Protein 5MU4 (pdb70)

Foldseek 3Di:
DDDAAPDPPQVPADLDDQDPLLQVLLQVLCVLQPHHGDDGLPDDPDPLSVVLSVLLSVLLLVVLLLPAVNQKDQKDKFWADPPFQWTFPHSQWNDWADPAWDDDPRTTFGPVPTDRGHPGIDITMTGGRDGLVRDDPLSNQLSSLVSSLVSCVVPPVDVVSNVVSVVSNVVSVVVRVVRCVVVHRQHPCNSVVSCD/DQDAAPDDCQPDDDLDDQDPLLQVLLQVLCVLQPHHGDPGQPPDPDPLSVLLSVLLSVLLLVVLLVPAPNFKDAWDKFWADQPFQWTFPDSQWRAWPDPQWDHDPGTTAGPVVGDRGHNTMDTTITGGRDGLVRDDVLSSQLSSLVSSLVSCVPPPVDPVSNVVSVVSNVVSVVVVVVRRVVRD/DQDAAPDDPPVDADLDDQDPLLQVLLQVLQVLLPHHGDDGLPDDPPPSSVLLSVLLSVLLLVVLLVPAPNFKRAWDFFFAPPVQQATAPHSFWNDWDDPQWDQDPPPIDGNPPGDRHDDTTGITITGTRDGLVRDPVLSSQLSSLVSSLVSCVPPPVDPVSNVVSVVSNVVSVVVVVVRDVVVHD/DFDAFPDDPPVDADLDPQDPLLQVLLQVLCVLQPHHGDPGLPPDPDVSSVVLSVLLSVLLLVVLLLPASNFKGAWDKFWQVFQWTFCHSFWNDWDDPQWDDDPGTTAGNVPRHRGHPGMDTTITGGRDGLVRDDPLVNQLSSLVSSLVSCVVPPVDPVSNVVSVVSNVVSVVVVVVRCVVVHDDDD

Sequence (751 aa):
SGLVPRGSHMNMQDDAYFGSAAELDAVNEMLAAIGESPVTTLDEDGSADVANARRILNRINRQIQSKGWAFNINNESATLTPDVSTGLIPFRPAYLSILGGQYVNRGGWVYDKSTGTDTFSGPITVTLITLQDYDEMPECFRQWIVTKASRQFNSRFFGAEDVENSLAQEEMEARMACNEYEMDFGQYNMLYVQGLGRRSGLVPRGSHMNMQDAYFGSAAELDAVNEMLAAIGESPVTTLDEDGSADVANARRILNRINRQIQSKGWAFNINESATLTPDVSTGLIPFRPAYLSILGGQYVNRGGWVYDKSTGTDTFSGPITVTLITLQDYDEMPECFRQWIVTKASRQFNSRFFGAEDVENSLAQEEMEARMACNEYEMDFGSGLVPRGSHMNMQDAYFGSAAELDAVNEMLAAIGESPVTTLDEDGSADVANARRILNRINRQIQSKGWAFNINESATLTPDVSTGLIPFRPAYLSILGGQYVNRGGWVYDKSTGTDTFSGPITVTLITLQDYDEMPECFRQWIVTKASRQFNSRFFGAEDVENSLAQQEEMEARMACNEYEMDFGQSGLVPRGSHMNMQDAYFGSAAELDAVNEMLAAIGESPVTTLDEDGSADVANARRILNRINRQIQSKGWAFNINESATLTPSTGLIPFRPAYLSILGGQYVNRGGWVYDKSTGTDTFSGPITVTLITLQDYDEMPECFRQWIVTKASRQFNSRFFGAEDVENSLAQEEMEARMACNEYEMDFGQYNM

Nearest PDB structures (foldseek):
  5mu4-assembly1_B  TM=1.005E+00  e=3.171E-36  Klebsiella phage KP32
  5mu4-assembly1_A  TM=9.864E-01  e=2.832E-33  Klebsiella phage KP32
  5mu4-assembly1_D  TM=9.929E-01  e=4.524E-33  Klebsiella phage KP32
  7y1c-assembly1_X  TM=8.317E-01  e=5.437E-27  Klebsiella phage Kp9
  9jyz-assembly1_U  TM=8.634E-01  e=1.082E-22  Escherichia phage T7

Structure (mmCIF, N/CA/C/O backbone):
data_5MU4
#
_entry.id   5MU4
#
_cell.length_a   138.320
_cell.length_b   138.320
_cell.length_c   102.930
_cell.angle_alpha   90.000
_cell.angle_beta   90.000
_cell.angle_gamma   120.000
#
_symmetry.space_group_name_H-M   'P 63'
#
loop_
_entity.id
_entity.type
_entity.pdbx_description
1 polymer 'Tail tubular protein A'
2 water water
#
loop_
_atom_site.group_PDB
_atom_site.id
_atom_site.type_symbol
_atom_site.label_atom_id
_atom_site.label_alt_id
_atom_site.label_comp_id
_atom_site.label_asym_id
_atom_site.label_entity_id
_atom_site.label_seq_id
_atom_site.pdbx_PDB_ins_code
_atom_site.Cartn_x
_atom_site.Cartn_y
_atom_site.Cartn_z
_atom_site.occupancy
_atom_site.B_iso_or_equiv
_atom_site.auth_seq_id
_atom_site.auth_comp_id
_atom_site.auth_asym_id
_atom_site.auth_atom_id
_atom_site.pdbx_PDB_model_num
ATOM 1 N N . SER A 1 1 ? 49.940 28.279 83.550 1.00 59.48 -8 SER A N 1
ATOM 2 C CA . SER A 1 1 ? 49.279 28.263 82.204 1.00 58.39 -8 SER A CA 1
ATOM 3 C C . SER A 1 1 ? 47.815 27.687 82.249 1.00 47.95 -8 SER A C 1
ATOM 4 O O . SER A 1 1 ? 47.018 28.105 83.095 1.00 55.26 -8 SER A O 1
ATOM 7 N N . GLY A 1 2 ? 47.518 26.746 81.349 1.00 32.70 -7 GLY A N 1
ATOM 8 C CA . GLY A 1 2 ? 46.208 26.239 80.992 1.00 24.59 -7 GLY A CA 1
ATOM 9 C C . GLY A 1 2 ? 46.052 24.719 81.122 1.00 17.41 -7 GLY A C 1
ATOM 10 O O . GLY A 1 2 ? 46.777 24.066 81.841 1.00 17.22 -7 GLY A O 1
ATOM 11 N N . LEU A 1 3 ? 45.019 24.157 80.482 1.00 13.43 -6 LEU A N 1
ATOM 12 C CA . LEU A 1 3 ? 44.745 22.798 80.639 1.00 11.99 -6 LEU A CA 1
ATOM 13 C C . LEU A 1 3 ? 45.761 22.012 79.741 1.00 12.77 -6 LEU A C 1
ATOM 14 O O . LEU A 1 3 ? 46.242 22.584 78.779 1.00 12.15 -6 LEU A O 1
ATOM 19 N N . VAL A 1 4 ? 46.068 20.794 80.124 1.00 12.58 -5 VAL A N 1
ATOM 20 C CA . VAL A 1 4 ? 46.997 19.912 79.333 1.00 14.06 -5 VAL A CA 1
ATOM 21 C C . VAL A 1 4 ? 46.339 18.547 79.090 1.00 13.28 -5 VAL A C 1
ATOM 22 O O . VAL A 1 4 ? 45.385 18.146 79.774 1.00 12.52 -5 VAL A O 1
ATOM 26 N N . PRO A 1 5 ? 46.885 17.772 78.122 1.00 13.33 -4 PRO A N 1
ATOM 27 C CA . PRO A 1 5 ? 46.410 16.430 77.937 1.00 12.20 -4 PRO A CA 1
ATOM 28 C C . PRO A 1 5 ? 46.741 15.562 79.072 1.00 11.91 -4 PRO A C 1
ATOM 29 O O . PRO A 1 5 ? 47.736 15.808 79.773 1.00 12.78 -4 PRO A O 1
ATOM 33 N N . ARG A 1 6 ? 46.012 14.491 79.257 1.00 12.79 -3 ARG A N 1
ATOM 34 C CA . ARG A 1 6 ? 46.439 13.484 80.218 1.00 14.12 -3 ARG A CA 1
ATOM 35 C C . ARG A 1 6 ? 47.847 12.878 79.992 1.00 15.64 -3 ARG A C 1
ATOM 36 O O . ARG A 1 6 ? 48.518 12.575 80.954 1.00 15.81 -3 ARG A O 1
ATOM 44 N N . GLY A 1 7 ? 48.266 12.675 78.761 1.00 15.75 -2 GLY A N 1
ATOM 45 C CA . GLY A 1 7 ? 49.609 12.114 78.481 1.00 16.81 -2 GLY A CA 1
ATOM 46 C C . GLY A 1 7 ? 50.506 13.104 77.755 1.00 16.35 -2 GLY A C 1
ATOM 47 O O . GLY A 1 7 ? 50.138 13.679 76.746 1.00 16.30 -2 GLY A O 1
ATOM 48 N N . SER A 1 8 ? 51.701 13.273 78.273 1.00 17.78 -1 SER A N 1
ATOM 49 C CA . SER A 1 8 ? 52.672 14.200 77.685 1.00 21.31 -1 SER A CA 1
ATOM 50 C C . SER A 1 8 ? 53.630 13.483 76.697 1.00 20.01 -1 SER A C 1
ATOM 51 O O . SER A 1 8 ? 54.055 14.109 75.711 1.00 22.23 -1 SER A O 1
ATOM 54 N N . HIS A 1 9 ? 53.928 12.214 76.955 1.00 18.18 0 HIS A N 1
ATOM 55 C CA . HIS A 1 9 ? 54.678 11.326 76.025 1.00 20.65 0 HIS A CA 1
ATOM 56 C C . HIS A 1 9 ? 55.997 11.958 75.484 1.00 23.54 0 HIS A C 1
ATOM 57 O O . HIS A 1 9 ? 56.309 11.842 74.314 1.00 21.79 0 HIS A O 1
ATOM 64 N N . MET A 1 10 ? 56.706 12.662 76.364 1.00 27.85 1 MET A N 1
ATOM 65 C CA . MET A 1 10 ? 57.911 13.423 76.006 1.00 30.23 1 MET A CA 1
ATOM 66 C C . MET A 1 10 ? 59.044 12.533 75.510 1.00 29.43 1 MET A C 1
ATOM 67 O O . MET A 1 10 ? 59.876 12.981 74.735 1.00 31.38 1 MET A O 1
ATOM 72 N N . ASN A 1 11 ? 59.055 11.294 75.953 1.00 30.65 2 ASN A N 1
ATOM 73 C CA . ASN A 1 11 ? 60.065 10.325 75.577 1.00 36.33 2 ASN A CA 1
ATOM 74 C C . ASN A 1 11 ? 59.569 9.317 74.535 1.00 35.79 2 ASN A C 1
ATOM 75 O O . ASN A 1 11 ? 60.184 8.270 74.357 1.00 37.23 2 ASN A O 1
ATOM 80 N N . MET A 1 12 ? 58.459 9.598 73.867 1.00 32.63 3 MET A N 1
ATOM 81 C CA . MET A 1 12 ? 57.998 8.687 72.832 1.00 30.86 3 MET A CA 1
ATOM 82 C C . MET A 1 12 ? 59.022 8.828 71.725 1.00 30.27 3 MET A C 1
ATOM 83 O O . MET A 1 12 ? 59.315 9.954 71.306 1.00 28.08 3 MET A O 1
ATOM 88 N N . GLN A 1 13 ? 59.547 7.727 71.236 1.00 30.65 4 GLN A N 1
ATOM 89 C CA . GLN A 1 13 ? 60.421 7.804 70.042 1.00 36.22 4 GLN A CA 1
ATOM 90 C C . GLN A 1 13 ? 59.847 7.128 68.798 1.00 33.65 4 GLN A C 1
ATOM 91 O O . GLN A 1 13 ? 60.053 7.600 67.687 1.00 34.60 4 GLN A O 1
ATOM 97 N N . ASP A 1 14 ? 59.084 6.059 68.948 1.00 32.38 5 ASP A N 1
ATOM 98 C CA A ASP A 1 14 ? 58.524 5.319 67.829 0.50 33.32 5 ASP A CA 1
ATOM 99 C CA B ASP A 1 14 ? 58.573 5.428 67.720 0.50 34.16 5 ASP A CA 1
ATOM 100 C C . ASP A 1 14 ? 57.150 5.872 67.402 1.00 32.07 5 ASP A C 1
ATOM 101 O O . ASP A 1 14 ? 56.600 6.756 68.052 1.00 33.66 5 ASP A O 1
ATOM 110 N N . ALA A 1 15 ? 56.582 5.319 66.343 1.00 29.19 6 ALA A N 1
ATOM 111 C CA . ALA A 1 15 ? 55.250 5.708 65.911 1.00 26.76 6 ALA A CA 1
ATOM 112 C C . ALA A 1 15 ? 54.180 5.193 66.845 1.00 23.24 6 ALA A C 1
ATOM 113 O O . ALA A 1 15 ? 53.058 5.734 66.837 1.00 23.74 6 ALA A O 1
ATOM 115 N N . TYR A 1 16 ? 54.479 4.121 67.586 1.00 21.80 7 TYR A N 1
ATOM 116 C CA . TYR A 1 16 ? 53.486 3.444 68.429 1.00 22.83 7 TYR A CA 1
ATOM 117 C C . TYR A 1 16 ? 53.751 3.525 69.905 1.00 20.87 7 TYR A C 1
ATOM 118 O O . TYR A 1 16 ? 54.883 3.558 70.309 1.00 22.66 7 TYR A O 1
ATOM 127 N N . PHE A 1 17 ? 52.695 3.445 70.702 1.00 19.23 8 PHE A N 1
ATOM 128 C CA . PHE A 1 17 ? 52.800 3.501 72.174 1.00 19.11 8 PHE A CA 1
ATOM 129 C C . PHE A 1 17 ? 53.343 2.188 72.745 1.00 19.86 8 PHE A C 1
ATOM 130 O O . PHE A 1 17 ? 54.129 2.186 73.713 1.00 19.35 8 PHE A O 1
ATOM 138 N N . GLY A 1 18 ? 52.960 1.032 72.192 1.00 18.47 9 GLY A N 1
ATOM 139 C CA . GLY A 1 18 ? 53.508 -0.223 72.743 1.00 20.36 9 GLY A CA 1
ATOM 140 C C . GLY A 1 18 ? 52.880 -0.575 74.065 1.00 21.57 9 GLY A C 1
ATOM 141 O O . GLY A 1 18 ? 53.453 -1.327 74.846 1.00 22.82 9 GLY A O 1
ATOM 142 N N . SER A 1 19 ? 51.652 -0.086 74.294 1.00 19.82 10 SER A N 1
ATOM 143 C CA . SER A 1 19 ? 50.999 -0.174 75.563 1.00 19.19 10 SER A CA 1
ATOM 144 C C . SER A 1 19 ? 49.907 -1.258 75.645 1.00 19.84 10 SER A C 1
ATOM 145 O O . SER A 1 19 ? 49.419 -1.787 74.629 1.00 17.30 10 SER A O 1
ATOM 148 N N . ALA A 1 20 ? 49.485 -1.544 76.858 1.00 19.28 11 ALA A N 1
ATOM 149 C CA . ALA A 1 20 ? 48.291 -2.370 77.107 1.00 20.71 11 ALA A CA 1
ATOM 150 C C . ALA A 1 20 ? 47.057 -1.813 76.433 1.00 20.52 11 ALA A C 1
ATOM 151 O O . ALA A 1 20 ? 46.209 -2.617 75.945 1.00 18.57 11 ALA A O 1
ATOM 153 N N . ALA A 1 21 ? 46.905 -0.474 76.435 1.00 14.97 12 ALA A N 1
ATOM 154 C CA . ALA A 1 21 ? 45.764 0.116 75.813 1.00 14.54 12 ALA A CA 1
ATOM 155 C C . ALA A 1 21 ? 45.770 -0.119 74.260 1.00 15.73 12 ALA A C 1
ATOM 156 O O . ALA A 1 21 ? 44.725 -0.387 73.638 1.00 14.37 12 ALA A O 1
ATOM 158 N N . GLU A 1 22 ? 46.926 0.033 73.648 1.00 15.30 13 GLU A N 1
ATOM 159 C CA . GLU A 1 22 ? 47.044 -0.206 72.184 1.00 15.84 13 GLU A CA 1
ATOM 160 C C . GLU A 1 22 ? 46.728 -1.682 71.845 1.00 15.91 13 GLU A C 1
ATOM 161 O O . GLU A 1 22 ? 46.034 -1.955 70.867 1.00 15.84 13 GLU A O 1
ATOM 167 N N . LEU A 1 23 ? 47.213 -2.598 72.659 1.00 16.91 14 LEU A N 1
ATOM 168 C CA . LEU A 1 23 ? 46.951 -4.054 72.471 1.00 19.60 14 LEU A CA 1
ATOM 169 C C . LEU A 1 23 ? 45.476 -4.359 72.579 1.00 20.59 14 LEU A C 1
ATOM 170 O O . LEU A 1 23 ? 44.885 -5.124 71.766 1.00 17.48 14 LEU A O 1
ATOM 175 N N . ASP A 1 24 ? 44.819 -3.720 73.533 1.00 18.39 15 ASP A N 1
ATOM 176 C CA . ASP A 1 24 ? 43.417 -3.967 73.691 1.00 19.80 15 ASP A CA 1
ATOM 177 C C . ASP A 1 24 ? 42.617 -3.478 72.466 1.00 19.05 15 ASP A C 1
ATOM 178 O O . ASP A 1 24 ? 41.605 -4.105 72.075 1.00 18.71 15 ASP A O 1
ATOM 183 N N . ALA A 1 25 ? 43.018 -2.344 71.917 1.00 14.78 16 ALA A N 1
ATOM 184 C CA . ALA A 1 25 ? 42.319 -1.800 70.800 1.00 14.50 16 ALA A CA 1
ATOM 185 C C . ALA A 1 25 ? 42.499 -2.752 69.561 1.00 14.57 16 ALA A C 1
ATOM 186 O O . ALA A 1 25 ? 41.530 -3.080 68.840 1.00 12.83 16 ALA A O 1
ATOM 188 N N . VAL A 1 26 ? 43.746 -3.159 69.356 1.00 15.18 17 VAL A N 1
ATOM 189 C CA . VAL A 1 26 ? 44.100 -4.100 68.219 1.00 16.47 17 VAL A CA 1
ATOM 190 C C . VAL A 1 26 ? 43.342 -5.418 68.393 1.00 17.31 17 VAL A C 1
ATOM 191 O O . VAL A 1 26 ? 42.723 -5.883 67.432 1.00 17.49 17 VAL A O 1
ATOM 195 N N . ASN A 1 27 ? 43.307 -5.949 69.606 1.00 16.53 18 ASN A N 1
ATOM 196 C CA . ASN A 1 27 ? 42.523 -7.134 69.926 1.00 19.13 18 ASN A CA 1
ATOM 197 C C . ASN A 1 27 ? 41.016 -7.025 69.688 1.00 20.20 18 ASN A C 1
ATOM 198 O O . ASN A 1 27 ? 40.401 -8.034 69.305 1.00 21.11 18 ASN A O 1
ATOM 203 N N . GLU A 1 28 ? 40.452 -5.833 69.857 1.00 19.15 19 GLU A N 1
ATOM 204 C CA . GLU A 1 28 ? 39.098 -5.534 69.409 1.00 18.70 19 GLU A CA 1
ATOM 205 C C . GLU A 1 28 ? 38.887 -5.581 67.903 1.00 18.68 19 GLU A C 1
ATOM 206 O O . GLU A 1 28 ? 37.834 -6.067 67.434 1.00 19.27 19 GLU A O 1
ATOM 212 N N . MET A 1 29 ? 39.863 -5.085 67.164 1.00 16.00 20 MET A N 1
ATOM 213 C CA . MET A 1 29 ? 39.807 -5.101 65.723 1.00 16.19 20 MET A CA 1
ATOM 214 C C . MET A 1 29 ? 39.835 -6.565 65.231 1.00 16.92 20 MET A C 1
ATOM 215 O O . MET A 1 29 ? 39.080 -6.878 64.343 1.00 15.86 20 MET A O 1
ATOM 220 N N . LEU A 1 30 ? 40.757 -7.374 65.768 1.00 17.46 21 LEU A N 1
ATOM 221 C CA . LEU A 1 30 ? 40.861 -8.792 65.461 1.00 19.44 21 LEU A CA 1
ATOM 222 C C . LEU A 1 30 ? 39.591 -9.519 65.776 1.00 22.19 21 LEU A C 1
ATOM 223 O O . LEU A 1 30 ? 39.066 -10.304 64.946 1.00 22.09 21 LEU A O 1
ATOM 228 N N . ALA A 1 31 ? 39.044 -9.254 66.950 1.00 22.19 22 ALA A N 1
ATOM 229 C CA . ALA A 1 31 ? 37.795 -9.888 67.337 1.00 23.23 22 ALA A CA 1
ATOM 230 C C . ALA A 1 31 ? 36.702 -9.582 66.339 1.00 26.52 22 ALA A C 1
ATOM 231 O O . ALA A 1 31 ? 35.917 -10.474 65.983 1.00 27.56 22 ALA A O 1
ATOM 233 N N . ALA A 1 32 ? 36.647 -8.350 65.875 1.00 23.31 23 ALA A N 1
ATOM 234 C CA . ALA A 1 32 ? 35.520 -7.918 65.042 1.00 25.20 23 ALA A CA 1
ATOM 235 C C . ALA A 1 32 ? 35.441 -8.736 63.778 1.00 27.24 23 ALA A C 1
ATOM 236 O O . ALA A 1 32 ? 34.381 -8.884 63.206 1.00 27.81 23 ALA A O 1
ATOM 238 N N . ILE A 1 33 ? 36.618 -9.156 63.337 1.00 25.84 24 ILE A N 1
ATOM 239 C CA . ILE A 1 33 ? 36.877 -9.857 62.122 1.00 30.20 24 ILE A CA 1
ATOM 240 C C . ILE A 1 33 ? 36.967 -11.371 62.280 1.00 31.84 24 ILE A C 1
ATOM 241 O O . ILE A 1 33 ? 37.212 -12.063 61.295 1.00 32.92 24 ILE A O 1
ATOM 246 N N . GLY A 1 34 ? 36.821 -11.860 63.510 1.00 29.90 25 GLY A N 1
ATOM 247 C CA . GLY A 1 34 ? 36.809 -13.278 63.820 1.00 33.40 25 GLY A CA 1
ATOM 248 C C . GLY A 1 34 ? 38.136 -13.901 64.149 1.00 34.77 25 GLY A C 1
ATOM 249 O O . GLY A 1 34 ? 38.265 -15.114 64.082 1.00 38.22 25 GLY A O 1
ATOM 250 N N . GLU A 1 35 ? 39.147 -13.101 64.466 1.00 30.96 26 GLU A N 1
ATOM 251 C CA . GLU A 1 35 ? 40.452 -13.645 64.721 1.00 27.55 26 GLU A CA 1
ATOM 252 C C . GLU A 1 35 ? 40.694 -13.557 66.221 1.00 29.34 26 GLU A C 1
ATOM 253 O O . GLU A 1 35 ? 40.138 -12.673 66.934 1.00 26.29 26 GLU A O 1
ATOM 259 N N . SER A 1 36 ? 41.492 -14.493 66.724 1.00 27.80 27 SER A N 1
ATOM 260 C CA . SER A 1 36 ? 41.642 -14.580 68.169 1.00 34.11 27 SER A CA 1
ATOM 261 C C . SER A 1 36 ? 42.701 -13.543 68.649 1.00 30.04 27 SER A C 1
ATOM 262 O O . SER A 1 36 ? 43.603 -13.200 67.904 1.00 27.06 27 SER A O 1
ATOM 265 N N . PRO A 1 37 ? 42.554 -13.054 69.887 1.00 31.89 28 PRO A N 1
ATOM 266 C CA . PRO A 1 37 ? 43.480 -12.026 70.453 1.00 28.74 28 PRO A CA 1
ATOM 267 C C . PRO A 1 37 ? 44.900 -12.507 70.658 1.00 29.18 28 PRO A C 1
ATOM 268 O O . PRO A 1 37 ? 45.166 -13.703 70.732 1.00 29.82 28 PRO A O 1
ATOM 272 N N . VAL A 1 38 ? 45.833 -11.579 70.720 1.00 25.60 29 VAL A N 1
ATOM 273 C CA . VAL A 1 38 ? 47.228 -11.907 70.918 1.00 23.46 29 VAL A CA 1
ATOM 274 C C . VAL A 1 38 ? 47.626 -11.273 72.256 1.00 26.00 29 VAL A C 1
ATOM 275 O O . VAL A 1 38 ? 46.861 -10.470 72.852 1.00 22.98 29 VAL A O 1
ATOM 279 N N . THR A 1 39 ? 48.784 -11.675 72.750 1.00 25.94 30 THR A N 1
ATOM 280 C CA . THR A 1 39 ? 49.242 -11.253 74.061 1.00 27.81 30 THR A CA 1
ATOM 281 C C . THR A 1 39 ? 50.289 -10.157 73.983 1.00 26.82 30 THR A C 1
ATOM 282 O O . THR A 1 39 ? 50.635 -9.597 74.998 1.00 31.88 30 THR A O 1
ATOM 286 N N . THR A 1 40 ? 50.795 -9.873 72.807 1.00 28.74 31 THR A N 1
ATOM 287 C CA . THR A 1 40 ? 51.764 -8.804 72.594 1.00 31.38 31 THR A CA 1
ATOM 288 C C . THR A 1 40 ? 51.649 -8.418 71.147 1.00 30.33 31 THR A C 1
ATOM 289 O O . THR A 1 40 ? 51.163 -9.198 70.381 1.00 25.52 31 THR A O 1
ATOM 293 N N . LEU A 1 41 ? 52.101 -7.221 70.791 1.00 30.59 32 LEU A N 1
ATOM 294 C CA . LEU A 1 41 ? 52.132 -6.774 69.432 1.00 34.11 32 LEU A CA 1
ATOM 295 C C . LEU A 1 41 ? 53.550 -6.799 68.844 1.00 45.39 32 LEU A C 1
ATOM 296 O O . LEU A 1 41 ? 53.736 -6.546 67.645 1.00 41.06 32 LEU A O 1
ATOM 301 N N . ASP A 1 42 ? 54.541 -7.096 69.676 1.00 55.80 33 ASP A N 1
ATOM 302 C CA . ASP A 1 42 ? 55.801 -6.408 69.508 1.00 70.77 33 ASP A CA 1
ATOM 303 C C . ASP A 1 42 ? 57.024 -7.024 68.759 1.00 81.34 33 ASP A C 1
ATOM 304 O O . ASP A 1 42 ? 58.124 -6.479 68.888 1.00 93.25 33 ASP A O 1
ATOM 309 N N . GLU A 1 43 ? 56.923 -8.118 67.995 1.00 89.10 34 GLU A N 1
ATOM 310 C CA . GLU A 1 43 ? 56.887 -9.540 68.410 1.00 94.49 34 GLU A CA 1
ATOM 311 C C . GLU A 1 43 ? 56.118 -10.579 67.553 1.00 95.07 34 GLU A C 1
ATOM 312 O O . GLU A 1 43 ? 56.331 -11.780 67.764 1.00 89.46 34 GLU A O 1
ATOM 318 N N . ASP A 1 44 ? 55.306 -10.220 66.555 1.00 98.74 35 ASP A N 1
ATOM 319 C CA . ASP A 1 44 ? 55.615 -9.703 65.195 1.00 97.58 35 ASP A CA 1
ATOM 320 C C . ASP A 1 44 ? 55.806 -10.959 64.290 1.00 90.30 35 ASP A C 1
ATOM 321 O O . ASP A 1 44 ? 56.755 -11.079 63.513 1.00 94.88 35 ASP A O 1
ATOM 326 N N . GLY A 1 45 ? 54.876 -11.904 64.455 1.00 75.26 36 GLY A N 1
ATOM 327 C CA . GLY A 1 45 ? 54.590 -12.924 63.467 1.00 63.02 36 GLY A CA 1
ATOM 328 C C . GLY A 1 45 ? 53.585 -12.397 62.431 1.00 54.28 36 GLY A C 1
ATOM 329 O O . GLY A 1 45 ? 53.968 -12.136 61.293 1.00 60.02 36 GLY A O 1
ATOM 330 N N . SER A 1 46 ? 52.308 -12.228 62.796 1.00 40.23 37 SER A N 1
ATOM 331 C CA . SER A 1 46 ? 51.269 -12.175 61.756 1.00 31.35 37 SER A CA 1
ATOM 332 C C . SER A 1 46 ? 51.033 -10.848 61.048 1.00 29.66 37 SER A C 1
ATOM 333 O O . SER A 1 46 ? 51.062 -9.742 61.638 1.00 24.30 37 SER A O 1
ATOM 336 N N . ALA A 1 47 ? 50.845 -10.984 59.729 1.00 25.05 38 ALA A N 1
ATOM 337 C CA . ALA A 1 47 ? 50.357 -9.944 58.884 1.00 22.42 38 ALA A CA 1
ATOM 338 C C . ALA A 1 47 ? 49.108 -9.254 59.450 1.00 19.85 38 ALA A C 1
ATOM 339 O O . ALA A 1 47 ? 49.014 -8.073 59.342 1.00 18.04 38 ALA A O 1
ATOM 341 N N . ASP A 1 48 ? 48.117 -10.010 59.893 1.00 18.73 39 ASP A N 1
ATOM 342 C CA . ASP A 1 48 ? 46.876 -9.390 60.363 1.00 19.80 39 ASP A CA 1
ATOM 343 C C . ASP A 1 48 ? 47.129 -8.478 61.596 1.00 20.51 39 ASP A C 1
ATOM 344 O O . ASP A 1 48 ? 46.536 -7.401 61.696 1.00 17.19 39 ASP A O 1
ATOM 349 N N . VAL A 1 49 ? 47.992 -8.939 62.510 1.00 19.14 40 VAL A N 1
ATOM 350 C CA . VAL A 1 49 ? 48.309 -8.114 63.698 1.00 21.41 40 VAL A CA 1
ATOM 351 C C . VAL A 1 49 ? 48.992 -6.837 63.259 1.00 20.94 40 VAL A C 1
ATOM 352 O O . VAL A 1 49 ? 48.590 -5.708 63.627 1.00 18.49 40 VAL A O 1
ATOM 356 N N . ALA A 1 50 ? 49.974 -6.974 62.384 1.00 19.21 41 ALA A N 1
ATOM 357 C CA . ALA A 1 50 ? 50.728 -5.851 61.935 1.00 18.66 41 ALA A CA 1
ATOM 358 C C . ALA A 1 50 ? 49.909 -4.853 61.124 1.00 18.82 41 ALA A C 1
ATOM 359 O O . ALA A 1 50 ? 50.019 -3.585 61.255 1.00 15.65 41 ALA A O 1
ATOM 361 N N . ASN A 1 51 ? 49.046 -5.385 60.274 1.00 15.42 42 ASN A N 1
ATOM 362 C CA . ASN A 1 51 ? 48.179 -4.544 59.498 1.00 13.97 42 ASN A CA 1
ATOM 363 C C . ASN A 1 51 ? 47.134 -3.820 60.409 1.00 12.81 42 ASN A C 1
ATOM 364 O O . ASN A 1 51 ? 46.892 -2.662 60.227 1.00 12.99 42 ASN A O 1
ATOM 369 N N . ALA A 1 52 ? 46.564 -4.512 61.345 1.00 13.92 43 ALA A N 1
ATOM 370 C CA . ALA A 1 52 ? 45.574 -3.873 62.250 1.00 15.96 43 ALA A CA 1
ATOM 371 C C . ALA A 1 52 ? 46.217 -2.719 63.054 1.00 15.34 43 ALA A C 1
ATOM 372 O O . ALA A 1 52 ? 45.688 -1.618 63.152 1.00 13.28 43 ALA A O 1
ATOM 374 N N . ARG A 1 53 ? 47.409 -2.982 63.526 1.00 15.69 44 ARG A N 1
ATOM 375 C CA . ARG A 1 53 ? 48.213 -1.973 64.235 1.00 16.10 44 ARG A CA 1
ATOM 376 C C . ARG A 1 53 ? 48.468 -0.713 63.437 1.00 15.97 44 ARG A C 1
ATOM 377 O O . ARG A 1 53 ? 48.249 0.446 63.921 1.00 11.37 44 ARG A O 1
ATOM 385 N N . ARG A 1 54 ? 48.838 -0.896 62.159 1.00 14.66 45 ARG A N 1
ATOM 386 C CA . ARG A 1 54 ? 49.046 0.179 61.256 1.00 14.60 45 ARG A CA 1
ATOM 387 C C . ARG A 1 54 ? 47.847 1.000 60.849 1.00 13.33 45 ARG A C 1
ATOM 388 O O . ARG A 1 54 ? 47.922 2.226 60.792 1.00 12.52 45 ARG A O 1
ATOM 396 N N . ILE A 1 55 ? 46.744 0.319 60.563 1.00 12.24 46 ILE A N 1
ATOM 397 C CA . ILE A 1 55 ? 45.510 0.954 60.251 1.00 11.88 46 ILE A CA 1
ATOM 398 C C . ILE A 1 55 ? 45.043 1.802 61.471 1.00 11.40 46 ILE A C 1
ATOM 399 O O . ILE A 1 55 ? 44.622 2.943 61.288 1.00 13.18 46 ILE A O 1
ATOM 404 N N . LEU A 1 56 ? 45.101 1.179 62.609 1.00 12.96 47 LEU A N 1
ATOM 405 C CA . LEU A 1 56 ? 44.695 1.813 63.871 1.00 13.11 47 LEU A CA 1
ATOM 406 C C . LEU A 1 56 ? 45.512 3.112 64.094 1.00 12.73 47 LEU A C 1
ATOM 407 O O . LEU A 1 56 ? 44.929 4.200 64.293 1.00 11.55 47 LEU A O 1
ATOM 412 N N . ASN A 1 57 ? 46.829 3.010 64.006 1.00 12.54 48 ASN A N 1
ATOM 413 C CA . ASN A 1 57 ? 47.736 4.187 64.110 1.00 13.39 48 ASN A CA 1
ATOM 414 C C . ASN A 1 57 ? 47.441 5.344 63.139 1.00 14.74 48 ASN A C 1
ATOM 415 O O . ASN A 1 57 ? 47.330 6.532 63.535 1.00 11.65 48 ASN A O 1
ATOM 420 N N . ARG A 1 58 ? 47.170 5.015 61.862 1.00 12.78 49 ARG A N 1
ATOM 421 C CA . ARG A 1 58 ? 46.869 6.023 60.901 1.00 15.71 49 ARG A CA 1
ATOM 422 C C . ARG A 1 58 ? 45.503 6.753 61.196 1.00 13.67 49 ARG A C 1
ATOM 423 O O . ARG A 1 58 ? 45.408 7.934 61.045 1.00 11.15 49 ARG A O 1
ATOM 431 N N . ILE A 1 59 ? 44.469 5.984 61.530 1.00 13.21 50 ILE A N 1
ATOM 432 C CA . ILE A 1 59 ? 43.147 6.538 61.831 1.00 13.42 50 ILE A CA 1
ATOM 433 C C . ILE A 1 59 ? 43.264 7.430 63.137 1.00 12.47 50 ILE A C 1
ATOM 434 O O . ILE A 1 59 ? 42.724 8.555 63.224 1.00 13.69 50 ILE A O 1
ATOM 439 N N . ASN A 1 60 ? 44.021 6.895 64.058 1.00 11.81 51 ASN A N 1
ATOM 440 C CA . ASN A 1 60 ? 44.228 7.545 65.389 1.00 11.69 51 ASN A CA 1
ATOM 441 C C . ASN A 1 60 ? 44.842 8.901 65.113 1.00 10.97 51 ASN A C 1
ATOM 442 O O . ASN A 1 60 ? 44.359 9.992 65.567 1.00 9.72 51 ASN A O 1
ATOM 447 N N . ARG A 1 61 ? 45.928 8.898 64.364 1.00 10.91 52 ARG A N 1
ATOM 448 C CA . ARG A 1 61 ? 46.532 10.163 63.992 1.00 10.88 52 ARG A CA 1
ATOM 449 C C . ARG A 1 61 ? 45.692 11.105 63.171 1.00 12.31 52 ARG A C 1
ATOM 450 O O . ARG A 1 61 ? 45.766 12.365 63.332 1.00 12.60 52 ARG A O 1
ATOM 458 N N . GLN A 1 62 ? 44.935 10.560 62.212 1.00 13.52 53 GLN A N 1
ATOM 459 C CA . GLN A 1 62 ? 44.152 11.397 61.380 1.00 16.01 53 GLN A CA 1
ATOM 460 C C . GLN A 1 62 ? 43.084 12.120 62.220 1.00 12.88 53 GLN A C 1
ATOM 461 O O . GLN A 1 62 ? 42.870 13.263 62.037 1.00 14.14 53 GLN A O 1
ATOM 467 N N . ILE A 1 63 ? 42.366 11.379 63.014 1.00 12.48 54 ILE A N 1
ATOM 468 C CA . ILE A 1 63 ? 41.294 12.010 63.864 1.00 11.57 54 ILE A CA 1
ATOM 469 C C . ILE A 1 63 ? 41.905 13.011 64.920 1.00 10.64 54 ILE A C 1
ATOM 470 O O . ILE A 1 63 ? 41.460 14.175 65.042 1.00 11.84 54 ILE A O 1
ATOM 475 N N . GLN A 1 64 ? 42.972 12.597 65.590 1.00 10.37 55 GLN A N 1
ATOM 476 C CA . GLN A 1 64 ? 43.560 13.393 66.666 1.00 10.82 55 GLN A CA 1
ATOM 477 C C . GLN A 1 64 ? 44.198 14.660 66.108 1.00 11.98 55 GLN A C 1
ATOM 478 O O . GLN A 1 64 ? 44.293 15.679 66.836 1.00 11.26 55 GLN A O 1
ATOM 484 N N . SER A 1 65 ? 44.639 14.641 64.820 1.00 11.84 56 SER A N 1
ATOM 485 C CA . SER A 1 65 ? 45.390 15.773 64.292 1.00 12.47 56 SER A CA 1
ATOM 486 C C . SER A 1 65 ? 44.467 16.931 64.132 1.00 13.52 56 SER A C 1
ATOM 487 O O . SER A 1 65 ? 44.910 17.988 63.998 1.00 13.22 56 SER A O 1
ATOM 490 N N . LYS A 1 66 ? 43.183 16.706 63.984 1.00 14.32 57 LYS A N 1
ATOM 491 C CA . LYS A 1 66 ? 42.263 17.876 63.924 1.00 16.54 57 LYS A CA 1
ATOM 492 C C . LYS A 1 66 ? 42.431 18.806 65.147 1.00 15.42 57 LYS A C 1
ATOM 493 O O . LYS A 1 66 ? 42.331 20.022 65.038 1.00 16.84 57 LYS A O 1
ATOM 499 N N . GLY A 1 67 ? 42.750 18.212 66.280 1.00 14.89 58 GLY A N 1
ATOM 500 C CA . GLY A 1 67 ? 42.887 18.894 67.540 1.00 12.71 58 GLY A CA 1
ATOM 501 C C . GLY A 1 67 ? 41.494 18.993 68.250 1.00 12.42 58 GLY A C 1
ATOM 502 O O . GLY A 1 67 ? 40.505 19.364 67.628 1.00 14.02 58 GLY A O 1
ATOM 503 N N . TRP A 1 68 ? 41.458 18.530 69.472 1.00 12.16 59 TRP A N 1
ATOM 504 C CA . TRP A 1 68 ? 40.260 18.468 70.327 1.00 11.91 59 TRP A CA 1
ATOM 505 C C . TRP A 1 68 ? 40.695 18.891 71.723 1.00 13.42 59 TRP A C 1
ATOM 506 O O . TRP A 1 68 ? 41.869 18.815 72.121 1.00 12.28 59 TRP A O 1
ATOM 517 N N . ALA A 1 69 ? 39.710 19.201 72.552 1.00 14.19 60 ALA A N 1
ATOM 518 C CA . ALA A 1 69 ? 40.027 19.622 73.906 1.00 14.17 60 ALA A CA 1
ATOM 519 C C . ALA A 1 69 ? 40.884 18.646 74.668 1.00 13.91 60 ALA A C 1
ATOM 520 O O . ALA A 1 69 ? 41.855 19.103 75.322 1.00 15.46 60 ALA A O 1
ATOM 522 N N . PHE A 1 70 ? 40.618 17.311 74.574 1.00 9.88 61 PHE A N 1
ATOM 523 C CA . PHE A 1 70 ? 41.389 16.435 75.381 1.00 9.80 61 PHE A CA 1
ATOM 524 C C . PHE A 1 70 ? 42.869 16.285 74.986 1.00 9.77 61 PHE A C 1
ATOM 525 O O . PHE A 1 70 ? 43.599 15.674 75.751 1.00 10.57 61 PHE A O 1
ATOM 533 N N . ASN A 1 71 ? 43.244 16.678 73.764 1.00 10.94 62 ASN A N 1
ATOM 534 C CA . ASN A 1 71 ? 44.629 16.455 73.304 1.00 11.66 62 ASN A CA 1
ATOM 535 C C . ASN A 1 71 ? 45.379 17.782 73.033 1.00 12.76 62 ASN A C 1
ATOM 536 O O . ASN A 1 71 ? 46.488 17.803 72.417 1.00 11.70 62 ASN A O 1
ATOM 541 N N . ILE A 1 72 ? 44.821 18.870 73.567 1.00 12.41 63 ILE A N 1
ATOM 542 C CA . ILE A 1 72 ? 45.377 20.177 73.374 1.00 13.37 63 ILE A CA 1
ATOM 543 C C . ILE A 1 72 ? 46.047 20.663 74.665 1.00 13.67 63 ILE A C 1
ATOM 544 O O . ILE A 1 72 ? 45.497 20.527 75.788 1.00 12.84 63 ILE A O 1
ATOM 549 N N A ASN A 1 73 ? 47.288 21.124 74.519 0.50 12.80 64 ASN A N 1
ATOM 550 N N B ASN A 1 73 ? 47.313 21.070 74.491 0.50 14.08 64 ASN A N 1
ATOM 551 C CA A ASN A 1 73 ? 47.994 21.802 75.574 0.50 13.28 64 ASN A CA 1
ATOM 552 C CA B ASN A 1 73 ? 48.079 21.855 75.433 0.50 15.38 64 ASN A CA 1
ATOM 553 C C A ASN A 1 73 ? 47.864 23.282 75.275 0.50 13.59 64 ASN A C 1
ATOM 554 C C B ASN A 1 73 ? 47.740 23.313 75.131 0.50 14.55 64 ASN A C 1
ATOM 555 O O A ASN A 1 73 ? 48.550 23.845 74.425 0.50 14.25 64 ASN A O 1
ATOM 556 O O B ASN A 1 73 ? 48.142 23.911 74.109 0.50 13.57 64 ASN A O 1
ATOM 565 N N . GLU A 1 74 ? 46.937 23.916 75.998 1.00 13.79 65 GLU A N 1
ATOM 566 C CA . GLU A 1 74 ? 46.482 25.226 75.713 1.00 14.46 65 GLU A CA 1
ATOM 567 C C . GLU A 1 74 ? 47.628 26.249 75.642 1.00 13.91 65 GLU A C 1
ATOM 568 O O . GLU A 1 74 ? 47.592 27.106 74.826 1.00 15.01 65 GLU A O 1
ATOM 574 N N . SER A 1 75 ? 48.589 26.136 76.510 1.00 15.46 66 SER A N 1
ATOM 575 C CA . SER A 1 75 ? 49.645 27.157 76.578 1.00 19.47 66 SER A CA 1
ATOM 576 C C . SER A 1 75 ? 50.920 26.384 76.987 1.00 18.36 66 SER A C 1
ATOM 577 O O . SER A 1 75 ? 51.203 26.108 78.161 1.00 21.44 66 SER A O 1
ATOM 580 N N . ALA A 1 76 ? 51.649 25.933 75.985 1.00 16.80 67 ALA A N 1
ATOM 581 C CA . ALA A 1 76 ? 52.795 25.106 76.245 1.00 16.82 67 ALA A CA 1
ATOM 582 C C . ALA A 1 76 ? 53.988 26.012 76.102 1.00 16.21 67 ALA A C 1
ATOM 583 O O . ALA A 1 76 ? 54.187 26.579 75.049 1.00 17.01 67 ALA A O 1
ATOM 585 N N . THR A 1 77 ? 54.834 26.103 77.107 1.00 19.74 68 THR A N 1
ATOM 586 C CA . THR A 1 77 ? 55.989 27.013 76.994 1.00 20.94 68 THR A CA 1
ATOM 587 C C . THR A 1 77 ? 57.196 26.163 76.633 1.00 21.82 68 THR A C 1
ATOM 588 O O . THR A 1 77 ? 57.584 25.280 77.405 1.00 23.94 68 THR A O 1
ATOM 592 N N . LEU A 1 78 ? 57.778 26.414 75.453 1.00 20.90 69 LEU A N 1
ATOM 593 C CA . LEU A 1 78 ? 58.926 25.560 75.011 1.00 20.86 69 LEU A CA 1
ATOM 594 C C . LEU A 1 78 ? 60.247 26.391 75.061 1.00 20.35 69 LEU A C 1
ATOM 595 O O . LEU A 1 78 ? 60.287 27.543 74.661 1.00 19.45 69 LEU A O 1
ATOM 600 N N . THR A 1 79 ? 61.259 25.769 75.634 1.00 23.41 70 THR A N 1
ATOM 601 C CA . THR A 1 79 ? 62.495 26.464 76.046 1.00 25.17 70 THR A CA 1
ATOM 602 C C . THR A 1 79 ? 63.676 25.933 75.186 1.00 21.30 70 THR A C 1
ATOM 603 O O . THR A 1 79 ? 63.910 24.742 75.108 1.00 20.17 70 THR A O 1
ATOM 607 N N . PRO A 1 80 ? 64.342 26.804 74.464 1.00 21.83 71 PRO A N 1
ATOM 608 C CA . PRO A 1 80 ? 65.386 26.240 73.582 1.00 24.63 71 PRO A CA 1
ATOM 609 C C . PRO A 1 80 ? 66.624 25.719 74.305 1.00 25.14 71 PRO A C 1
ATOM 610 O O . PRO A 1 80 ? 66.913 26.124 75.407 1.00 28.66 71 PRO A O 1
ATOM 614 N N . ASP A 1 81 ? 67.342 24.821 73.676 1.00 31.72 72 ASP A N 1
ATOM 615 C CA . ASP A 1 81 ? 68.654 24.407 74.172 1.00 32.63 72 ASP A CA 1
ATOM 616 C C . ASP A 1 81 ? 69.573 25.610 74.322 1.00 30.33 72 ASP A C 1
ATOM 617 O O . ASP A 1 81 ? 69.618 26.476 73.466 1.00 28.36 72 ASP A O 1
ATOM 622 N N . VAL A 1 82 ? 70.264 25.707 75.467 1.00 33.14 73 VAL A N 1
ATOM 623 C CA . VAL A 1 82 ? 71.207 26.830 75.720 1.00 37.24 73 VAL A CA 1
ATOM 624 C C . VAL A 1 82 ? 72.316 26.934 74.689 1.00 33.31 73 VAL A C 1
ATOM 625 O O . VAL A 1 82 ? 72.639 28.024 74.282 1.00 34.71 73 VAL A O 1
ATOM 629 N N . SER A 1 83 ? 72.856 25.826 74.212 1.00 33.04 74 SER A N 1
ATOM 630 C CA . SER A 1 83 ? 73.933 25.962 73.226 1.00 39.58 74 SER A CA 1
ATOM 631 C C . SER A 1 83 ? 73.440 26.092 71.790 1.00 37.12 74 SER A C 1
ATOM 632 O O . SER A 1 83 ? 73.879 27.009 71.069 1.00 39.09 74 SER A O 1
ATOM 635 N N . THR A 1 84 ? 72.496 25.239 71.374 1.00 28.66 75 THR A N 1
ATOM 636 C CA . THR A 1 84 ? 72.059 25.230 69.957 1.00 25.77 75 THR A CA 1
ATOM 637 C C . THR A 1 84 ? 70.892 26.171 69.595 1.00 23.60 75 THR A C 1
ATOM 638 O O . THR A 1 84 ? 70.740 26.587 68.430 1.00 22.04 75 THR A O 1
ATOM 642 N N . GLY A 1 85 ? 70.118 26.592 70.577 1.00 20.06 76 GLY A N 1
ATOM 643 C CA . GLY A 1 85 ? 68.969 27.405 70.250 1.00 20.84 76 GLY A CA 1
ATOM 644 C C . GLY A 1 85 ? 67.767 26.589 69.723 1.00 17.56 76 GLY A C 1
ATOM 645 O O . GLY A 1 85 ? 66.722 27.177 69.413 1.00 18.44 76 GLY A O 1
ATOM 646 N N . LEU A 1 86 ? 67.894 25.259 69.706 1.00 17.28 77 LEU A N 1
ATOM 647 C CA . LEU A 1 86 ? 66.902 24.368 69.101 1.00 17.84 77 LEU A CA 1
ATOM 648 C C . LEU A 1 86 ? 65.793 23.932 70.054 1.00 17.24 77 LEU A C 1
ATOM 649 O O . LEU A 1 86 ? 66.016 23.804 71.263 1.00 19.19 77 LEU A O 1
ATOM 654 N N . ILE A 1 87 ? 64.614 23.670 69.485 1.00 17.66 78 ILE A N 1
ATOM 655 C CA . ILE A 1 87 ? 63.488 23.091 70.214 1.00 16.02 78 ILE A CA 1
ATOM 656 C C . ILE A 1 87 ? 63.016 21.881 69.408 1.00 14.77 78 ILE A C 1
ATOM 657 O O . ILE A 1 87 ? 62.545 22.020 68.317 1.00 13.23 78 ILE A O 1
ATOM 662 N N . PRO A 1 88 ? 63.100 20.678 69.970 1.00 16.95 79 PRO A N 1
ATOM 663 C CA . PRO A 1 88 ? 62.665 19.527 69.254 1.00 19.05 79 PRO A CA 1
ATOM 664 C C . PRO A 1 88 ? 61.135 19.535 69.031 1.00 17.00 79 PRO A C 1
ATOM 665 O O . PRO A 1 88 ? 60.387 20.009 69.907 1.00 19.65 79 PRO A O 1
ATOM 669 N N . PHE A 1 89 ? 60.749 19.151 67.844 1.00 16.13 80 PHE A N 1
ATOM 670 C CA . PHE A 1 89 ? 59.367 18.837 67.507 1.00 18.51 80 PHE A CA 1
ATOM 671 C C . PHE A 1 89 ? 59.246 17.315 67.750 1.00 18.58 80 PHE A C 1
ATOM 672 O O . PHE A 1 89 ? 59.630 16.525 66.941 1.00 19.52 80 PHE A O 1
ATOM 680 N N . ARG A 1 90 ? 58.750 16.965 68.907 1.00 20.22 81 ARG A N 1
ATOM 681 C CA . ARG A 1 90 ? 58.841 15.588 69.396 1.00 22.50 81 ARG A CA 1
ATOM 682 C C . ARG A 1 90 ? 57.882 14.712 68.688 1.00 19.38 81 ARG A C 1
ATOM 683 O O . ARG A 1 90 ? 56.887 15.170 68.165 1.00 16.37 81 ARG A O 1
ATOM 691 N N . PRO A 1 91 ? 58.183 13.410 68.658 1.00 21.83 82 PRO A N 1
ATOM 692 C CA . PRO A 1 91 ? 57.359 12.467 67.926 1.00 21.90 82 PRO A CA 1
ATOM 693 C C . PRO A 1 91 ? 55.836 12.418 68.378 1.00 18.84 82 PRO A C 1
ATOM 694 O O . PRO A 1 91 ? 54.955 12.205 67.564 1.00 16.66 82 PRO A O 1
ATOM 698 N N . ALA A 1 92 ? 55.556 12.683 69.635 1.00 21.07 83 ALA A N 1
ATOM 699 C CA . ALA A 1 92 ? 54.114 12.704 70.067 1.00 20.13 83 ALA A CA 1
ATOM 700 C C . ALA A 1 92 ? 53.394 13.979 69.648 1.00 18.86 83 ALA A C 1
ATOM 701 O O . ALA A 1 92 ? 52.143 14.026 69.642 1.00 17.40 83 ALA A O 1
ATOM 703 N N . TYR A 1 93 ? 54.133 15.036 69.243 1.00 16.32 84 TYR A N 1
ATOM 704 C CA . TYR A 1 93 ? 53.464 16.259 68.752 1.00 14.96 84 TYR A CA 1
ATOM 705 C C . TYR A 1 93 ? 52.799 16.013 67.422 1.00 15.82 84 TYR A C 1
ATOM 706 O O . TYR A 1 93 ? 53.460 15.525 66.479 1.00 15.67 84 TYR A O 1
ATOM 715 N N . LEU A 1 94 ? 51.546 16.389 67.258 1.00 11.72 85 LEU A N 1
ATOM 716 C CA . LEU A 1 94 ? 50.870 16.279 66.009 1.00 12.61 85 LEU A CA 1
ATOM 717 C C . LEU A 1 94 ? 50.877 17.572 65.227 1.00 14.38 85 LEU A C 1
ATOM 718 O O . LEU A 1 94 ? 51.072 17.573 63.993 1.00 13.93 85 LEU A O 1
ATOM 723 N N . SER A 1 95 ? 50.799 18.694 65.919 1.00 12.48 86 SER A N 1
ATOM 724 C CA . SER A 1 95 ? 50.686 19.968 65.230 1.00 13.65 86 SER A CA 1
ATOM 725 C C . SER A 1 95 ? 50.857 21.098 66.281 1.00 13.65 86 SER A C 1
ATOM 726 O O . SER A 1 95 ? 50.513 20.881 67.451 1.00 12.25 86 SER A O 1
ATOM 729 N N . ILE A 1 96 ? 51.432 22.224 65.877 1.00 12.72 87 ILE A N 1
ATOM 730 C CA . ILE A 1 96 ? 51.354 23.450 66.677 1.00 13.50 87 ILE A CA 1
ATOM 731 C C . ILE A 1 96 ? 50.321 24.293 65.974 1.00 13.52 87 ILE A C 1
ATOM 732 O O . ILE A 1 96 ? 50.499 24.632 64.854 1.00 16.81 87 ILE A O 1
ATOM 737 N N . LEU A 1 97 ? 49.233 24.675 66.634 1.00 14.51 88 LEU A N 1
ATOM 738 C CA . LEU A 1 97 ? 48.190 25.463 65.971 1.00 16.48 88 LEU A CA 1
ATOM 739 C C . LEU A 1 97 ? 48.660 26.839 65.497 1.00 16.73 88 LEU A C 1
ATOM 740 O O . LEU A 1 97 ? 49.434 27.467 66.154 1.00 14.58 88 LEU A O 1
ATOM 745 N N . GLY A 1 98 ? 48.123 27.321 64.399 1.00 16.60 89 GLY A N 1
ATOM 746 C CA . GLY A 1 98 ? 48.316 28.735 64.056 1.00 21.02 89 GLY A CA 1
ATOM 747 C C . GLY A 1 98 ? 48.944 29.058 62.692 1.00 19.11 89 GLY A C 1
ATOM 748 O O . GLY A 1 98 ? 48.704 30.106 62.144 1.00 24.85 89 GLY A O 1
ATOM 749 N N . GLY A 1 99 ? 49.657 28.137 62.112 1.00 16.60 90 GLY A N 1
ATOM 750 C CA . GLY A 1 99 ? 50.220 28.416 60.799 1.00 17.46 90 GLY A CA 1
ATOM 751 C C . GLY A 1 99 ? 51.625 29.049 60.858 1.00 16.30 90 GLY A C 1
ATOM 752 O O . GLY A 1 99 ? 52.173 29.360 59.811 1.00 17.70 90 GLY A O 1
ATOM 753 N N . GLN A 1 100 ? 52.166 29.240 62.044 1.00 15.84 91 GLN A N 1
ATOM 754 C CA . GLN A 1 100 ? 53.467 29.953 62.209 1.00 15.08 91 GLN A CA 1
ATOM 755 C C . GLN A 1 100 ? 54.617 28.936 62.495 1.00 13.83 91 GLN A C 1
ATOM 756 O O . GLN A 1 100 ? 55.696 29.019 61.900 1.00 13.73 91 GLN A O 1
ATOM 762 N N . TYR A 1 101 ? 54.379 28.012 63.384 1.00 13.36 92 TYR A N 1
ATOM 763 C CA . TYR A 1 101 ? 55.380 27.050 63.812 1.00 14.19 92 TYR A CA 1
ATOM 764 C C . TYR A 1 101 ? 55.130 25.662 63.226 1.00 16.07 92 TYR A C 1
ATOM 765 O O . TYR A 1 101 ? 53.977 25.143 63.297 1.00 13.72 92 TYR A O 1
ATOM 774 N N . VAL A 1 102 ? 56.163 25.086 62.614 1.00 12.66 93 VAL A N 1
ATOM 775 C CA . VAL A 1 102 ? 56.002 23.779 61.922 1.00 14.89 93 VAL A CA 1
ATOM 776 C C . VAL A 1 102 ? 57.198 22.878 62.224 1.00 14.30 93 VAL A C 1
ATOM 777 O O . VAL A 1 102 ? 58.251 23.310 62.746 1.00 12.68 93 VAL A O 1
ATOM 781 N N . ASN A 1 103 ? 57.016 21.603 61.970 1.00 13.33 94 ASN A N 1
ATOM 782 C CA . ASN A 1 103 ? 58.089 20.647 62.114 1.00 12.82 94 ASN A CA 1
ATOM 783 C C . ASN A 1 103 ? 58.992 20.672 60.848 1.00 14.22 94 ASN A C 1
ATOM 784 O O . ASN A 1 103 ? 58.523 20.480 59.732 1.00 14.88 94 ASN A O 1
ATOM 789 N N . ARG A 1 104 ? 60.270 20.944 61.013 1.00 15.22 95 ARG A N 1
ATOM 790 C CA . ARG A 1 104 ? 61.242 20.802 59.889 1.00 15.45 95 ARG A CA 1
ATOM 791 C C . ARG A 1 104 ? 62.374 19.975 60.379 1.00 15.21 95 ARG A C 1
ATOM 792 O O . ARG A 1 104 ? 63.153 20.377 61.229 1.00 11.13 95 ARG A O 1
ATOM 800 N N . GLY A 1 105 ? 62.359 18.696 59.961 1.00 16.52 96 GLY A N 1
ATOM 801 C CA . GLY A 1 105 ? 63.422 17.751 60.382 1.00 17.72 96 GLY A CA 1
ATOM 802 C C . GLY A 1 105 ? 63.456 17.307 61.824 1.00 17.70 96 GLY A C 1
ATOM 803 O O . GLY A 1 105 ? 64.502 16.949 62.357 1.00 17.20 96 GLY A O 1
ATOM 804 N N . GLY A 1 106 ? 62.325 17.371 62.507 1.00 17.29 97 GLY A N 1
ATOM 805 C CA . GLY A 1 106 ? 62.336 17.105 63.946 1.00 15.49 97 GLY A CA 1
ATOM 806 C C . GLY A 1 106 ? 62.566 18.279 64.891 1.00 13.93 97 GLY A C 1
ATOM 807 O O . GLY A 1 106 ? 62.733 18.087 66.110 1.00 14.22 97 GLY A O 1
ATOM 808 N N . TRP A 1 107 ? 62.502 19.488 64.360 1.00 12.15 98 TRP A N 1
ATOM 809 C CA . TRP A 1 107 ? 62.772 20.689 65.104 1.00 12.52 98 TRP A CA 1
ATOM 810 C C . TRP A 1 107 ? 61.627 21.691 64.827 1.00 10.82 98 TRP A C 1
ATOM 811 O O . TRP A 1 107 ? 61.169 21.830 63.735 1.00 11.95 98 TRP A O 1
ATOM 822 N N . VAL A 1 108 ? 61.257 22.420 65.844 1.00 11.36 99 VAL A N 1
ATOM 823 C CA . VAL A 1 108 ? 60.272 23.531 65.689 1.00 12.16 99 VAL A CA 1
ATOM 824 C C . VAL A 1 108 ? 60.843 24.622 64.878 1.00 12.05 99 VAL A C 1
ATOM 825 O O . VAL A 1 108 ? 61.952 25.135 65.198 1.00 12.91 99 VAL A O 1
ATOM 829 N N . TYR A 1 109 ? 60.186 24.934 63.784 1.00 11.36 100 TYR A N 1
ATOM 830 C CA . TYR A 1 109 ? 60.664 25.977 62.866 1.00 12.09 100 TYR A CA 1
ATOM 831 C C . TYR A 1 109 ? 59.633 27.116 62.818 1.00 14.09 100 TYR A C 1
ATOM 832 O O . TYR A 1 109 ? 58.389 26.856 62.603 1.00 11.51 100 TYR A O 1
ATOM 841 N N . ASP A 1 110 ? 60.145 28.331 62.970 1.00 11.68 101 ASP A N 1
ATOM 842 C CA . ASP A 1 110 ? 59.356 29.574 62.941 1.00 12.68 101 ASP A CA 1
ATOM 843 C C . ASP A 1 110 ? 59.311 30.198 61.565 1.00 14.32 101 ASP A C 1
ATOM 844 O O . ASP A 1 110 ? 60.301 30.810 61.058 1.00 14.30 101 ASP A O 1
ATOM 849 N N . LYS A 1 111 ? 58.147 30.118 60.911 1.00 12.56 102 LYS A N 1
ATOM 850 C CA . LYS A 1 111 ? 57.983 30.711 59.662 1.00 15.35 102 LYS A CA 1
ATOM 851 C C . LYS A 1 111 ? 57.960 32.296 59.705 1.00 15.36 102 LYS A C 1
ATOM 852 O O . LYS A 1 111 ? 58.039 32.872 58.681 1.00 16.56 102 LYS A O 1
ATOM 858 N N . SER A 1 112 ? 57.810 32.930 60.827 1.00 16.39 103 SER A N 1
ATOM 859 C CA . SER A 1 112 ? 57.702 34.404 60.808 1.00 19.79 103 SER A CA 1
ATOM 860 C C . SER A 1 112 ? 59.056 35.057 60.405 1.00 24.03 103 SER A C 1
ATOM 861 O O . SER A 1 112 ? 59.072 36.085 59.710 1.00 22.54 103 SER A O 1
ATOM 864 N N . THR A 1 113 ? 60.145 34.426 60.817 1.00 22.10 104 THR A N 1
ATOM 865 C CA . THR A 1 113 ? 61.487 34.830 60.338 1.00 25.57 104 THR A CA 1
ATOM 866 C C . THR A 1 113 ? 62.290 33.778 59.581 1.00 25.61 104 THR A C 1
ATOM 867 O O . THR A 1 113 ? 63.336 34.088 59.075 1.00 27.14 104 THR A O 1
ATOM 871 N N . GLY A 1 114 ? 61.805 32.541 59.489 1.00 18.93 105 GLY A N 1
ATOM 872 C CA . GLY A 1 114 ? 62.521 31.501 58.835 1.00 20.12 105 GLY A CA 1
ATOM 873 C C . GLY A 1 114 ? 63.680 30.927 59.616 1.00 18.86 105 GLY A C 1
ATOM 874 O O . GLY A 1 114 ? 64.829 30.953 59.142 1.00 20.35 105 GLY A O 1
ATOM 875 N N . THR A 1 115 ? 63.399 30.405 60.788 1.00 17.08 106 THR A N 1
ATOM 876 C CA . THR A 1 115 ? 64.433 29.928 61.632 1.00 15.62 106 THR A CA 1
ATOM 877 C C . THR A 1 115 ? 63.985 28.876 62.588 1.00 15.60 106 THR A C 1
ATOM 878 O O . THR A 1 115 ? 62.841 28.908 63.049 1.00 13.83 106 THR A O 1
ATOM 882 N N . ASP A 1 116 ? 64.907 27.973 62.918 1.00 12.67 107 ASP A N 1
ATOM 883 C CA . ASP A 1 116 ? 64.727 26.998 63.948 1.00 12.80 107 ASP A CA 1
ATOM 884 C C . ASP A 1 116 ? 65.578 27.272 65.159 1.00 12.68 107 ASP A C 1
ATOM 885 O O . ASP A 1 116 ? 65.666 26.451 66.075 1.00 12.77 107 ASP A O 1
ATOM 890 N N . THR A 1 117 ? 66.181 28.469 65.237 1.00 13.12 108 THR A N 1
ATOM 891 C CA . THR A 1 117 ? 66.835 28.784 66.490 1.00 13.58 108 THR A CA 1
ATOM 892 C C . THR A 1 117 ? 66.198 29.958 67.193 1.00 13.68 108 THR A C 1
ATOM 893 O O . THR A 1 117 ? 65.852 30.948 66.582 1.00 15.52 108 THR A O 1
ATOM 897 N N . PHE A 1 118 ? 66.133 29.830 68.470 1.00 15.61 109 PHE A N 1
ATOM 898 C CA . PHE A 1 118 ? 65.465 30.730 69.384 1.00 19.18 109 PHE A CA 1
ATOM 899 C C . PHE A 1 118 ? 66.418 31.163 70.482 1.00 19.49 109 PHE A C 1
ATOM 900 O O . PHE A 1 118 ? 67.129 30.349 71.087 1.00 20.51 109 PHE A O 1
ATOM 908 N N . SER A 1 119 ? 66.302 32.417 70.838 1.00 24.77 110 SER A N 1
ATOM 909 C CA . SER A 1 119 ? 67.092 32.966 71.983 1.00 28.02 110 SER A CA 1
ATOM 910 C C . SER A 1 119 ? 66.366 32.860 73.347 1.00 34.54 110 SER A C 1
ATOM 911 O O . SER A 1 119 ? 66.999 32.916 74.424 1.00 33.84 110 SER A O 1
ATOM 914 N N . GLY A 1 120 ? 65.040 32.692 73.327 1.00 28.70 111 GLY A N 1
ATOM 915 C CA . GLY A 1 120 ? 64.293 32.458 74.547 1.00 30.72 111 GLY A CA 1
ATOM 916 C C . GLY A 1 120 ? 63.064 31.556 74.299 1.00 28.87 111 GLY A C 1
ATOM 917 O O . GLY A 1 120 ? 62.758 31.222 73.169 1.00 24.07 111 GLY A O 1
ATOM 918 N N . PRO A 1 121 ? 62.356 31.212 75.358 1.00 31.20 112 PRO A N 1
ATOM 919 C CA . PRO A 1 121 ? 61.177 30.331 75.229 1.00 30.47 112 PRO A CA 1
ATOM 920 C C . PRO A 1 121 ? 60.102 30.889 74.336 1.00 24.90 112 PRO A C 1
ATOM 921 O O . PRO A 1 121 ? 60.049 32.095 74.065 1.00 21.05 112 PRO A O 1
ATOM 925 N N . ILE A 1 122 ? 59.276 29.981 73.792 1.00 21.58 113 ILE A N 1
ATOM 926 C CA . ILE A 1 122 ? 58.085 30.372 73.055 1.00 17.59 113 ILE A CA 1
ATOM 927 C C . ILE A 1 122 ? 56.873 29.716 73.755 1.00 16.06 113 ILE A C 1
ATOM 928 O O . ILE A 1 122 ? 56.986 28.707 74.410 1.00 18.02 113 ILE A O 1
ATOM 933 N N . THR A 1 123 ? 55.720 30.319 73.593 1.00 17.81 114 THR A N 1
ATOM 934 C CA . THR A 1 123 ? 54.523 29.770 74.173 1.00 20.15 114 THR A CA 1
ATOM 935 C C . THR A 1 123 ? 53.574 29.570 73.037 1.00 17.51 114 THR A C 1
ATOM 936 O O . THR A 1 123 ? 53.309 30.452 72.259 1.00 19.14 114 THR A O 1
ATOM 940 N N . VAL A 1 124 ? 53.115 28.328 72.924 1.00 17.27 115 VAL A N 1
ATOM 941 C CA . VAL A 1 124 ? 52.299 27.904 71.780 1.00 15.30 115 VAL A CA 1
ATOM 942 C C . VAL A 1 124 ? 51.151 27.027 72.263 1.00 13.06 115 VAL A C 1
ATOM 943 O O . VAL A 1 124 ? 51.153 26.510 73.373 1.00 14.30 115 VAL A O 1
ATOM 947 N N . THR A 1 125 ? 50.243 26.792 71.365 1.00 12.22 116 THR A N 1
ATOM 948 C CA . THR A 1 125 ? 49.149 25.839 71.575 1.00 12.98 116 THR A CA 1
ATOM 949 C C . THR A 1 125 ? 49.439 24.565 70.721 1.00 12.65 116 THR A C 1
ATOM 950 O O . THR A 1 125 ? 49.528 24.657 69.529 1.00 13.54 116 THR A O 1
ATOM 954 N N . LEU A 1 126 ? 49.599 23.441 71.385 1.00 13.47 117 LEU A N 1
ATOM 955 C CA . LEU A 1 126 ? 50.159 22.200 70.831 1.00 16.07 117 LEU A CA 1
ATOM 956 C C . LEU A 1 126 ? 49.120 21.062 70.913 1.00 15.52 117 LEU A C 1
ATOM 957 O O . LEU A 1 126 ? 48.446 20.947 71.891 1.00 15.52 117 LEU A O 1
ATOM 962 N N . ILE A 1 127 ? 49.031 20.224 69.882 1.00 14.97 118 ILE A N 1
ATOM 963 C CA . ILE A 1 127 ? 48.273 18.970 69.890 1.00 15.20 118 ILE A CA 1
ATOM 964 C C . ILE A 1 127 ? 49.236 17.814 70.091 1.00 15.21 118 ILE A C 1
ATOM 965 O O . ILE A 1 127 ? 50.241 17.666 69.298 1.00 13.90 118 ILE A O 1
ATOM 970 N N . THR A 1 128 ? 48.995 17.033 71.126 1.00 13.85 119 THR A N 1
ATOM 971 C CA . THR A 1 128 ? 49.811 15.892 71.518 1.00 14.90 119 THR A CA 1
ATOM 972 C C . THR A 1 128 ? 49.003 14.607 71.419 1.00 14.13 119 THR A C 1
ATOM 973 O O . THR A 1 128 ? 47.863 14.493 71.968 1.00 12.13 119 THR A O 1
ATOM 977 N N . LEU A 1 129 ? 49.596 13.603 70.746 1.00 11.14 120 LEU A N 1
ATOM 978 C CA . LEU A 1 129 ? 48.927 12.327 70.543 1.00 11.20 120 LEU A CA 1
ATOM 979 C C . LEU A 1 129 ? 48.656 11.631 71.842 1.00 9.39 120 LEU A C 1
ATOM 980 O O . LEU A 1 129 ? 49.545 11.373 72.659 1.00 9.29 120 LEU A O 1
ATOM 985 N N . GLN A 1 130 ? 47.407 11.235 72.049 1.00 9.12 121 GLN A N 1
ATOM 986 C CA . GLN A 1 130 ? 47.033 10.483 73.253 1.00 9.10 121 GLN A CA 1
ATOM 987 C C . GLN A 1 130 ? 46.764 9.011 72.995 1.00 10.46 121 GLN A C 1
ATOM 988 O O . GLN A 1 130 ? 46.304 8.610 71.929 1.00 9.70 121 GLN A O 1
ATOM 994 N N . ASP A 1 131 ? 47.042 8.205 73.997 1.00 11.39 122 ASP A N 1
ATOM 995 C CA . ASP A 1 131 ? 46.795 6.768 73.948 1.00 13.96 122 ASP A CA 1
ATOM 996 C C . ASP A 1 131 ? 45.286 6.519 74.269 1.00 13.16 122 ASP A C 1
ATOM 997 O O . ASP A 1 131 ? 44.534 7.446 74.682 1.00 13.34 122 ASP A O 1
ATOM 1002 N N . TYR A 1 132 ? 44.820 5.291 74.077 1.00 13.66 123 TYR A N 1
ATOM 1003 C CA . TYR A 1 132 ? 43.368 5.004 74.126 1.00 14.45 123 TYR A CA 1
ATOM 1004 C C . TYR A 1 132 ? 42.776 5.061 75.559 1.00 17.74 123 TYR A C 1
ATOM 1005 O O . TYR A 1 132 ? 41.571 5.242 75.723 1.00 20.80 123 TYR A O 1
ATOM 1014 N N . ASP A 1 133 ? 43.631 4.940 76.563 1.00 16.88 124 ASP A N 1
ATOM 1015 C CA . ASP A 1 133 ? 43.173 5.184 77.959 1.00 19.10 124 ASP A CA 1
ATOM 1016 C C . ASP A 1 133 ? 43.389 6.611 78.416 1.00 17.10 124 ASP A C 1
ATOM 1017 O O . ASP A 1 133 ? 43.377 6.908 79.654 1.00 17.95 124 ASP A O 1
ATOM 1022 N N . GLU A 1 134 ? 43.612 7.521 77.463 1.00 14.87 125 GLU A N 1
ATOM 1023 C CA . GLU A 1 134 ? 43.912 8.912 77.750 1.00 14.61 125 GLU A CA 1
ATOM 1024 C C . GLU A 1 134 ? 42.999 9.816 76.996 1.00 15.32 125 GLU A C 1
ATOM 1025 O O . GLU A 1 134 ? 43.329 11.002 76.770 1.00 19.31 125 GLU A O 1
ATOM 1031 N N . MET A 1 135 ? 41.916 9.276 76.464 1.00 12.11 126 MET A N 1
ATOM 1032 C CA . MET A 1 135 ? 40.980 10.065 75.716 1.00 11.70 126 MET A CA 1
ATOM 1033 C C . MET A 1 135 ? 39.571 9.749 76.200 1.00 9.70 126 MET A C 1
ATOM 1034 O O . MET A 1 135 ? 39.393 8.695 76.772 1.00 10.73 126 MET A O 1
ATOM 1039 N N . PRO A 1 136 ? 38.600 10.627 75.987 1.00 9.83 127 PRO A N 1
ATOM 1040 C CA . PRO A 1 136 ? 37.209 10.316 76.349 1.00 10.97 127 PRO A CA 1
ATOM 1041 C C . PRO A 1 136 ? 36.693 9.075 75.624 1.00 13.12 127 PRO A C 1
ATOM 1042 O O . PRO A 1 136 ? 37.128 8.790 74.476 1.00 11.91 127 PRO A O 1
ATOM 1046 N N . GLU A 1 137 ? 35.777 8.365 76.256 1.00 13.44 128 GLU A N 1
ATOM 1047 C CA . GLU A 1 137 ? 35.220 7.122 75.713 1.00 14.94 128 GLU A CA 1
ATOM 1048 C C . GLU A 1 137 ? 34.706 7.276 74.295 1.00 14.22 128 GLU A C 1
ATOM 1049 O O . GLU A 1 137 ? 34.905 6.338 73.472 1.00 13.33 128 GLU A O 1
ATOM 1055 N N . CYS A 1 138 ? 34.037 8.385 74.004 1.00 12.82 129 CYS A N 1
ATOM 1056 C CA . CYS A 1 138 ? 33.449 8.625 72.697 1.00 12.86 129 CYS A CA 1
ATOM 1057 C C . CYS A 1 138 ? 34.540 8.618 71.559 1.00 13.39 129 CYS A C 1
ATOM 1058 O O . CYS A 1 138 ? 34.318 8.105 70.447 1.00 11.88 129 CYS A O 1
ATOM 1061 N N . PHE A 1 139 ? 35.692 9.241 71.828 1.00 11.93 130 PHE A N 1
ATOM 1062 C CA . PHE A 1 139 ? 36.828 9.203 70.889 1.00 11.23 130 PHE A CA 1
ATOM 1063 C C . PHE A 1 139 ? 37.435 7.842 70.732 1.00 11.17 130 PHE A C 1
ATOM 1064 O O . PHE A 1 139 ? 37.810 7.526 69.619 1.00 10.96 130 PHE A O 1
ATOM 1072 N N . ARG A 1 140 ? 37.621 7.101 71.792 1.00 11.34 131 ARG A N 1
ATOM 1073 C CA . ARG A 1 140 ? 38.146 5.756 71.626 1.00 13.72 131 ARG A CA 1
ATOM 1074 C C . ARG A 1 140 ? 37.158 4.943 70.784 1.00 15.47 131 ARG A C 1
ATOM 1075 O O . ARG A 1 140 ? 37.590 4.210 69.884 1.00 12.29 131 ARG A O 1
ATOM 1083 N N . GLN A 1 141 ? 35.857 5.089 71.060 1.00 15.29 132 GLN A N 1
ATOM 1084 C CA . GLN A 1 141 ? 34.829 4.370 70.259 1.00 16.69 132 GLN A CA 1
ATOM 1085 C C . GLN A 1 141 ? 34.894 4.795 68.763 1.00 15.05 132 GLN A C 1
ATOM 1086 O O . GLN A 1 141 ? 34.871 3.906 67.894 1.00 11.94 132 GLN A O 1
ATOM 1092 N N . TRP A 1 142 ? 34.981 6.089 68.447 1.00 11.25 133 TRP A N 1
ATOM 1093 C CA . TRP A 1 142 ? 35.021 6.512 67.098 1.00 11.77 133 TRP A CA 1
ATOM 1094 C C . TRP A 1 142 ? 36.303 5.956 66.365 1.00 11.31 133 TRP A C 1
ATOM 1095 O O . TRP A 1 142 ? 36.210 5.418 65.226 1.00 10.62 133 TRP A O 1
ATOM 1106 N N . ILE A 1 143 ? 37.450 6.094 66.989 1.00 10.30 134 ILE A N 1
ATOM 1107 C CA . ILE A 1 143 ? 38.715 5.663 66.362 1.00 10.33 134 ILE A CA 1
ATOM 1108 C C . ILE A 1 143 ? 38.806 4.161 66.190 1.00 10.62 134 ILE A C 1
ATOM 1109 O O . ILE A 1 143 ? 39.188 3.672 65.082 1.00 11.03 134 ILE A O 1
ATOM 1114 N N . VAL A 1 144 ? 38.456 3.417 67.195 1.00 10.69 135 VAL A N 1
ATOM 1115 C CA . VAL A 1 144 ? 38.669 1.996 67.159 1.00 12.63 135 VAL A CA 1
ATOM 1116 C C . VAL A 1 144 ? 37.575 1.367 66.208 1.00 13.56 135 VAL A C 1
ATOM 1117 O O . VAL A 1 144 ? 37.873 0.417 65.471 1.00 12.37 135 VAL A O 1
ATOM 1121 N N . THR A 1 145 ? 36.350 1.900 66.222 1.00 13.66 136 THR A N 1
ATOM 1122 C CA . THR A 1 145 ? 35.301 1.468 65.277 1.00 14.46 136 THR A CA 1
ATOM 1123 C C . THR A 1 145 ? 35.668 1.774 63.771 1.00 13.98 136 THR A C 1
ATOM 1124 O O . THR A 1 145 ? 35.536 0.904 62.877 1.00 12.02 136 THR A O 1
ATOM 1128 N N . LYS A 1 146 ? 36.093 2.986 63.505 1.00 12.42 137 LYS A N 1
ATOM 1129 C CA . LYS A 1 146 ? 36.526 3.393 62.228 1.00 13.47 137 LYS A CA 1
ATOM 1130 C C . LYS A 1 146 ? 37.698 2.523 61.712 1.00 14.35 137 LYS A C 1
ATOM 1131 O O . LYS A 1 146 ? 37.662 2.076 60.517 1.00 12.19 137 LYS A O 1
ATOM 1137 N N . ALA A 1 147 ? 38.670 2.253 62.573 1.00 12.33 138 ALA A N 1
ATOM 1138 C CA . ALA A 1 147 ? 39.783 1.369 62.245 1.00 12.31 138 ALA A CA 1
ATOM 1139 C C . ALA A 1 147 ? 39.305 -0.058 61.972 1.00 12.80 138 ALA A C 1
ATOM 1140 O O . ALA A 1 147 ? 39.733 -0.633 60.972 1.00 11.86 138 ALA A O 1
ATOM 1142 N N . SER A 1 148 ? 38.446 -0.593 62.819 1.00 11.99 139 SER A N 1
ATOM 1143 C CA . SER A 1 148 ? 37.866 -1.907 62.617 1.00 13.92 139 SER A CA 1
ATOM 1144 C C . SER A 1 148 ? 37.135 -2.028 61.288 1.00 14.93 139 SER A C 1
ATOM 1145 O O . SER A 1 148 ? 37.276 -3.046 60.585 1.00 13.23 139 SER A O 1
ATOM 1148 N N . ARG A 1 149 ? 36.404 -0.996 60.936 1.00 15.32 140 ARG A N 1
ATOM 1149 C CA . ARG A 1 149 ? 35.676 -0.898 59.681 1.00 17.44 140 ARG A CA 1
ATOM 1150 C C . ARG A 1 149 ? 36.576 -0.906 58.439 1.00 17.58 140 ARG A C 1
ATOM 1151 O O . ARG A 1 149 ? 36.367 -1.679 57.454 1.00 15.85 140 ARG A O 1
ATOM 1159 N N . GLN A 1 150 ? 37.605 -0.094 58.484 1.00 15.24 141 GLN A N 1
ATOM 1160 C CA . GLN A 1 150 ? 38.591 -0.119 57.474 1.00 16.90 141 GLN A CA 1
ATOM 1161 C C . GLN A 1 150 ? 39.366 -1.454 57.320 1.00 14.94 141 GLN A C 1
ATOM 1162 O O . GLN A 1 150 ? 39.584 -1.892 56.178 1.00 16.45 141 GLN A O 1
ATOM 1168 N N . PHE A 1 151 ? 39.764 -2.088 58.405 1.00 12.47 142 PHE A N 1
ATOM 1169 C CA . PHE A 1 151 ? 40.439 -3.347 58.440 1.00 12.44 142 PHE A CA 1
ATOM 1170 C C . PHE A 1 151 ? 39.529 -4.442 57.837 1.00 14.48 142 PHE A C 1
ATOM 1171 O O . PHE A 1 151 ? 39.976 -5.182 56.960 1.00 13.63 142 PHE A O 1
ATOM 1179 N N . ASN A 1 152 ? 38.265 -4.440 58.211 1.00 13.34 143 ASN A N 1
ATOM 1180 C CA . ASN A 1 152 ? 37.266 -5.337 57.613 1.00 15.27 143 ASN A CA 1
ATOM 1181 C C . ASN A 1 152 ? 37.191 -5.122 56.122 1.00 17.77 143 ASN A C 1
ATOM 1182 O O . ASN A 1 152 ? 37.391 -6.104 55.409 1.00 16.67 143 ASN A O 1
ATOM 1187 N N . SER A 1 153 ? 36.911 -3.886 55.682 1.00 17.05 144 SER A N 1
ATOM 1188 C CA . SER A 1 153 ? 36.652 -3.575 54.309 1.00 18.77 144 SER A CA 1
ATOM 1189 C C . SER A 1 153 ? 37.868 -3.902 53.434 1.00 19.46 144 SER A C 1
ATOM 1190 O O . SER A 1 153 ? 37.691 -4.460 52.354 1.00 17.82 144 SER A O 1
ATOM 1193 N N . ARG A 1 154 ? 39.068 -3.491 53.852 1.00 16.23 145 ARG A N 1
ATOM 1194 C CA . ARG A 1 154 ? 40.264 -3.712 53.096 1.00 17.91 145 ARG A CA 1
ATOM 1195 C C . ARG A 1 154 ? 40.649 -5.204 52.909 1.00 15.13 145 ARG A C 1
ATOM 1196 O O . ARG A 1 154 ? 41.138 -5.525 51.842 1.00 15.28 145 ARG A O 1
ATOM 1204 N N . PHE A 1 155 ? 40.408 -6.066 53.872 1.00 13.94 146 PHE A N 1
ATOM 1205 C CA . PHE A 1 155 ? 40.945 -7.407 53.819 1.00 15.97 146 PHE A CA 1
ATOM 1206 C C . PHE A 1 155 ? 39.947 -8.566 53.894 1.00 16.38 146 PHE A C 1
ATOM 1207 O O . PHE A 1 155 ? 40.321 -9.706 53.561 1.00 18.61 146 PHE A O 1
ATOM 1215 N N . PHE A 1 156 ? 38.713 -8.300 54.296 1.00 15.67 147 PHE A N 1
ATOM 1216 C CA . PHE A 1 156 ? 37.782 -9.330 54.694 1.00 16.64 147 PHE A CA 1
ATOM 1217 C C . PHE A 1 156 ? 36.441 -9.194 53.976 1.00 18.41 147 PHE A C 1
ATOM 1218 O O . PHE A 1 156 ? 35.985 -10.131 53.282 1.00 15.83 147 PHE A O 1
ATOM 1226 N N . GLY A 1 157 ? 35.801 -8.051 54.123 1.00 17.45 148 GLY A N 1
ATOM 1227 C CA . GLY A 1 157 ? 34.532 -7.760 53.554 1.00 19.75 148 GLY A CA 1
ATOM 1228 C C . GLY A 1 157 ? 33.310 -8.446 54.113 1.00 23.44 148 GLY A C 1
ATOM 1229 O O . GLY A 1 157 ? 32.325 -8.637 53.356 1.00 23.27 148 GLY A O 1
ATOM 1230 N N . ALA A 1 158 ? 33.329 -8.838 55.390 1.00 23.63 149 ALA A N 1
ATOM 1231 C CA . ALA A 1 158 ? 32.103 -9.370 56.016 1.00 25.05 149 ALA A CA 1
ATOM 1232 C C . ALA A 1 158 ? 31.006 -8.293 56.088 1.00 28.98 149 ALA A C 1
ATOM 1233 O O . ALA A 1 158 ? 31.236 -7.178 56.607 1.00 24.55 149 ALA A O 1
ATOM 1235 N N . GLU A 1 159 ? 29.825 -8.552 55.495 1.00 27.09 150 GLU A N 1
ATOM 1236 C CA . GLU A 1 159 ? 28.821 -7.479 55.412 1.00 32.15 150 GLU A CA 1
ATOM 1237 C C . GLU A 1 159 ? 28.073 -7.237 56.726 1.00 28.61 150 GLU A C 1
ATOM 1238 O O . GLU A 1 159 ? 27.633 -6.135 56.988 1.00 29.33 150 GLU A O 1
ATOM 1244 N N . ASP A 1 160 ? 27.883 -8.263 57.528 1.00 29.75 151 ASP A N 1
ATOM 1245 C CA . ASP A 1 160 ? 27.227 -8.050 58.818 1.00 35.22 151 ASP A CA 1
ATOM 1246 C C . ASP A 1 160 ? 28.167 -7.193 59.708 1.00 28.75 151 ASP A C 1
ATOM 1247 O O . ASP A 1 160 ? 27.706 -6.311 60.402 1.00 26.97 151 ASP A O 1
ATOM 1252 N N . VAL A 1 161 ? 29.466 -7.460 59.628 1.00 24.77 152 VAL A N 1
ATOM 1253 C CA . VAL A 1 161 ? 30.468 -6.676 60.414 1.00 24.21 152 VAL A CA 1
ATOM 1254 C C . VAL A 1 161 ? 30.389 -5.249 59.937 1.00 23.04 152 VAL A C 1
ATOM 1255 O O . VAL A 1 161 ? 30.247 -4.329 60.769 1.00 25.31 152 VAL A O 1
ATOM 1259 N N . GLU A 1 162 ? 30.387 -5.037 58.622 1.00 21.66 153 GLU A N 1
ATOM 1260 C CA . GLU A 1 162 ? 30.290 -3.683 58.075 1.00 23.39 153 GLU A CA 1
ATOM 1261 C C . GLU A 1 162 ? 29.028 -2.928 58.511 1.00 26.79 153 GLU A C 1
ATOM 1262 O O . GLU A 1 162 ? 29.081 -1.728 58.831 1.00 25.05 153 GLU A O 1
ATOM 1268 N N . ASN A 1 163 ? 27.885 -3.604 58.536 1.00 27.67 154 ASN A N 1
ATOM 1269 C CA . ASN A 1 163 ? 26.627 -2.889 58.821 1.00 30.77 154 ASN A CA 1
ATOM 1270 C C . ASN A 1 163 ? 26.628 -2.468 60.265 1.00 25.99 154 ASN A C 1
ATOM 1271 O O . ASN A 1 163 ? 26.338 -1.347 60.598 1.00 27.47 154 ASN A O 1
ATOM 1276 N N . SER A 1 164 ? 27.000 -3.407 61.100 1.00 23.19 155 SER A N 1
ATOM 1277 C CA . SER A 1 164 ? 27.138 -3.189 62.499 1.00 24.52 155 SER A CA 1
ATOM 1278 C C . SER A 1 164 ? 28.117 -2.014 62.890 1.00 24.40 155 SER A C 1
ATOM 1279 O O . SER A 1 164 ? 27.732 -1.008 63.534 1.00 21.99 155 SER A O 1
ATOM 1282 N N . LEU A 1 165 ? 29.350 -2.148 62.450 1.00 20.93 156 LEU A N 1
ATOM 1283 C CA . LEU A 1 165 ? 30.356 -1.082 62.601 1.00 20.82 156 LEU A CA 1
ATOM 1284 C C . LEU A 1 165 ? 29.964 0.270 62.040 1.00 21.88 156 LEU A C 1
ATOM 1285 O O . LEU A 1 165 ? 30.239 1.292 62.676 1.00 20.11 156 LEU A O 1
ATOM 1290 N N . ALA A 1 166 ? 29.319 0.329 60.859 1.00 22.28 157 ALA A N 1
ATOM 1291 C CA . ALA A 1 166 ? 28.941 1.588 60.302 1.00 25.88 157 ALA A CA 1
ATOM 1292 C C . ALA A 1 166 ? 28.034 2.346 61.287 1.00 27.38 157 ALA A C 1
ATOM 1293 O O . ALA A 1 166 ? 28.123 3.564 61.449 1.00 26.12 157 ALA A O 1
ATOM 1295 N N . GLN A 1 167 ? 27.140 1.606 61.901 1.00 29.54 158 GLN A N 1
ATOM 1296 C CA . GLN A 1 167 ? 26.210 2.190 62.863 1.00 32.62 158 GLN A CA 1
ATOM 1297 C C . GLN A 1 167 ? 26.893 2.678 64.144 1.00 26.67 158 GLN A C 1
ATOM 1298 O O . GLN A 1 167 ? 26.614 3.761 64.614 1.00 24.61 158 GLN A O 1
ATOM 1304 N N . GLU A 1 168 ? 27.772 1.861 64.697 1.00 24.92 159 GLU A N 1
ATOM 1305 C CA . GLU A 1 168 ? 28.544 2.270 65.864 1.00 25.02 159 GLU A CA 1
ATOM 1306 C C . GLU A 1 168 ? 29.433 3.497 65.578 1.00 23.30 159 GLU A C 1
ATOM 1307 O O . GLU A 1 168 ? 29.649 4.330 66.485 1.00 21.02 159 GLU A O 1
ATOM 1313 N N . GLU A 1 169 ? 29.922 3.624 64.341 1.00 22.07 160 GLU A N 1
ATOM 1314 C CA . GLU A 1 169 ? 30.853 4.683 64.006 1.00 23.19 160 GLU A CA 1
ATOM 1315 C C . GLU A 1 169 ? 30.083 5.987 63.891 1.00 23.96 160 GLU A C 1
ATOM 1316 O O . GLU A 1 169 ? 30.548 7.048 64.293 1.00 18.54 160 GLU A O 1
ATOM 1322 N N . MET A 1 170 ? 28.950 5.922 63.201 1.00 23.33 161 MET A N 1
ATOM 1323 C CA . MET A 1 170 ? 28.055 7.050 63.136 1.00 25.23 161 MET A CA 1
ATOM 1324 C C . MET A 1 170 ? 27.704 7.602 64.527 1.00 21.92 161 MET A C 1
ATOM 1325 O O . MET A 1 170 ? 27.778 8.823 64.759 1.00 19.53 161 MET A O 1
ATOM 1330 N N . GLU A 1 171 ? 27.330 6.725 65.433 1.00 22.01 162 GLU A N 1
ATOM 1331 C CA . GLU A 1 171 ? 26.962 7.148 66.768 1.00 23.96 162 GLU A CA 1
ATOM 1332 C C . GLU A 1 171 ? 28.139 7.768 67.553 1.00 21.27 162 GLU A C 1
ATOM 1333 O O . GLU A 1 171 ? 27.930 8.743 68.249 1.00 19.18 162 GLU A O 1
ATOM 1339 N N . ALA A 1 172 ? 29.326 7.185 67.467 1.00 17.41 163 ALA A N 1
ATOM 1340 C CA . ALA A 1 172 ? 30.499 7.754 68.135 1.00 17.20 163 ALA A CA 1
ATOM 1341 C C . ALA A 1 172 ? 30.866 9.090 67.503 1.00 15.95 163 ALA A C 1
ATOM 1342 O O . ALA A 1 172 ? 31.249 10.034 68.181 1.00 15.15 163 ALA A O 1
ATOM 1344 N N . ARG A 1 173 ? 30.768 9.182 66.179 1.00 18.21 164 ARG A N 1
ATOM 1345 C CA . ARG A 1 173 ? 31.088 10.402 65.491 1.00 18.22 164 ARG A CA 1
ATOM 1346 C C . ARG A 1 173 ? 30.132 11.593 65.862 1.00 18.34 164 ARG A C 1
ATOM 1347 O O . ARG A 1 173 ? 30.572 12.714 66.076 1.00 15.80 164 ARG A O 1
ATOM 1355 N N . MET A 1 174 ? 28.845 11.312 65.965 1.00 16.79 165 MET A N 1
ATOM 1356 C CA . MET A 1 174 ? 27.889 12.289 66.497 1.00 20.25 165 MET A CA 1
ATOM 1357 C C . MET A 1 174 ? 28.233 12.705 67.949 1.00 16.15 165 MET A C 1
ATOM 1358 O O . MET A 1 174 ? 28.228 13.877 68.216 1.00 18.33 165 MET A O 1
ATOM 1363 N N . ALA A 1 175 ? 28.550 11.758 68.820 1.00 15.98 166 ALA A N 1
ATOM 1364 C CA . ALA A 1 175 ? 28.965 12.041 70.184 1.00 17.25 166 ALA A CA 1
ATOM 1365 C C . ALA A 1 175 ? 30.226 12.933 70.257 1.00 17.51 166 ALA A C 1
ATOM 1366 O O . ALA A 1 175 ? 30.327 13.790 71.138 1.00 14.80 166 ALA A O 1
ATOM 1368 N N . CYS A 1 176 ? 31.186 12.711 69.350 1.00 13.46 167 CYS A N 1
ATOM 1369 C CA . CYS A 1 176 ? 32.416 13.529 69.292 1.00 12.50 167 CYS A CA 1
ATOM 1370 C C . CYS A 1 176 ? 32.128 14.935 68.776 1.00 13.03 167 CYS A C 1
ATOM 1371 O O . CYS A 1 176 ? 32.767 15.950 69.221 1.00 13.69 167 CYS A O 1
ATOM 1374 N N . ASN A 1 177 ? 31.167 15.084 67.900 1.00 13.87 168 ASN A N 1
ATOM 1375 C CA . ASN A 1 177 ? 30.806 16.423 67.437 1.00 15.01 168 ASN A CA 1
ATOM 1376 C C . ASN A 1 177 ? 30.007 17.184 68.555 1.00 16.05 168 ASN A C 1
ATOM 1377 O O . ASN A 1 177 ? 30.149 18.418 68.702 1.00 14.35 168 ASN A O 1
ATOM 1382 N N . GLU A 1 178 ? 29.215 16.433 69.297 1.00 16.70 169 GLU A N 1
ATOM 1383 C CA . GLU A 1 178 ? 28.543 17.028 70.508 1.00 19.04 169 GLU A CA 1
ATOM 1384 C C . GLU A 1 178 ? 29.548 17.490 71.567 1.00 16.48 169 GLU A C 1
ATOM 1385 O O . GLU A 1 178 ? 29.448 18.591 72.060 1.00 16.04 169 GLU A O 1
ATOM 1391 N N . TYR A 1 179 ? 30.619 16.731 71.740 1.00 14.23 170 TYR A N 1
ATOM 1392 C CA . TYR A 1 179 ? 31.760 17.107 72.601 1.00 13.47 170 TYR A CA 1
ATOM 1393 C C . TYR A 1 179 ? 32.336 18.416 72.171 1.00 14.34 170 TYR A C 1
ATOM 1394 O O . TYR A 1 179 ? 32.599 19.325 72.974 1.00 13.35 170 TYR A O 1
ATOM 1403 N N . GLU A 1 180 ? 32.594 18.558 70.885 1.00 14.83 171 GLU A N 1
ATOM 1404 C CA . GLU A 1 180 ? 33.263 19.733 70.396 1.00 14.87 171 GLU A CA 1
ATOM 1405 C C . GLU A 1 180 ? 32.385 20.973 70.533 1.00 16.39 171 GLU A C 1
ATOM 1406 O O . GLU A 1 180 ? 32.886 22.069 70.682 1.00 15.54 171 GLU A O 1
ATOM 1412 N N . MET A 1 181 ? 31.094 20.784 70.373 1.00 17.03 172 MET A N 1
ATOM 1413 C CA . MET A 1 181 ? 30.154 21.875 70.615 1.00 21.66 172 MET A CA 1
ATOM 1414 C C . MET A 1 181 ? 30.152 22.314 72.048 1.00 22.86 172 MET A C 1
ATOM 1415 O O . MET A 1 181 ? 30.050 23.502 72.275 1.00 23.22 172 MET A O 1
ATOM 1420 N N . ASP A 1 182 ? 30.277 21.369 72.980 1.00 22.33 173 ASP A N 1
ATOM 1421 C CA . ASP A 1 182 ? 30.489 21.726 74.386 1.00 23.55 173 ASP A CA 1
ATOM 1422 C C . ASP A 1 182 ? 31.843 22.335 74.680 1.00 25.00 173 ASP A C 1
ATOM 1423 O O . ASP A 1 182 ? 31.915 23.366 75.384 1.00 21.97 173 ASP A O 1
ATOM 1428 N N . PHE A 1 183 ? 32.930 21.753 74.168 1.00 20.78 174 PHE A N 1
ATOM 1429 C CA . PHE A 1 183 ? 34.249 22.255 74.513 1.00 18.90 174 PHE A CA 1
ATOM 1430 C C . PHE A 1 183 ? 34.824 23.308 73.599 1.00 24.74 174 PHE A C 1
ATOM 1431 O O . PHE A 1 183 ? 35.666 24.105 74.041 1.00 30.09 174 PHE A O 1
ATOM 1439 N N . GLY A 1 184 ? 34.315 23.415 72.377 1.00 22.13 175 GLY A N 1
ATOM 1440 C CA . GLY A 1 184 ? 34.756 24.431 71.446 1.00 22.33 175 GLY A CA 1
ATOM 1441 C C . GLY A 1 184 ? 35.916 23.913 70.592 1.00 22.84 175 GLY A C 1
ATOM 1442 O O . GLY A 1 184 ? 36.704 23.056 71.039 1.00 24.81 175 GLY A O 1
ATOM 1443 N N . GLN A 1 185 ? 36.008 24.499 69.413 1.00 22.87 176 GLN A N 1
ATOM 1444 C CA . GLN A 1 185 ? 37.068 24.281 68.446 1.00 28.00 176 GLN A CA 1
ATOM 1445 C C . GLN A 1 185 ? 38.080 25.411 68.658 1.00 27.64 176 GLN A C 1
ATOM 1446 O O . GLN A 1 185 ? 37.755 26.614 68.555 1.00 22.99 176 GLN A O 1
ATOM 1452 N N . TYR A 1 186 ? 39.297 25.031 69.014 1.00 27.78 177 TYR A N 1
ATOM 1453 C CA . TYR A 1 186 ? 40.350 26.018 69.230 1.00 30.31 177 TYR A CA 1
ATOM 1454 C C . TYR A 1 186 ? 40.729 26.644 67.910 1.00 34.20 177 TYR A C 1
ATOM 1455 O O . TYR A 1 186 ? 40.886 25.948 66.902 1.00 39.78 177 TYR A O 1
ATOM 1464 N N . ASN A 1 187 ? 40.826 27.960 67.900 1.00 37.11 178 ASN A N 1
ATOM 1465 C CA . ASN A 1 187 ? 41.233 28.728 66.753 1.00 40.02 178 ASN A CA 1
ATOM 1466 C C . ASN A 1 187 ? 42.311 29.723 67.215 1.00 41.01 178 ASN A C 1
ATOM 1467 O O . ASN A 1 187 ? 42.076 30.425 68.181 1.00 43.30 178 ASN A O 1
ATOM 1472 N N . MET A 1 188 ? 43.429 29.851 66.504 1.00 42.24 179 MET A N 1
ATOM 1473 C CA . MET A 1 188 ? 44.399 30.941 66.788 1.00 47.51 179 MET A CA 1
ATOM 1474 C C . MET A 1 188 ? 44.103 32.309 66.184 1.00 51.91 179 MET A C 1
ATOM 1475 O O . MET A 1 188 ? 44.684 33.273 66.631 1.00 49.17 179 MET A O 1
ATOM 1480 N N . LEU A 1 189 ? 43.219 32.398 65.187 1.00 64.28 180 LEU A N 1
ATOM 1481 C CA . LEU A 1 189 ? 42.604 33.684 64.736 1.00 68.27 180 LEU A CA 1
ATOM 1482 C C . LEU A 1 189 ? 43.641 34.799 64.607 1.00 71.67 180 LEU A C 1
ATOM 1483 O O . LEU A 1 189 ? 43.306 35.966 64.409 1.00 73.60 180 LEU A O 1
ATOM 1488 N N . TYR A 1 194 ? 47.158 35.223 77.312 1.00 37.15 185 TYR A N 1
ATOM 1489 C CA . TYR A 1 194 ? 47.296 34.232 76.230 1.00 40.52 185 TYR A CA 1
ATOM 1490 C C . TYR A 1 194 ? 46.135 33.201 76.295 1.00 34.65 185 TYR A C 1
ATOM 1491 O O . TYR A 1 194 ? 45.358 33.080 75.344 1.00 34.44 185 TYR A O 1
ATOM 1500 N N . VAL A 1 195 ? 46.005 32.517 77.435 1.00 37.99 186 VAL A N 1
ATOM 1501 C CA . VAL A 1 195 ? 44.972 31.461 77.638 1.00 40.43 186 VAL A CA 1
ATOM 1502 C C . VAL A 1 195 ? 43.567 32.105 77.554 1.00 42.18 186 VAL A C 1
ATOM 1503 O O . VAL A 1 195 ? 42.622 31.571 76.913 1.00 39.04 186 VAL A O 1
ATOM 1507 N N . GLN A 1 196 ? 43.465 33.266 78.204 1.00 41.43 187 GLN A N 1
ATOM 1508 C CA . GLN A 1 196 ? 42.300 34.132 78.139 1.00 47.28 187 GLN A CA 1
ATOM 1509 C C . GLN A 1 196 ? 41.831 34.369 76.665 1.00 46.45 187 GLN A C 1
ATOM 1510 O O . GLN A 1 196 ? 40.664 34.058 76.319 1.00 37.91 187 GLN A O 1
ATOM 1516 N N . GLY A 1 197 ? 42.743 34.834 75.797 1.00 45.37 188 GLY A N 1
ATOM 1517 C CA . GLY A 1 197 ? 42.456 35.018 74.366 1.00 44.88 188 GLY A CA 1
ATOM 1518 C C . GLY A 1 197 ? 42.080 33.695 73.679 1.00 47.94 188 GLY A C 1
ATOM 1519 O O . GLY A 1 197 ? 41.117 33.626 72.869 1.00 42.69 188 GLY A O 1
ATOM 1520 N N . LEU A 1 198 ? 42.813 32.633 74.017 1.00 41.32 189 LEU A N 1
ATOM 1521 C CA . LEU A 1 198 ? 42.545 31.302 73.447 1.00 41.46 189 LEU A CA 1
ATOM 1522 C C . LEU A 1 198 ? 41.123 30.809 73.779 1.00 41.22 189 LEU A C 1
ATOM 1523 O O . LEU A 1 198 ? 40.326 30.579 72.837 1.00 34.93 189 LEU A O 1
ATOM 1528 N N . GLY A 1 200 ? 38.357 32.676 74.452 1.00 45.33 191 GLY A N 1
ATOM 1529 C CA . GLY A 1 200 ? 37.592 33.629 73.638 1.00 46.83 191 GLY A CA 1
ATOM 1530 C C . GLY A 1 200 ? 37.413 33.160 72.185 1.00 48.22 191 GLY A C 1
ATOM 1531 O O . GLY A 1 200 ? 36.340 33.363 71.591 1.00 53.37 191 GLY A O 1
ATOM 1532 N N A ARG A 1 201 ? 38.495 32.576 71.645 0.50 43.05 192 ARG A N 1
ATOM 1533 N N B ARG A 1 201 ? 38.450 32.531 71.621 0.50 43.70 192 ARG A N 1
ATOM 1534 C CA A ARG A 1 201 ? 38.633 32.085 70.257 0.50 39.22 192 ARG A CA 1
ATOM 1535 C CA B ARG A 1 201 ? 38.320 31.583 70.486 0.50 39.61 192 ARG A CA 1
ATOM 1536 C C A ARG A 1 201 ? 38.764 33.231 69.272 0.50 40.39 192 ARG A C 1
ATOM 1537 C C B ARG A 1 201 ? 37.451 31.972 69.306 0.50 37.80 192 ARG A C 1
ATOM 1538 O O A ARG A 1 201 ? 37.884 34.085 69.184 0.50 49.88 192 ARG A O 1
ATOM 1539 O O B ARG A 1 201 ? 37.261 31.153 68.393 0.50 29.52 192 ARG A O 1
ATOM 1554 N N . SER B 1 1 ? 47.517 22.654 43.070 1.00 68.53 -8 SER B N 1
ATOM 1555 C CA . SER B 1 1 ? 47.701 24.069 42.642 1.00 59.89 -8 SER B CA 1
ATOM 1556 C C . SER B 1 1 ? 47.617 25.021 43.879 1.00 54.18 -8 SER B C 1
ATOM 1557 O O . SER B 1 1 ? 47.239 24.567 44.989 1.00 59.42 -8 SER B O 1
ATOM 1560 N N . GLY B 1 2 ? 47.861 26.335 43.722 1.00 39.78 -7 GLY B N 1
ATOM 1561 C CA . GLY B 1 2 ? 47.465 27.143 42.569 1.00 29.69 -7 GLY B CA 1
ATOM 1562 C C . GLY B 1 2 ? 45.942 27.438 42.614 1.00 22.85 -7 GLY B C 1
ATOM 1563 O O . GLY B 1 2 ? 45.449 28.251 41.818 1.00 23.74 -7 GLY B O 1
ATOM 1564 N N . LEU B 1 3 ? 45.203 26.833 43.547 1.00 18.87 -6 LEU B N 1
ATOM 1565 C CA . LEU B 1 3 ? 43.781 27.024 43.555 1.00 16.51 -6 LEU B CA 1
ATOM 1566 C C . LEU B 1 3 ? 43.478 28.342 44.358 1.00 18.69 -6 LEU B C 1
ATOM 1567 O O . LEU B 1 3 ? 44.238 28.647 45.270 1.00 18.98 -6 LEU B O 1
ATOM 1572 N N . VAL B 1 4 ? 42.410 29.062 44.037 1.00 16.21 -5 VAL B N 1
ATOM 1573 C CA . VAL B 1 4 ? 42.111 30.349 44.720 1.00 16.32 -5 VAL B CA 1
ATOM 1574 C C . VAL B 1 4 ? 40.639 30.295 45.206 1.00 16.81 -5 VAL B C 1
ATOM 1575 O O . VAL B 1 4 ? 39.823 29.498 44.654 1.00 14.40 -5 VAL B O 1
ATOM 1579 N N . PRO B 1 5 ? 40.295 31.096 46.264 1.00 13.55 -4 PRO B N 1
ATOM 1580 C CA . PRO B 1 5 ? 38.880 31.164 46.642 1.00 12.10 -4 PRO B CA 1
ATOM 1581 C C . PRO B 1 5 ? 37.992 31.573 45.545 1.00 11.87 -4 PRO B C 1
ATOM 1582 O O . PRO B 1 5 ? 38.423 32.343 44.640 1.00 13.43 -4 PRO B O 1
ATOM 1586 N N . ARG B 1 6 ? 36.701 31.205 45.595 1.00 12.31 -3 ARG B N 1
ATOM 1587 C CA . ARG B 1 6 ? 35.768 31.731 44.621 1.00 13.42 -3 ARG B CA 1
ATOM 1588 C C . ARG B 1 6 ? 35.609 33.212 44.625 1.00 17.38 -3 ARG B C 1
ATOM 1589 O O . ARG B 1 6 ? 35.356 33.789 43.583 1.00 15.62 -3 ARG B O 1
ATOM 1597 N N . GLY B 1 7 ? 35.729 33.843 45.808 1.00 16.88 -2 GLY B N 1
ATOM 1598 C CA . GLY B 1 7 ? 35.529 35.295 45.868 1.00 18.38 -2 GLY B CA 1
ATOM 1599 C C . GLY B 1 7 ? 36.802 36.030 46.267 1.00 17.75 -2 GLY B C 1
ATOM 1600 O O . GLY B 1 7 ? 37.478 35.663 47.234 1.00 17.13 -2 GLY B O 1
ATOM 1601 N N . SER B 1 8 ? 37.101 37.092 45.578 1.00 20.56 -1 SER B N 1
ATOM 1602 C CA . SER B 1 8 ? 38.278 37.912 45.982 1.00 23.94 -1 SER B CA 1
ATOM 1603 C C . SER B 1 8 ? 37.896 39.208 46.731 1.00 22.72 -1 SER B C 1
ATOM 1604 O O . SER B 1 8 ? 38.633 39.622 47.650 1.00 21.98 -1 SER B O 1
ATOM 1607 N N . HIS B 1 9 ? 36.778 39.827 46.331 1.00 21.67 0 HIS B N 1
ATOM 1608 C CA . HIS B 1 9 ? 36.148 40.953 47.062 1.00 22.85 0 HIS B CA 1
ATOM 1609 C C . HIS B 1 9 ? 37.082 42.174 47.286 1.00 23.72 0 HIS B C 1
ATOM 1610 O O . HIS B 1 9 ? 37.080 42.795 48.322 1.00 22.50 0 HIS B O 1
ATOM 1617 N N . MET B 1 10 ? 37.835 42.512 46.268 1.00 22.72 1 MET B N 1
ATOM 1618 C CA . MET B 1 10 ? 38.909 43.495 46.404 1.00 26.62 1 MET B CA 1
ATOM 1619 C C . MET B 1 10 ? 38.350 44.905 46.617 1.00 28.43 1 MET B C 1
ATOM 1620 O O . MET B 1 10 ? 39.034 45.773 47.168 1.00 25.87 1 MET B O 1
ATOM 1625 N N . ASN B 1 11 ? 37.123 45.112 46.160 1.00 29.62 2 ASN B N 1
ATOM 1626 C CA . ASN B 1 11 ? 36.446 46.405 46.269 1.00 36.21 2 ASN B CA 1
ATOM 1627 C C . ASN B 1 11 ? 35.397 46.544 47.372 1.00 32.75 2 ASN B C 1
ATOM 1628 O O . ASN B 1 11 ? 34.623 47.512 47.358 1.00 36.83 2 ASN B O 1
ATOM 1633 N N . MET B 1 12 ? 35.337 45.592 48.295 1.00 30.12 3 MET B N 1
ATOM 1634 C CA . MET B 1 12 ? 34.462 45.716 49.464 1.00 32.50 3 MET B CA 1
ATOM 1635 C C . MET B 1 12 ? 34.950 46.943 50.190 1.00 30.16 3 MET B C 1
ATOM 1636 O O . MET B 1 12 ? 36.138 47.030 50.448 1.00 32.64 3 MET B O 1
ATOM 1641 N N . GLN B 1 13 ? 34.056 47.844 50.561 1.00 34.08 4 GLN B N 1
ATOM 1642 C CA . GLN B 1 13 ? 34.422 49.070 51.302 1.00 43.18 4 GLN B CA 1
ATOM 1643 C C . GLN B 1 13 ? 34.195 48.952 52.813 1.00 38.36 4 GLN B C 1
ATOM 1644 O O . GLN B 1 13 ? 34.913 49.567 53.594 1.00 40.17 4 GLN B O 1
ATOM 1650 N N . ASP B 1 14 ? 33.219 48.166 53.249 1.00 34.64 5 ASP B N 1
ATOM 1651 C CA . ASP B 1 14 ? 33.006 48.053 54.685 1.00 33.70 5 ASP B CA 1
ATOM 1652 C C . ASP B 1 14 ? 32.960 46.606 55.059 1.00 26.31 5 ASP B C 1
ATOM 1653 O O . ASP B 1 14 ? 33.391 45.746 54.265 1.00 21.24 5 ASP B O 1
ATOM 1658 N N . ALA B 1 15 ? 32.464 46.340 56.271 1.00 21.36 6 ALA B N 1
ATOM 1659 C CA . ALA B 1 15 ? 32.483 45.013 56.843 1.00 23.49 6 ALA B CA 1
ATOM 1660 C C . ALA B 1 15 ? 31.550 44.066 56.109 1.00 20.07 6 ALA B C 1
ATOM 1661 O O . ALA B 1 15 ? 31.798 42.869 56.141 1.00 20.74 6 ALA B O 1
ATOM 1663 N N . TYR B 1 16 ? 30.514 44.597 55.459 1.00 19.44 7 TYR B N 1
ATOM 1664 C CA . TYR B 1 16 ? 29.443 43.738 54.904 1.00 20.34 7 TYR B CA 1
ATOM 1665 C C . TYR B 1 16 ? 29.460 43.623 53.417 1.00 19.98 7 TYR B C 1
ATOM 1666 O O . TYR B 1 16 ? 29.820 44.578 52.712 1.00 19.34 7 TYR B O 1
ATOM 1675 N N . PHE B 1 17 ? 29.009 42.466 52.925 1.00 18.19 8 PHE B N 1
ATOM 1676 C CA . PHE B 1 17 ? 28.873 42.261 51.483 1.00 18.29 8 PHE B CA 1
ATOM 1677 C C . PHE B 1 17 ? 27.775 43.113 50.812 1.00 18.56 8 PHE B C 1
ATOM 1678 O O . PHE B 1 17 ? 27.941 43.573 49.690 1.00 16.93 8 PHE B O 1
ATOM 1686 N N . GLY B 1 18 ? 26.624 43.313 51.462 1.00 19.44 9 GLY B N 1
ATOM 1687 C CA . GLY B 1 18 ? 25.527 44.029 50.802 1.00 18.99 9 GLY B CA 1
ATOM 1688 C C . GLY B 1 18 ? 24.834 43.236 49.732 1.00 17.73 9 GLY B C 1
ATOM 1689 O O . GLY B 1 18 ? 24.254 43.781 48.868 1.00 19.99 9 GLY B O 1
ATOM 1690 N N . SER B 1 19 ? 24.905 41.927 49.782 1.00 17.74 10 SER B N 1
ATOM 1691 C CA . SER B 1 19 ? 24.573 41.117 48.659 1.00 16.84 10 SER B CA 1
ATOM 1692 C C . SER B 1 19 ? 23.210 40.471 48.884 1.00 16.67 10 SER B C 1
ATOM 1693 O O . SER B 1 19 ? 22.736 40.392 50.014 1.00 15.38 10 SER B O 1
ATOM 1696 N N . ALA B 1 20 ? 22.636 39.902 47.832 1.00 16.42 11 ALA B N 1
ATOM 1697 C CA . ALA B 1 20 ? 21.492 39.012 47.983 1.00 17.28 11 ALA B CA 1
ATOM 1698 C C . ALA B 1 20 ? 21.760 37.813 48.866 1.00 16.18 11 ALA B C 1
ATOM 1699 O O . ALA B 1 20 ? 20.851 37.387 49.622 1.00 15.16 11 ALA B O 1
ATOM 1701 N N . ALA B 1 21 ? 22.973 37.220 48.810 1.00 14.17 12 ALA B N 1
ATOM 1702 C CA . ALA B 1 21 ? 23.276 36.094 49.663 1.00 13.06 12 ALA B CA 1
ATOM 1703 C C . ALA B 1 21 ? 23.259 36.451 51.197 1.00 11.36 12 ALA B C 1
ATOM 1704 O O . ALA B 1 21 ? 22.793 35.652 52.059 1.00 11.26 12 ALA B O 1
ATOM 1706 N N . GLU B 1 22 ? 23.773 37.614 51.508 1.00 12.00 13 GLU B N 1
ATOM 1707 C CA . GLU B 1 22 ? 23.770 38.142 52.885 1.00 12.06 13 GLU B CA 1
ATOM 1708 C C . GLU B 1 22 ? 22.285 38.340 53.341 1.00 12.10 13 GLU B C 1
ATOM 1709 O O . GLU B 1 22 ? 21.938 38.011 54.446 1.00 11.70 13 GLU B O 1
ATOM 1715 N N . LEU B 1 23 ? 21.495 38.908 52.472 1.00 14.07 14 LEU B N 1
ATOM 1716 C CA . LEU B 1 23 ? 20.062 39.148 52.741 1.00 16.61 14 LEU B CA 1
ATOM 1717 C C . LEU B 1 23 ? 19.330 37.912 53.014 1.00 17.14 14 LEU B C 1
ATOM 1718 O O . LEU B 1 23 ? 18.596 37.834 53.995 1.00 16.14 14 LEU B O 1
ATOM 1723 N N . ASP B 1 24 ? 19.554 36.869 52.207 1.00 17.93 15 ASP B N 1
ATOM 1724 C CA . ASP B 1 24 ? 18.863 35.648 52.421 1.00 17.87 15 ASP B CA 1
ATOM 1725 C C . ASP B 1 24 ? 19.220 35.027 53.760 1.00 18.01 15 ASP B C 1
ATOM 1726 O O . ASP B 1 24 ? 18.395 34.398 54.395 1.00 17.46 15 ASP B O 1
ATOM 1731 N N . ALA B 1 25 ? 20.480 35.106 54.150 1.00 15.08 16 ALA B N 1
ATOM 1732 C CA . ALA B 1 25 ? 20.925 34.553 55.447 1.00 14.87 16 ALA B CA 1
ATOM 1733 C C . ALA B 1 25 ? 20.299 35.303 56.632 1.00 13.41 16 ALA B C 1
ATOM 1734 O O . ALA B 1 25 ? 19.889 34.709 57.598 1.00 13.27 16 ALA B O 1
ATOM 1736 N N . VAL B 1 26 ? 20.291 36.615 56.568 1.00 14.28 17 VAL B N 1
ATOM 1737 C CA . VAL B 1 26 ? 19.664 37.406 57.640 1.00 14.89 17 VAL B CA 1
ATOM 1738 C C . VAL B 1 26 ? 18.177 37.063 57.702 1.00 15.60 17 VAL B C 1
ATOM 1739 O O . VAL B 1 26 ? 17.661 36.903 58.800 1.00 15.00 17 VAL B O 1
ATOM 1743 N N . ASN B 1 27 ? 17.519 36.937 56.561 1.00 14.78 18 ASN B N 1
ATOM 1744 C CA . ASN B 1 27 ? 16.070 36.503 56.534 1.00 16.30 18 ASN B CA 1
ATOM 1745 C C . ASN B 1 27 ? 15.820 35.157 57.170 1.00 17.47 18 ASN B C 1
ATOM 1746 O O . ASN B 1 27 ? 14.780 34.956 57.866 1.00 16.25 18 ASN B O 1
ATOM 1751 N N . GLU B 1 28 ? 16.789 34.228 57.037 1.00 16.65 19 GLU B N 1
ATOM 1752 C CA . GLU B 1 28 ? 16.715 32.964 57.739 1.00 16.86 19 GLU B CA 1
ATOM 1753 C C . GLU B 1 28 ? 16.861 33.126 59.235 1.00 15.24 19 GLU B C 1
ATOM 1754 O O . GLU B 1 28 ? 16.222 32.426 59.988 1.00 17.00 19 GLU B O 1
ATOM 1760 N N . MET B 1 29 ? 17.715 34.011 59.693 1.00 13.71 20 MET B N 1
ATOM 1761 C CA . MET B 1 29 ? 17.795 34.252 61.122 1.00 13.16 20 MET B CA 1
ATOM 1762 C C . MET B 1 29 ? 16.463 34.860 61.642 1.00 14.11 20 MET B C 1
ATOM 1763 O O . MET B 1 29 ? 15.999 34.475 62.725 1.00 14.48 20 MET B O 1
ATOM 1768 N N . LEU B 1 30 ? 15.916 35.803 60.890 1.00 14.40 21 LEU B N 1
ATOM 1769 C CA . LEU B 1 30 ? 14.649 36.421 61.275 1.00 16.81 21 LEU B CA 1
ATOM 1770 C C . LEU B 1 30 ? 13.495 35.378 61.353 1.00 18.63 21 LEU B C 1
ATOM 1771 O O . LEU B 1 30 ? 12.768 35.316 62.332 1.00 18.95 21 LEU B O 1
ATOM 1776 N N . ALA B 1 31 ? 13.369 34.533 60.354 1.00 19.30 22 ALA B N 1
ATOM 1777 C CA . ALA B 1 31 ? 12.422 33.409 60.367 1.00 21.33 22 ALA B CA 1
ATOM 1778 C C . ALA B 1 31 ? 12.604 32.460 61.536 1.00 24.36 22 ALA B C 1
ATOM 1779 O O . ALA B 1 31 ? 11.612 31.992 62.079 1.00 20.70 22 ALA B O 1
ATOM 1781 N N . ALA B 1 32 ? 13.854 32.164 61.951 1.00 21.32 23 ALA B N 1
ATOM 1782 C CA . ALA B 1 32 ? 14.068 31.221 63.031 1.00 19.98 23 ALA B CA 1
ATOM 1783 C C . ALA B 1 32 ? 13.395 31.716 64.315 1.00 23.09 23 ALA B C 1
ATOM 1784 O O . ALA B 1 32 ? 12.918 30.919 65.131 1.00 22.45 23 ALA B O 1
ATOM 1786 N N . ILE B 1 33 ? 13.397 33.032 64.455 1.00 23.14 24 ILE B N 1
ATOM 1787 C CA . ILE B 1 33 ? 12.880 33.760 65.595 1.00 27.05 24 ILE B CA 1
ATOM 1788 C C . ILE B 1 33 ? 11.424 34.259 65.482 1.00 26.79 24 ILE B C 1
ATOM 1789 O O . ILE B 1 33 ? 10.885 34.885 66.414 1.00 27.49 24 ILE B O 1
ATOM 1794 N N . GLY B 1 34 ? 10.773 33.949 64.378 1.00 28.91 25 GLY B N 1
ATOM 1795 C CA . GLY B 1 34 ? 9.373 34.328 64.162 1.00 29.67 25 GLY B CA 1
ATOM 1796 C C . GLY B 1 34 ? 9.154 35.692 63.597 1.00 32.66 25 GLY B C 1
ATOM 1797 O O . GLY B 1 34 ? 8.047 36.175 63.656 1.00 29.11 25 GLY B O 1
ATOM 1798 N N . GLU B 1 35 ? 10.175 36.351 63.037 1.00 26.87 26 GLU B N 1
ATOM 1799 C CA . GLU B 1 35 ? 9.925 37.659 62.423 1.00 26.60 26 GLU B CA 1
ATOM 1800 C C . GLU B 1 35 ? 9.911 37.609 60.906 1.00 27.96 26 GLU B C 1
ATOM 1801 O O . GLU B 1 35 ? 10.496 36.680 60.294 1.00 28.04 26 GLU B O 1
ATOM 1807 N N . SER B 1 36 ? 9.223 38.589 60.291 1.00 27.75 27 SER B N 1
ATOM 1808 C CA . SER B 1 36 ? 9.021 38.621 58.851 1.00 28.00 27 SER B CA 1
ATOM 1809 C C . SER B 1 36 ? 10.313 39.007 58.166 1.00 25.04 27 SER B C 1
ATOM 1810 O O . SER B 1 36 ? 11.099 39.759 58.770 1.00 23.12 27 SER B O 1
ATOM 1813 N N . PRO B 1 37 ? 10.477 38.592 56.899 1.00 26.42 28 PRO B N 1
ATOM 1814 C CA . PRO B 1 37 ? 11.673 38.969 56.095 1.00 25.76 28 PRO B CA 1
ATOM 1815 C C . PRO B 1 37 ? 11.645 40.382 55.612 1.00 25.44 28 PRO B C 1
ATOM 1816 O O . PRO B 1 37 ? 10.601 41.037 55.628 1.00 26.03 28 PRO B O 1
ATOM 1820 N N . VAL B 1 38 ? 12.794 40.897 55.218 1.00 21.42 29 VAL B N 1
ATOM 1821 C CA . VAL B 1 38 ? 12.882 42.226 54.714 1.00 22.50 29 VAL B CA 1
ATOM 1822 C C . VAL B 1 38 ? 13.314 42.157 53.241 1.00 23.89 29 VAL B C 1
ATOM 1823 O O . VAL B 1 38 ? 13.855 41.146 52.819 1.00 21.96 29 VAL B O 1
ATOM 1827 N N . THR B 1 39 ? 13.159 43.245 52.495 1.00 25.11 30 THR B N 1
ATOM 1828 C CA . THR B 1 39 ? 13.535 43.282 51.081 1.00 26.10 30 THR B CA 1
ATOM 1829 C C . THR B 1 39 ? 14.945 43.820 50.864 1.00 27.21 30 THR B C 1
ATOM 1830 O O . THR B 1 39 ? 15.524 43.651 49.773 1.00 27.94 30 THR B O 1
ATOM 1834 N N . THR B 1 40 ? 15.500 44.464 51.873 1.00 26.33 31 THR B N 1
ATOM 1835 C CA . THR B 1 40 ? 16.844 45.012 51.803 1.00 27.34 31 THR B CA 1
ATOM 1836 C C . THR B 1 40 ? 17.432 45.103 53.197 1.00 29.65 31 THR B C 1
ATOM 1837 O O . THR B 1 40 ? 16.687 45.117 54.206 1.00 23.90 31 THR B O 1
ATOM 1841 N N . LEU B 1 41 ? 18.762 45.145 53.271 1.00 26.72 32 LEU B N 1
ATOM 1842 C CA . LEU B 1 41 ? 19.448 45.290 54.565 1.00 30.33 32 LEU B CA 1
ATOM 1843 C C . LEU B 1 41 ? 19.806 46.708 55.016 1.00 37.19 32 LEU B C 1
ATOM 1844 O O . LEU B 1 41 ? 20.077 46.911 56.202 1.00 40.55 32 LEU B O 1
ATOM 1849 N N . ASP B 1 42 ? 19.878 47.703 54.157 1.00 49.63 33 ASP B N 1
ATOM 1850 C CA . ASP B 1 42 ? 19.920 49.021 54.781 1.00 62.90 33 ASP B CA 1
ATOM 1851 C C . ASP B 1 42 ? 18.706 49.754 54.429 1.00 66.27 33 ASP B C 1
ATOM 1852 O O . ASP B 1 42 ? 18.459 49.988 53.255 1.00 67.06 33 ASP B O 1
ATOM 1857 N N . GLU B 1 43 ? 17.912 50.043 55.454 1.00 71.56 34 GLU B N 1
ATOM 1858 C CA . GLU B 1 43 ? 16.956 51.137 55.367 1.00 79.48 34 GLU B CA 1
ATOM 1859 C C . GLU B 1 43 ? 17.330 52.350 56.241 1.00 78.22 34 GLU B C 1
ATOM 1860 O O . GLU B 1 43 ? 17.308 53.479 55.746 1.00 83.20 34 GLU B O 1
ATOM 1866 N N . ASP B 1 44 ? 17.640 52.166 57.520 1.00 82.33 35 ASP B N 1
ATOM 1867 C CA . ASP B 1 44 ? 17.238 50.997 58.295 1.00 81.16 35 ASP B CA 1
ATOM 1868 C C . ASP B 1 44 ? 15.880 50.892 59.001 1.00 74.25 35 ASP B C 1
ATOM 1869 O O . ASP B 1 44 ? 14.955 50.237 58.527 1.00 76.88 35 ASP B O 1
ATOM 1874 N N . GLY B 1 45 ? 15.765 51.620 60.107 1.00 66.46 36 GLY B N 1
ATOM 1875 C CA . GLY B 1 45 ? 14.765 51.312 61.108 1.00 60.85 36 GLY B CA 1
ATOM 1876 C C . GLY B 1 45 ? 15.209 50.152 62.005 1.00 52.26 36 GLY B C 1
ATOM 1877 O O . GLY B 1 45 ? 15.571 50.376 63.156 1.00 62.51 36 GLY B O 1
ATOM 1878 N N . SER B 1 46 ? 15.225 48.921 61.480 1.00 36.17 37 SER B N 1
ATOM 1879 C CA . SER B 1 46 ? 14.935 47.783 62.334 1.00 28.69 37 SER B CA 1
ATOM 1880 C C . SER B 1 46 ? 16.120 47.410 63.201 1.00 24.90 37 SER B C 1
ATOM 1881 O O . SER B 1 46 ? 17.215 47.088 62.661 1.00 21.18 37 SER B O 1
ATOM 1884 N N . ALA B 1 47 ? 15.917 47.427 64.534 1.00 19.59 38 ALA B N 1
ATOM 1885 C CA . ALA B 1 47 ? 16.920 46.932 65.436 1.00 18.45 38 ALA B CA 1
ATOM 1886 C C . ALA B 1 47 ? 17.219 45.438 65.202 1.00 17.99 38 ALA B C 1
ATOM 1887 O O . ALA B 1 47 ? 18.386 45.049 65.228 1.00 14.47 38 ALA B O 1
ATOM 1889 N N . ASP B 1 48 ? 16.194 44.637 64.933 1.00 15.46 39 ASP B N 1
ATOM 1890 C CA . ASP B 1 48 ? 16.404 43.241 64.752 1.00 17.91 39 ASP B CA 1
ATOM 1891 C C . ASP B 1 48 ? 17.311 42.949 63.522 1.00 18.28 39 ASP B C 1
ATOM 1892 O O . ASP B 1 48 ? 18.160 42.047 63.580 1.00 17.36 39 ASP B O 1
ATOM 1897 N N . VAL B 1 49 ? 16.991 43.620 62.431 1.00 16.97 40 VAL B N 1
ATOM 1898 C CA . VAL B 1 49 ? 17.783 43.526 61.228 1.00 19.63 40 VAL B CA 1
ATOM 1899 C C . VAL B 1 49 ? 19.219 43.970 61.482 1.00 18.88 40 VAL B C 1
ATOM 1900 O O . VAL B 1 49 ? 20.154 43.212 61.129 1.00 18.89 40 VAL B O 1
ATOM 1904 N N . ALA B 1 50 ? 19.431 45.124 62.112 1.00 15.83 41 ALA B N 1
ATOM 1905 C CA . ALA B 1 50 ? 20.800 45.561 62.381 1.00 16.73 41 ALA B CA 1
ATOM 1906 C C . ALA B 1 50 ? 21.550 44.551 63.274 1.00 17.05 41 ALA B C 1
ATOM 1907 O O . ALA B 1 50 ? 22.745 44.182 62.977 1.00 15.78 41 ALA B O 1
ATOM 1909 N N . ASN B 1 51 ? 20.891 43.994 64.313 1.00 13.65 42 ASN B N 1
ATOM 1910 C CA . ASN B 1 51 ? 21.541 43.131 65.235 1.00 12.08 42 ASN B CA 1
ATOM 1911 C C . ASN B 1 51 ? 21.839 41.765 64.522 1.00 12.04 42 ASN B C 1
ATOM 1912 O O . ASN B 1 51 ? 22.936 41.236 64.706 1.00 10.01 42 ASN B O 1
ATOM 1917 N N . ALA B 1 52 ? 20.867 41.222 63.790 1.00 11.46 43 ALA B N 1
ATOM 1918 C CA . ALA B 1 52 ? 21.072 39.956 63.095 1.00 12.96 43 ALA B CA 1
ATOM 1919 C C . ALA B 1 52 ? 22.296 40.074 62.093 1.00 13.28 43 ALA B C 1
ATOM 1920 O O . ALA B 1 52 ? 23.169 39.202 62.067 1.00 13.30 43 ALA B O 1
ATOM 1922 N N . ARG B 1 53 ? 22.357 41.174 61.395 1.00 13.15 44 ARG B N 1
ATOM 1923 C CA . ARG B 1 53 ? 23.404 41.411 60.439 1.00 14.97 44 ARG B CA 1
ATOM 1924 C C . ARG B 1 53 ? 24.798 41.462 61.101 1.00 14.75 44 ARG B C 1
ATOM 1925 O O . ARG B 1 53 ? 25.778 40.959 60.552 1.00 11.99 44 ARG B O 1
ATOM 1933 N N . ARG B 1 54 ? 24.893 42.121 62.267 1.00 12.97 45 ARG B N 1
ATOM 1934 C CA . ARG B 1 54 ? 26.119 42.205 63.001 1.00 13.82 45 ARG B CA 1
ATOM 1935 C C . ARG B 1 54 ? 26.551 40.894 63.582 1.00 11.68 45 ARG B C 1
ATOM 1936 O O . ARG B 1 54 ? 27.770 40.555 63.576 1.00 10.72 45 ARG B O 1
ATOM 1944 N N . ILE B 1 55 ? 25.602 40.145 64.120 1.00 9.11 46 ILE B N 1
ATOM 1945 C CA . ILE B 1 55 ? 25.924 38.839 64.716 1.00 9.07 46 ILE B CA 1
ATOM 1946 C C . ILE B 1 55 ? 26.448 37.901 63.621 1.00 9.50 46 ILE B C 1
ATOM 1947 O O . ILE B 1 55 ? 27.401 37.145 63.849 1.00 9.09 46 ILE B O 1
ATOM 1952 N N . LEU B 1 56 ? 25.768 37.952 62.483 1.00 10.12 47 LEU B N 1
ATOM 1953 C CA . LEU B 1 56 ? 26.062 37.036 61.363 1.00 10.46 47 LEU B CA 1
ATOM 1954 C C . LEU B 1 56 ? 27.488 37.358 60.831 1.00 10.42 47 LEU B C 1
ATOM 1955 O O . LEU B 1 56 ? 28.265 36.434 60.674 1.00 11.13 47 LEU B O 1
ATOM 1960 N N . ASN B 1 57 ? 27.781 38.617 60.649 1.00 9.95 48 ASN B N 1
ATOM 1961 C CA . ASN B 1 57 ? 29.111 39.083 60.195 1.00 11.39 48 ASN B CA 1
ATOM 1962 C C . ASN B 1 57 ? 30.173 38.606 61.138 1.00 12.76 48 ASN B C 1
ATOM 1963 O O . ASN B 1 57 ? 31.198 38.009 60.718 1.00 11.14 48 ASN B O 1
ATOM 1968 N N . ARG B 1 58 ? 29.964 38.804 62.472 1.00 13.21 49 ARG B N 1
ATOM 1969 C CA . ARG B 1 58 ? 30.956 38.420 63.453 1.00 13.80 49 ARG B CA 1
ATOM 1970 C C . ARG B 1 58 ? 31.238 36.898 63.482 1.00 12.48 49 ARG B C 1
ATOM 1971 O O . ARG B 1 58 ? 32.416 36.481 63.555 1.00 11.68 49 ARG B O 1
ATOM 1979 N N . ILE B 1 59 ? 30.179 36.097 63.436 1.00 10.07 50 ILE B N 1
ATOM 1980 C CA . ILE B 1 59 ? 30.308 34.631 63.426 1.00 11.74 50 ILE B CA 1
ATOM 1981 C C . ILE B 1 59 ? 30.988 34.210 62.086 1.00 10.46 50 ILE B C 1
ATOM 1982 O O . ILE B 1 59 ? 31.851 33.270 62.101 1.00 11.10 50 ILE B O 1
ATOM 1987 N N . ASN B 1 60 ? 30.519 34.784 60.996 1.00 9.88 51 ASN B N 1
ATOM 1988 C CA . ASN B 1 60 ? 31.063 34.479 59.638 1.00 10.49 51 ASN B CA 1
ATOM 1989 C C . ASN B 1 60 ? 32.610 34.703 59.638 1.00 11.53 51 ASN B C 1
ATOM 1990 O O . ASN B 1 60 ? 33.432 33.761 59.254 1.00 9.77 51 ASN B O 1
ATOM 1995 N N . ARG B 1 61 ? 33.005 35.913 60.099 1.00 10.42 52 ARG B N 1
ATOM 1996 C CA . ARG B 1 61 ? 34.457 36.220 60.274 1.00 10.70 52 ARG B CA 1
ATOM 1997 C C . ARG B 1 61 ? 35.201 35.289 61.206 1.00 13.25 52 ARG B C 1
ATOM 1998 O O . ARG B 1 61 ? 36.356 34.824 60.858 1.00 12.21 52 ARG B O 1
ATOM 2006 N N . GLN B 1 62 ? 34.606 34.915 62.348 1.00 12.69 53 GLN B N 1
ATOM 2007 C CA . GLN B 1 62 ? 35.263 34.122 63.295 1.00 14.37 53 GLN B CA 1
ATOM 2008 C C . GLN B 1 62 ? 35.508 32.689 62.755 1.00 12.84 53 GLN B C 1
ATOM 2009 O O . GLN B 1 62 ? 36.591 32.172 62.906 1.00 10.56 53 GLN B O 1
ATOM 2015 N N . ILE B 1 63 ? 34.482 32.063 62.197 1.00 10.94 54 ILE B N 1
ATOM 2016 C CA . ILE B 1 63 ? 34.650 30.735 61.646 1.00 10.91 54 ILE B CA 1
ATOM 2017 C C . ILE B 1 63 ? 35.602 30.762 60.405 1.00 10.62 54 ILE B C 1
ATOM 2018 O O . ILE B 1 63 ? 36.494 29.909 60.308 1.00 11.88 54 ILE B O 1
ATOM 2023 N N . GLN B 1 64 ? 35.429 31.727 59.525 1.00 10.64 55 GLN B N 1
ATOM 2024 C CA . GLN B 1 64 ? 36.241 31.729 58.322 1.00 11.16 55 GLN B CA 1
ATOM 2025 C C . GLN B 1 64 ? 37.745 31.983 58.650 1.00 13.88 55 GLN B C 1
ATOM 2026 O O . GLN B 1 64 ? 38.624 31.567 57.826 1.00 11.62 55 GLN B O 1
ATOM 2032 N N . SER B 1 65 ? 38.033 32.742 59.746 1.00 12.20 56 SER B N 1
ATOM 2033 C CA . SER B 1 65 ? 39.397 33.198 59.979 1.00 14.39 56 SER B CA 1
ATOM 2034 C C . SER B 1 65 ? 40.289 32.023 60.385 1.00 14.99 56 SER B C 1
ATOM 2035 O O . SER B 1 65 ? 41.475 32.130 60.320 1.00 17.23 56 SER B O 1
ATOM 2038 N N . LYS B 1 66 ? 39.742 30.890 60.764 1.00 16.21 57 LYS B N 1
ATOM 2039 C CA . LYS B 1 66 ? 40.531 29.700 60.960 1.00 18.25 57 LYS B CA 1
ATOM 2040 C C . LYS B 1 66 ? 41.380 29.335 59.696 1.00 18.63 57 LYS B C 1
ATOM 2041 O O . LYS B 1 66 ? 42.552 28.951 59.780 1.00 19.66 57 LYS B O 1
ATOM 2047 N N . GLY B 1 67 ? 40.779 29.520 58.544 1.00 16.30 58 GLY B N 1
ATOM 2048 C CA . GLY B 1 67 ? 41.444 29.198 57.267 1.00 15.50 58 GLY B CA 1
ATOM 2049 C C . GLY B 1 67 ? 40.992 27.754 56.891 1.00 12.68 58 GLY B C 1
ATOM 2050 O O . GLY B 1 67 ? 41.122 26.814 57.689 1.00 14.63 58 GLY B O 1
ATOM 2051 N N . TRP B 1 68 ? 40.444 27.676 55.716 1.00 11.82 59 TRP B N 1
ATOM 2052 C CA . TRP B 1 68 ? 39.899 26.443 55.176 1.00 11.55 59 TRP B CA 1
ATOM 2053 C C . TRP B 1 68 ? 40.350 26.341 53.721 1.00 11.47 59 TRP B C 1
ATOM 2054 O O . TRP B 1 68 ? 40.652 27.329 53.040 1.00 11.69 59 TRP B O 1
ATOM 2065 N N . ALA B 1 69 ? 40.185 25.143 53.153 1.00 13.67 60 ALA B N 1
ATOM 2066 C CA . ALA B 1 69 ? 40.590 24.920 51.756 1.00 14.16 60 ALA B CA 1
ATOM 2067 C C . ALA B 1 69 ? 39.824 25.813 50.849 1.00 13.85 60 ALA B C 1
ATOM 2068 O O . ALA B 1 69 ? 40.385 26.330 49.857 1.00 15.74 60 ALA B O 1
ATOM 2070 N N . PHE B 1 70 ? 38.563 26.142 51.180 1.00 10.49 61 PHE B N 1
ATOM 2071 C CA . PHE B 1 70 ? 37.870 26.986 50.278 1.00 9.98 61 PHE B CA 1
ATOM 2072 C C . PHE B 1 70 ? 38.186 28.475 50.355 1.00 9.43 61 PHE B C 1
ATOM 2073 O O . PHE B 1 70 ? 37.664 29.260 49.544 1.00 9.94 61 PHE B O 1
ATOM 2081 N N . ASN B 1 71 ? 38.902 28.942 51.373 1.00 9.70 62 ASN B N 1
ATOM 2082 C CA . ASN B 1 71 ? 39.131 30.422 51.439 1.00 10.41 62 ASN B CA 1
ATOM 2083 C C . ASN B 1 71 ? 40.613 30.844 51.652 1.00 12.11 62 ASN B C 1
ATOM 2084 O O . ASN B 1 71 ? 40.878 31.987 51.962 1.00 11.66 62 ASN B O 1
ATOM 2089 N N . ILE B 1 72 ? 41.528 29.887 51.454 1.00 12.92 63 ILE B N 1
ATOM 2090 C CA . ILE B 1 72 ? 42.967 30.117 51.452 1.00 14.54 63 ILE B CA 1
ATOM 2091 C C . ILE B 1 72 ? 43.520 30.283 50.027 1.00 15.52 63 ILE B C 1
ATOM 2092 O O . ILE B 1 72 ? 43.176 29.485 49.105 1.00 13.42 63 ILE B O 1
ATOM 2097 N N . ASN B 1 73 ? 44.248 31.363 49.791 1.00 13.47 64 ASN B N 1
ATOM 2098 C CA . ASN B 1 73 ? 45.043 31.509 48.571 1.00 14.51 64 ASN B CA 1
ATOM 2099 C C . ASN B 1 73 ? 46.505 31.335 48.986 1.00 15.96 64 ASN B C 1
ATOM 2100 O O . ASN B 1 73 ? 47.091 32.192 49.684 1.00 12.90 64 ASN B O 1
ATOM 2105 N N . GLU B 1 74 ? 47.111 30.197 48.625 1.00 17.33 65 GLU B N 1
ATOM 2106 C CA . GLU B 1 74 ? 48.525 29.962 49.024 1.00 19.76 65 GLU B CA 1
ATOM 2107 C C . GLU B 1 74 ? 49.602 30.871 48.389 1.00 20.62 65 GLU B C 1
ATOM 2108 O O . GLU B 1 74 ? 50.722 30.936 48.879 1.00 28.61 65 GLU B O 1
ATOM 2114 N N . SER B 1 75 ? 49.284 31.607 47.352 1.00 20.22 66 SER B N 1
ATOM 2115 C CA . SER B 1 75 ? 50.262 32.497 46.718 1.00 21.79 66 SER B CA 1
ATOM 2116 C C . SER B 1 75 ? 49.531 33.701 46.202 1.00 18.15 66 SER B C 1
ATOM 2117 O O . SER B 1 75 ? 49.336 33.912 45.039 1.00 17.35 66 SER B O 1
ATOM 2120 N N . ALA B 1 76 ? 48.999 34.511 47.132 1.00 16.64 67 ALA B N 1
ATOM 2121 C CA . ALA B 1 76 ? 48.430 35.769 46.800 1.00 15.90 67 ALA B CA 1
ATOM 2122 C C . ALA B 1 76 ? 49.554 36.817 46.683 1.00 17.35 67 ALA B C 1
ATOM 2123 O O . ALA B 1 76 ? 50.304 37.049 47.673 1.00 17.88 67 ALA B O 1
ATOM 2125 N N . THR B 1 77 ? 49.605 37.542 45.578 1.00 19.13 68 THR B N 1
ATOM 2126 C CA . THR B 1 77 ? 50.633 38.580 45.501 1.00 22.93 68 THR B CA 1
ATOM 2127 C C . THR B 1 77 ? 50.015 39.946 45.626 1.00 22.27 68 THR B C 1
ATOM 2128 O O . THR B 1 77 ? 49.015 40.309 45.017 1.00 24.48 68 THR B O 1
ATOM 2132 N N . LEU B 1 78 ? 50.602 40.682 46.542 1.00 21.08 69 LEU B N 1
ATOM 2133 C CA . LEU B 1 78 ? 50.124 41.977 46.920 1.00 21.31 69 LEU B CA 1
ATOM 2134 C C . LEU B 1 78 ? 51.172 42.976 46.465 1.00 21.11 69 LEU B C 1
ATOM 2135 O O . LEU B 1 78 ? 52.334 42.748 46.723 1.00 17.99 69 LEU B O 1
ATOM 2140 N N . THR B 1 79 ? 50.723 44.041 45.823 1.00 21.70 70 THR B N 1
ATOM 2141 C CA . THR B 1 79 ? 51.626 44.991 45.173 1.00 25.07 70 THR B CA 1
ATOM 2142 C C . THR B 1 79 ? 51.452 46.339 45.834 1.00 21.92 70 THR B C 1
ATOM 2143 O O . THR B 1 79 ? 50.311 46.812 46.007 1.00 21.22 70 THR B O 1
ATOM 2147 N N . PRO B 1 80 ? 52.573 46.896 46.326 1.00 22.13 71 PRO B N 1
ATOM 2148 C CA . PRO B 1 80 ? 52.520 48.174 47.027 1.00 24.55 71 PRO B CA 1
ATOM 2149 C C . PRO B 1 80 ? 52.123 49.291 46.133 1.00 26.65 71 PRO B C 1
ATOM 2150 O O . PRO B 1 80 ? 52.369 49.204 44.937 1.00 28.60 71 PRO B O 1
ATOM 2154 N N . ASP B 1 81 ? 51.510 50.318 46.686 1.00 29.37 72 ASP B N 1
ATOM 2155 C CA . ASP B 1 81 ? 51.386 51.584 45.951 1.00 35.30 72 ASP B CA 1
ATOM 2156 C C . ASP B 1 81 ? 52.792 52.116 45.575 1.00 36.52 72 ASP B C 1
ATOM 2157 O O . ASP B 1 81 ? 53.734 52.034 46.360 1.00 31.19 72 ASP B O 1
ATOM 2162 N N . VAL B 1 82 ? 52.977 52.567 44.331 1.00 44.25 73 VAL B N 1
ATOM 2163 C CA . VAL B 1 82 ? 54.350 53.011 43.894 1.00 46.28 73 VAL B CA 1
ATOM 2164 C C . VAL B 1 82 ? 54.945 54.186 44.684 1.00 43.00 73 VAL B C 1
ATOM 2165 O O . VAL B 1 82 ? 56.129 54.195 44.980 1.00 43.16 73 VAL B O 1
ATOM 2169 N N . SER B 1 83 ? 54.131 55.174 45.008 1.00 42.41 74 SER B N 1
ATOM 2170 C CA . SER B 1 83 ? 54.608 56.397 45.668 1.00 46.47 74 SER B CA 1
ATOM 2171 C C . SER B 1 83 ? 54.944 56.240 47.172 1.00 40.85 74 SER B C 1
ATOM 2174 N N . THR B 1 84 ? 54.056 55.460 47.784 1.00 37.09 75 THR B N 1
ATOM 2175 C CA . THR B 1 84 ? 53.891 55.367 49.234 1.00 32.71 75 THR B CA 1
ATOM 2176 C C . THR B 1 84 ? 54.500 54.054 49.823 1.00 27.70 75 THR B C 1
ATOM 2177 O O . THR B 1 84 ? 54.918 53.991 50.976 1.00 25.95 75 THR B O 1
ATOM 2181 N N . GLY B 1 85 ? 54.571 53.011 49.024 1.00 25.00 76 GLY B N 1
ATOM 2182 C CA . GLY B 1 85 ? 55.084 51.696 49.474 1.00 24.66 76 GLY B CA 1
ATOM 2183 C C . GLY B 1 85 ? 54.078 50.890 50.292 1.00 20.90 76 GLY B C 1
ATOM 2184 O O . GLY B 1 85 ? 54.406 49.834 50.777 1.00 20.18 76 GLY B O 1
ATOM 2185 N N . LEU B 1 86 ? 52.858 51.393 50.450 1.00 20.72 77 LEU B N 1
ATOM 2186 C CA . LEU B 1 86 ? 51.906 50.780 51.336 1.00 19.75 77 LEU B CA 1
ATOM 2187 C C . LEU B 1 86 ? 51.035 49.726 50.657 1.00 18.58 77 LEU B C 1
ATOM 2188 O O . LEU B 1 86 ? 50.764 49.826 49.494 1.00 19.30 77 LEU B O 1
ATOM 2193 N N . ILE B 1 87 ? 50.520 48.783 51.436 1.00 17.60 78 ILE B N 1
ATOM 2194 C CA . ILE B 1 87 ? 49.616 47.761 50.916 1.00 15.62 78 ILE B CA 1
ATOM 2195 C C . ILE B 1 87 ? 48.426 47.717 51.855 1.00 15.07 78 ILE B C 1
ATOM 2196 O O . ILE B 1 87 ? 48.561 47.419 53.037 1.00 13.75 78 ILE B O 1
ATOM 2201 N N . PRO B 1 88 ? 47.239 48.017 51.361 1.00 15.95 79 PRO B N 1
ATOM 2202 C CA . PRO B 1 88 ? 46.090 47.962 52.288 1.00 16.60 79 PRO B CA 1
ATOM 2203 C C . PRO B 1 88 ? 45.733 46.565 52.741 1.00 15.15 79 PRO B C 1
ATOM 2204 O O . PRO B 1 88 ? 45.929 45.640 52.006 1.00 17.54 79 PRO B O 1
ATOM 2208 N N . PHE B 1 89 ? 45.367 46.444 54.010 1.00 16.69 80 PHE B N 1
ATOM 2209 C CA . PHE B 1 89 ? 44.811 45.250 54.566 1.00 16.83 80 PHE B CA 1
ATOM 2210 C C . PHE B 1 89 ? 43.311 45.427 54.437 1.00 17.52 80 PHE B C 1
ATOM 2211 O O . PHE B 1 89 ? 42.706 46.101 55.194 1.00 18.17 80 PHE B O 1
ATOM 2219 N N . ARG B 1 90 ? 42.744 44.871 53.395 1.00 17.69 81 ARG B N 1
ATOM 2220 C CA . ARG B 1 90 ? 41.375 45.139 52.987 1.00 16.57 81 ARG B CA 1
ATOM 2221 C C . ARG B 1 90 ? 40.358 44.457 53.890 1.00 14.46 81 ARG B C 1
ATOM 2222 O O . ARG B 1 90 ? 40.690 43.460 54.562 1.00 13.30 81 ARG B O 1
ATOM 2230 N N . PRO B 1 91 ? 39.100 44.948 53.886 1.00 14.72 82 PRO B N 1
ATOM 2231 C CA . PRO B 1 91 ? 38.042 44.408 54.765 1.00 16.09 82 PRO B CA 1
ATOM 2232 C C . PRO B 1 91 ? 37.745 42.935 54.533 1.00 15.57 82 PRO B C 1
ATOM 2233 O O . PRO B 1 91 ? 37.384 42.254 55.462 1.00 17.38 82 PRO B O 1
ATOM 2237 N N . ALA B 1 92 ? 37.877 42.443 53.314 1.00 14.50 83 ALA B N 1
ATOM 2238 C CA . ALA B 1 92 ? 37.682 40.994 53.082 1.00 15.87 83 ALA B CA 1
ATOM 2239 C C . ALA B 1 92 ? 38.864 40.126 53.521 1.00 13.69 83 ALA B C 1
ATOM 2240 O O . ALA B 1 92 ? 38.722 38.885 53.705 1.00 13.97 83 ALA B O 1
ATOM 2242 N N . TYR B 1 93 ? 40.046 40.725 53.748 1.00 11.86 84 TYR B N 1
ATOM 2243 C CA . TYR B 1 93 ? 41.124 39.941 54.309 1.00 10.86 84 TYR B CA 1
ATOM 2244 C C . TYR B 1 93 ? 40.927 39.529 55.716 1.00 11.21 84 TYR B C 1
ATOM 2245 O O . TYR B 1 93 ? 40.679 40.397 56.614 1.00 11.11 84 TYR B O 1
ATOM 2254 N N . LEU B 1 94 ? 41.170 38.271 56.065 1.00 9.61 85 LEU B N 1
ATOM 2255 C CA . LEU B 1 94 ? 41.013 37.844 57.392 1.00 12.20 85 LEU B CA 1
ATOM 2256 C C . LEU B 1 94 ? 42.329 37.643 58.141 1.00 13.95 85 LEU B C 1
ATOM 2257 O O . LEU B 1 94 ? 42.473 38.065 59.304 1.00 12.25 85 LEU B O 1
ATOM 2262 N N . SER B 1 95 ? 43.301 37.016 57.482 1.00 12.39 86 SER B N 1
ATOM 2263 C CA . SER B 1 95 ? 44.551 36.760 58.100 1.00 13.25 86 SER B CA 1
ATOM 2264 C C . SER B 1 95 ? 45.583 36.510 56.972 1.00 12.52 86 SER B C 1
ATOM 2265 O O . SER B 1 95 ? 45.204 36.017 55.858 1.00 11.84 86 SER B O 1
ATOM 2268 N N . ILE B 1 96 ? 46.855 36.755 57.286 1.00 11.68 87 ILE B N 1
ATOM 2269 C CA . ILE B 1 96 ? 47.967 36.285 56.428 1.00 12.46 87 ILE B CA 1
ATOM 2270 C C . ILE B 1 96 ? 48.741 35.290 57.308 1.00 12.95 87 ILE B C 1
ATOM 2271 O O . ILE B 1 96 ? 49.226 35.611 58.391 1.00 13.23 87 ILE B O 1
ATOM 2276 N N . LEU B 1 97 ? 48.818 34.045 56.886 1.00 12.16 88 LEU B N 1
ATOM 2277 C CA . LEU B 1 97 ? 49.454 32.953 57.686 1.00 13.00 88 LEU B CA 1
ATOM 2278 C C . LEU B 1 97 ? 50.999 33.085 57.707 1.00 12.60 88 LEU B C 1
ATOM 2279 O O . LEU B 1 97 ? 51.567 33.616 56.743 1.00 12.69 88 LEU B O 1
ATOM 2284 N N . GLY B 1 98 ? 51.612 32.671 58.799 1.00 13.24 89 GLY B N 1
ATOM 2285 C CA . GLY B 1 98 ? 53.081 32.612 58.952 1.00 15.65 89 GLY B CA 1
ATOM 2286 C C . GLY B 1 98 ? 53.650 33.387 60.094 1.00 15.37 89 GLY B C 1
ATOM 2287 O O . GLY B 1 98 ? 54.774 33.073 60.604 1.00 15.20 89 GLY B O 1
ATOM 2288 N N . GLY B 1 99 ? 52.892 34.386 60.576 1.00 13.04 90 GLY B N 1
ATOM 2289 C CA . GLY B 1 99 ? 53.394 35.097 61.736 1.00 13.15 90 GLY B CA 1
ATOM 2290 C C . GLY B 1 99 ? 54.225 36.328 61.370 1.00 13.14 90 GLY B C 1
ATOM 2291 O O . GLY B 1 99 ? 54.653 37.060 62.243 1.00 14.07 90 GLY B O 1
ATOM 2292 N N . GLN B 1 100 ? 54.431 36.566 60.095 1.00 14.35 91 GLN B N 1
ATOM 2293 C CA . GLN B 1 100 ? 55.201 37.741 59.622 1.00 16.79 91 GLN B CA 1
ATOM 2294 C C . GLN B 1 100 ? 54.349 39.014 59.388 1.00 16.08 91 GLN B C 1
ATOM 2295 O O . GLN B 1 100 ? 54.743 40.138 59.795 1.00 12.41 91 GLN B O 1
ATOM 2301 N N . TYR B 1 101 ? 53.229 38.830 58.707 1.00 13.67 92 TYR B N 1
ATOM 2302 C CA . TYR B 1 101 ? 52.413 39.940 58.259 1.00 13.88 92 TYR B CA 1
ATOM 2303 C C . TYR B 1 101 ? 51.117 39.977 59.016 1.00 15.43 92 TYR B C 1
ATOM 2304 O O . TYR B 1 101 ? 50.427 38.907 59.157 1.00 14.00 92 TYR B O 1
ATOM 2313 N N . VAL B 1 102 ? 50.736 41.197 59.469 1.00 13.34 93 VAL B N 1
ATOM 2314 C CA . VAL B 1 102 ? 49.502 41.416 60.235 1.00 13.79 93 VAL B CA 1
ATOM 2315 C C . VAL B 1 102 ? 48.848 42.744 59.785 1.00 13.01 93 VAL B C 1
ATOM 2316 O O . VAL B 1 102 ? 49.408 43.525 59.061 1.00 11.52 93 VAL B O 1
ATOM 2320 N N . ASN B 1 103 ? 47.630 42.971 60.234 1.00 13.66 94 ASN B N 1
ATOM 2321 C CA . ASN B 1 103 ? 46.909 44.204 59.944 1.00 13.14 94 ASN B CA 1
ATOM 2322 C C . ASN B 1 103 ? 47.318 45.174 61.043 1.00 13.32 94 ASN B C 1
ATOM 2323 O O . ASN B 1 103 ? 47.061 44.922 62.207 1.00 13.30 94 ASN B O 1
ATOM 2328 N N . ARG B 1 104 ? 47.931 46.260 60.682 1.00 14.84 95 ARG B N 1
ATOM 2329 C CA . ARG B 1 104 ? 48.164 47.384 61.668 1.00 14.67 95 ARG B CA 1
ATOM 2330 C C . ARG B 1 104 ? 47.508 48.610 61.033 1.00 13.85 95 ARG B C 1
ATOM 2331 O O . ARG B 1 104 ? 47.946 49.153 60.033 1.00 13.07 95 ARG B O 1
ATOM 2339 N N . GLY B 1 105 ? 46.422 49.014 61.652 1.00 17.12 96 GLY B N 1
ATOM 2340 C CA . GLY B 1 105 ? 45.662 50.175 61.255 1.00 19.58 96 GLY B CA 1
ATOM 2341 C C . GLY B 1 105 ? 45.141 50.194 59.853 1.00 19.23 96 GLY B C 1
ATOM 2342 O O . GLY B 1 105 ? 45.158 51.236 59.223 1.00 20.36 96 GLY B O 1
ATOM 2343 N N . GLY B 1 106 ? 44.772 49.030 59.295 1.00 17.93 97 GLY B N 1
ATOM 2344 C CA . GLY B 1 106 ? 44.341 48.986 57.929 1.00 17.20 97 GLY B CA 1
ATOM 2345 C C . GLY B 1 106 ? 45.412 48.764 56.878 1.00 16.13 97 GLY B C 1
ATOM 2346 O O . GLY B 1 106 ? 45.115 48.759 55.718 1.00 16.57 97 GLY B O 1
ATO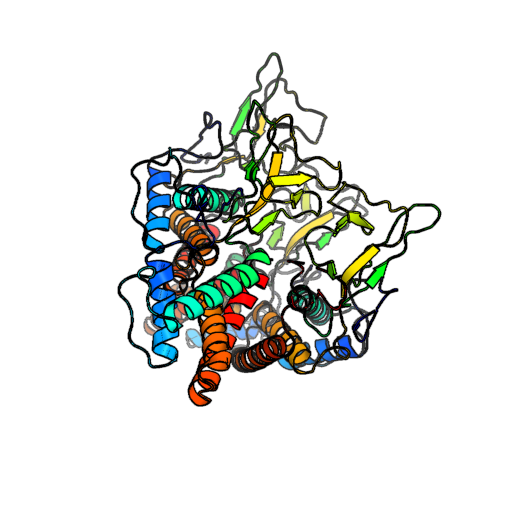M 2347 N N . TRP B 1 107 ? 46.678 48.624 57.278 1.00 16.20 98 TRP B N 1
ATOM 2348 C CA . TRP B 1 107 ? 47.778 48.359 56.325 1.00 15.30 98 TRP B CA 1
ATOM 2349 C C . TRP B 1 107 ? 48.475 47.025 56.638 1.00 12.92 98 TRP B C 1
ATOM 2350 O O . TRP B 1 107 ? 48.593 46.618 57.790 1.00 13.46 98 TRP B O 1
ATOM 2361 N N . VAL B 1 108 ? 48.998 46.392 55.607 1.00 12.55 99 VAL B N 1
ATOM 2362 C CA . VAL B 1 108 ? 49.808 45.205 55.833 1.00 11.56 99 VAL B CA 1
ATOM 2363 C C . VAL B 1 108 ? 51.100 45.615 56.461 1.00 11.01 99 VAL B C 1
ATOM 2364 O O . VAL B 1 108 ? 51.788 46.468 55.897 1.00 12.71 99 VAL B O 1
ATOM 2368 N N . TYR B 1 109 ? 51.419 44.988 57.565 1.00 11.29 100 TYR B N 1
ATOM 2369 C CA . TYR B 1 109 ? 52.538 45.344 58.406 1.00 12.71 100 TYR B CA 1
ATOM 2370 C C . TYR B 1 109 ? 53.394 44.132 58.663 1.00 12.31 100 TYR B C 1
ATOM 2371 O O . TYR B 1 109 ? 52.870 43.084 59.139 1.00 13.95 100 TYR B O 1
ATOM 2380 N N . ASP B 1 110 ? 54.657 44.218 58.247 1.00 11.81 101 ASP B N 1
ATOM 2381 C CA . ASP B 1 110 ? 55.661 43.170 58.573 1.00 12.00 101 ASP B CA 1
ATOM 2382 C C . ASP B 1 110 ? 56.213 43.376 59.958 1.00 13.56 101 ASP B C 1
ATOM 2383 O O . ASP B 1 110 ? 57.100 44.301 60.251 1.00 12.74 101 ASP B O 1
ATOM 2388 N N . LYS B 1 111 ? 55.728 42.569 60.879 1.00 12.36 102 LYS B N 1
ATOM 2389 C CA . LYS B 1 111 ? 56.080 42.725 62.224 1.00 14.57 102 LYS B CA 1
ATOM 2390 C C . LYS B 1 111 ? 57.419 42.085 62.598 1.00 15.06 102 LYS B C 1
ATOM 2391 O O . LYS B 1 111 ? 57.921 42.301 63.688 1.00 15.77 102 LYS B O 1
ATOM 2397 N N . SER B 1 112 ? 57.918 41.251 61.738 1.00 16.90 103 SER B N 1
ATOM 2398 C CA . SER B 1 112 ? 59.288 40.667 61.913 1.00 18.10 103 SER B CA 1
ATOM 2399 C C . SER B 1 112 ? 60.409 41.692 61.572 1.00 18.54 103 SER B C 1
ATOM 2400 O O . SER B 1 112 ? 61.323 41.880 62.368 1.00 18.97 103 SER B O 1
ATOM 2403 N N . THR B 1 113 ? 60.290 42.337 60.442 1.00 17.31 104 THR B N 1
ATOM 2404 C CA . THR B 1 113 ? 61.201 43.402 60.006 1.00 20.33 104 THR B CA 1
ATOM 2405 C C . THR B 1 113 ? 60.930 44.707 60.810 1.00 21.22 104 THR B C 1
ATOM 2406 O O . THR B 1 113 ? 61.879 45.376 61.234 1.00 17.56 104 THR B O 1
ATOM 2410 N N . GLY B 1 114 ? 59.636 44.996 61.051 1.00 16.06 105 GLY B N 1
ATOM 2411 C CA . GLY B 1 114 ? 59.178 46.216 61.699 1.00 15.66 105 GLY B CA 1
ATOM 2412 C C . GLY B 1 114 ? 59.019 47.290 60.629 1.00 15.39 105 GLY B C 1
ATOM 2413 O O . GLY B 1 114 ? 59.690 48.293 60.658 1.00 16.46 105 GLY B O 1
ATOM 2414 N N . THR B 1 115 ? 58.195 47.045 59.627 1.00 14.68 106 THR B N 1
ATOM 2415 C CA . THR B 1 115 ? 57.894 47.980 58.570 1.00 13.02 106 THR B CA 1
ATOM 2416 C C . THR B 1 115 ? 56.535 47.728 57.887 1.00 15.14 106 THR B C 1
ATOM 2417 O O . THR B 1 115 ? 56.144 46.535 57.703 1.00 11.99 106 THR B O 1
ATOM 2421 N N . ASP B 1 116 ? 55.845 48.807 57.496 1.00 14.46 107 ASP B N 1
ATOM 2422 C CA . ASP B 1 116 ? 54.666 48.736 56.626 1.00 15.40 107 ASP B CA 1
ATOM 2423 C C . ASP B 1 116 ? 54.865 49.337 55.271 1.00 15.40 107 ASP B C 1
ATOM 2424 O O . ASP B 1 116 ? 53.905 49.589 54.560 1.00 15.64 107 ASP B O 1
ATOM 2429 N N . THR B 1 117 ? 56.118 49.560 54.879 1.00 15.00 108 THR B N 1
ATOM 2430 C CA . THR B 1 117 ? 56.361 49.963 53.523 1.00 15.59 108 THR B CA 1
ATOM 2431 C C . THR B 1 117 ? 57.266 48.984 52.807 1.00 15.08 108 THR B C 1
ATOM 2432 O O . THR B 1 117 ? 58.152 48.379 53.394 1.00 18.49 108 THR B O 1
ATOM 2436 N N . PHE B 1 118 ? 56.959 48.824 51.541 1.00 16.26 109 PHE B N 1
ATOM 2437 C CA . PHE B 1 118 ? 57.517 47.768 50.691 1.00 17.95 109 PHE B CA 1
ATOM 2438 C C . PHE B 1 118 ? 57.995 48.351 49.362 1.00 18.90 109 PHE B C 1
ATOM 2439 O O . PHE B 1 118 ? 57.271 49.100 48.699 1.00 23.06 109 PHE B O 1
ATOM 2447 N N . SER B 1 119 ? 59.173 47.888 48.945 1.00 24.97 110 SER B N 1
ATOM 2448 C CA . SER B 1 119 ? 59.784 48.311 47.684 1.00 30.18 110 SER B CA 1
ATOM 2449 C C . SER B 1 119 ? 59.319 47.482 46.486 1.00 35.95 110 SER B C 1
ATOM 2450 O O . SER B 1 119 ? 59.627 47.818 45.345 1.00 30.81 110 SER B O 1
ATOM 2453 N N . GLY B 1 120 ? 58.593 46.393 46.737 1.00 30.48 111 GLY B N 1
ATOM 2454 C CA . GLY B 1 120 ? 57.959 45.658 45.665 1.00 31.04 111 GLY B CA 1
ATOM 2455 C C . GLY B 1 120 ? 56.948 44.612 46.172 1.00 29.64 111 GLY B C 1
ATOM 2456 O O . GLY B 1 120 ? 56.790 44.433 47.390 1.00 26.68 111 GLY B O 1
ATOM 2457 N N . PRO B 1 121 ? 56.300 43.893 45.241 1.00 30.32 112 PRO B N 1
ATOM 2458 C CA . PRO B 1 121 ? 55.281 42.924 45.661 1.00 26.77 112 PRO B CA 1
ATOM 2459 C C . PRO B 1 121 ? 55.752 41.856 46.594 1.00 24.80 112 PRO B C 1
ATOM 2460 O O . PRO B 1 121 ? 56.943 41.477 46.619 1.00 24.08 112 PRO B O 1
ATOM 2464 N N . ILE B 1 122 ? 54.805 41.321 47.366 1.00 21.07 113 ILE B N 1
ATOM 2465 C CA . ILE B 1 122 ? 55.098 40.204 48.265 1.00 19.54 113 ILE B CA 1
ATOM 2466 C C . ILE B 1 122 ? 54.072 39.133 47.905 1.00 17.86 113 ILE B C 1
ATOM 2467 O O . ILE B 1 122 ? 53.013 39.479 47.429 1.00 19.03 113 ILE B O 1
ATOM 2472 N N . THR B 1 123 ? 54.406 37.882 48.140 1.00 18.80 114 THR B N 1
ATOM 2473 C CA . THR B 1 123 ? 53.522 36.733 47.862 1.00 20.48 114 THR B CA 1
ATOM 2474 C C . THR B 1 123 ? 53.340 35.989 49.151 1.00 19.69 114 THR B C 1
ATOM 2475 O O . THR B 1 123 ? 54.307 35.621 49.871 1.00 21.38 114 THR B O 1
ATOM 2479 N N . VAL B 1 124 ? 52.068 35.847 49.540 1.00 17.33 115 VAL B N 1
ATOM 2480 C CA . VAL B 1 124 ? 51.781 35.370 50.867 1.00 16.11 115 VAL B CA 1
ATOM 2481 C C . VAL B 1 124 ? 50.583 34.354 50.816 1.00 14.63 115 VAL B C 1
ATOM 2482 O O . VAL B 1 124 ? 49.894 34.299 49.850 1.00 16.55 115 VAL B O 1
ATOM 2486 N N . THR B 1 125 ? 50.361 33.662 51.899 1.00 13.80 116 THR B N 1
ATOM 2487 C CA . THR B 1 125 ? 49.189 32.775 52.073 1.00 14.25 116 THR B CA 1
ATOM 2488 C C . THR B 1 125 ? 48.093 33.621 52.774 1.00 12.05 116 THR B C 1
ATOM 2489 O O . THR B 1 125 ? 48.288 33.970 53.918 1.00 11.45 116 THR B O 1
ATOM 2493 N N . LEU B 1 126 ? 47.093 34.006 52.016 1.00 11.13 117 LEU B N 1
ATOM 2494 C CA . LEU B 1 126 ? 46.004 34.904 52.441 1.00 11.03 117 LEU B CA 1
ATOM 2495 C C . LEU B 1 126 ? 44.693 34.149 52.624 1.00 14.00 117 LEU B C 1
ATOM 2496 O O . LEU B 1 126 ? 44.308 33.290 51.741 1.00 13.55 117 LEU B O 1
ATOM 2501 N N . ILE B 1 127 ? 44.062 34.367 53.783 1.00 13.53 118 ILE B N 1
ATOM 2502 C CA . ILE B 1 127 ? 42.689 33.940 54.050 1.00 13.38 118 ILE B CA 1
ATOM 2503 C C . ILE B 1 127 ? 41.735 35.073 53.762 1.00 13.80 118 ILE B C 1
ATOM 2504 O O . ILE B 1 127 ? 41.882 36.214 54.306 1.00 12.08 118 ILE B O 1
ATOM 2509 N N . THR B 1 128 ? 40.772 34.838 52.859 1.00 12.10 119 THR B N 1
ATOM 2510 C CA . THR B 1 128 ? 39.891 35.901 52.374 1.00 13.80 119 THR B CA 1
ATOM 2511 C C . THR B 1 128 ? 38.447 35.446 52.662 1.00 13.31 119 THR B C 1
ATOM 2512 O O . THR B 1 128 ? 38.065 34.256 52.445 1.00 13.90 119 THR B O 1
ATOM 2516 N N . LEU B 1 129 ? 37.667 36.376 53.166 1.00 11.09 120 LEU B N 1
ATOM 2517 C CA . LEU B 1 129 ? 36.236 36.153 53.550 1.00 10.68 120 LEU B CA 1
ATOM 2518 C C . LEU B 1 129 ? 35.353 35.852 52.345 1.00 8.72 120 LEU B C 1
ATOM 2519 O O . LEU B 1 129 ? 35.266 36.629 51.370 1.00 9.78 120 LEU B O 1
ATOM 2524 N N . GLN B 1 130 ? 34.687 34.712 52.380 1.00 9.23 121 GLN B N 1
ATOM 2525 C CA . GLN B 1 130 ? 33.739 34.370 51.365 1.00 9.71 121 GLN B CA 1
ATOM 2526 C C . GLN B 1 130 ? 32.249 34.717 51.713 1.00 10.09 121 GLN B C 1
ATOM 2527 O O . GLN B 1 130 ? 31.870 34.595 52.886 1.00 11.15 121 GLN B O 1
ATOM 2533 N N . ASP B 1 131 ? 31.479 35.113 50.692 1.00 10.58 122 ASP B N 1
ATOM 2534 C CA . ASP B 1 131 ? 30.024 35.310 50.772 1.00 12.25 122 ASP B CA 1
ATOM 2535 C C . ASP B 1 131 ? 29.309 33.933 50.917 1.00 14.38 122 ASP B C 1
ATOM 2536 O O . ASP B 1 131 ? 29.932 32.831 50.740 1.00 12.96 122 ASP B O 1
ATOM 2541 N N . TYR B 1 132 ? 28.036 33.964 51.313 1.00 15.49 123 TYR B N 1
ATOM 2542 C CA . TYR B 1 132 ? 27.302 32.708 51.665 1.00 17.85 123 TYR B CA 1
ATOM 2543 C C . TYR B 1 132 ? 27.046 31.797 50.516 1.00 19.04 123 TYR B C 1
ATOM 2544 O O . TYR B 1 132 ? 26.889 30.595 50.689 1.00 21.95 123 TYR B O 1
ATOM 2553 N N . ASP B 1 133 ? 27.043 32.375 49.347 1.00 19.49 124 ASP B N 1
ATOM 2554 C CA . ASP B 1 133 ? 26.969 31.578 48.139 1.00 23.01 124 ASP B CA 1
ATOM 2555 C C . ASP B 1 133 ? 28.348 31.226 47.565 1.00 23.58 124 ASP B C 1
ATOM 2556 O O . ASP B 1 133 ? 28.433 30.844 46.409 1.00 23.01 124 ASP B O 1
ATOM 2561 N N . GLU B 1 134 ? 29.427 31.364 48.345 1.00 17.51 125 GLU B N 1
ATOM 2562 C CA . GLU B 1 134 ? 30.789 31.136 47.817 1.00 16.74 125 GLU B CA 1
ATOM 2563 C C . GLU B 1 134 ? 31.493 30.186 48.695 1.00 17.02 125 GLU B C 1
ATOM 2564 O O . GLU B 1 134 ? 32.719 30.129 48.716 1.00 21.35 125 GLU B O 1
ATOM 2570 N N . MET B 1 135 ? 30.766 29.466 49.557 1.00 15.14 126 MET B N 1
ATOM 2571 C CA . MET B 1 135 ? 31.424 28.544 50.447 1.00 14.01 126 MET B CA 1
ATOM 2572 C C . MET B 1 135 ? 30.698 27.232 50.270 1.00 11.61 126 MET B C 1
ATOM 2573 O O . MET B 1 135 ? 29.547 27.241 49.794 1.00 12.85 126 MET B O 1
ATOM 2578 N N . PRO B 1 136 ? 31.286 26.146 50.701 1.00 12.24 127 PRO B N 1
ATOM 2579 C CA . PRO B 1 136 ? 30.541 24.892 50.605 1.00 12.84 127 PRO B CA 1
ATOM 2580 C C . PRO B 1 136 ? 29.289 24.931 51.481 1.00 15.38 127 PRO B C 1
ATOM 2581 O O . PRO B 1 136 ? 29.299 25.639 52.577 1.00 13.55 127 PRO B O 1
ATOM 2585 N N . GLU B 1 137 ? 28.220 24.215 51.049 1.00 13.53 128 GLU B N 1
ATOM 2586 C CA . GLU B 1 137 ? 26.921 24.225 51.816 1.00 14.56 128 GLU B CA 1
ATOM 2587 C C . GLU B 1 137 ? 27.058 23.980 53.295 1.00 14.12 128 GLU B C 1
ATOM 2588 O O . GLU B 1 137 ? 26.361 24.695 54.065 1.00 13.63 128 GLU B O 1
ATOM 2594 N N . CYS B 1 138 ? 27.827 22.953 53.735 1.00 11.75 129 CYS B N 1
ATOM 2595 C CA . CYS B 1 138 ? 27.964 22.683 55.139 1.00 12.45 129 CYS B CA 1
ATOM 2596 C C . CYS B 1 138 ? 28.486 23.896 55.985 1.00 12.33 129 CYS B C 1
ATOM 2597 O O . CYS B 1 138 ? 28.046 24.067 57.158 1.00 9.85 129 CYS B O 1
ATOM 2600 N N . PHE B 1 139 ? 29.368 24.709 55.413 1.00 10.92 130 PHE B N 1
ATOM 2601 C CA . PHE B 1 139 ? 29.912 25.924 56.114 1.00 10.89 130 PHE B CA 1
ATOM 2602 C C . PHE B 1 139 ? 28.817 26.995 56.167 1.00 10.77 130 PHE B C 1
ATOM 2603 O O . PHE B 1 139 ? 28.676 27.683 57.200 1.00 10.38 130 PHE B O 1
ATOM 2611 N N . ARG B 1 140 ? 28.046 27.181 55.126 1.00 11.20 131 ARG B N 1
ATOM 2612 C CA . ARG B 1 140 ? 26.990 28.171 55.219 1.00 11.17 131 ARG B CA 1
ATOM 2613 C C . ARG B 1 140 ? 26.005 27.732 56.302 1.00 11.82 131 ARG B C 1
ATOM 2614 O O . ARG B 1 140 ? 25.532 28.565 57.099 1.00 10.69 131 ARG B O 1
ATOM 2622 N N . GLN B 1 141 ? 25.713 26.461 56.376 1.00 11.39 132 GLN B N 1
ATOM 2623 C CA . GLN B 1 141 ? 24.756 25.984 57.348 1.00 13.82 132 GLN B CA 1
ATOM 2624 C C . GLN B 1 141 ? 25.346 26.132 58.792 1.00 13.37 132 GLN B C 1
ATOM 2625 O O . GLN B 1 141 ? 24.603 26.476 59.731 1.00 10.92 132 GLN B O 1
ATOM 2631 N N . TRP B 1 142 ? 26.615 25.821 58.995 1.00 10.40 133 TRP B N 1
ATOM 2632 C CA . TRP B 1 142 ? 27.246 26.025 60.252 1.00 10.63 133 TRP B CA 1
ATOM 2633 C C . TRP B 1 142 ? 27.137 27.505 60.687 1.00 10.03 133 TRP B C 1
ATOM 2634 O O . TRP B 1 142 ? 26.687 27.819 61.861 1.00 10.48 133 TRP B O 1
ATOM 2645 N N . ILE B 1 143 ? 27.499 28.397 59.812 1.00 9.31 134 ILE B N 1
ATOM 2646 C CA . ILE B 1 143 ? 27.664 29.807 60.184 1.00 10.06 134 ILE B CA 1
ATOM 2647 C C . ILE B 1 143 ? 26.254 30.433 60.451 1.00 10.46 134 ILE B C 1
ATOM 2648 O O . ILE B 1 143 ? 26.029 31.160 61.438 1.00 9.22 134 ILE B O 1
ATOM 2653 N N . VAL B 1 144 ? 25.338 30.185 59.547 1.00 10.62 135 VAL B N 1
ATOM 2654 C CA . VAL B 1 144 ? 23.958 30.715 59.673 1.00 11.54 135 VAL B CA 1
ATOM 2655 C C . VAL B 1 144 ? 23.241 30.125 60.883 1.00 11.22 135 VAL B C 1
ATOM 2656 O O . VAL B 1 144 ? 22.535 30.905 61.569 1.00 11.83 135 VAL B O 1
ATOM 2660 N N . THR B 1 145 ? 23.379 28.843 61.173 1.00 11.20 136 THR B N 1
ATOM 2661 C CA . THR B 1 145 ? 22.797 28.272 62.334 1.00 13.22 136 THR B CA 1
ATOM 2662 C C . THR B 1 145 ? 23.373 28.764 63.670 1.00 13.07 136 THR B C 1
ATOM 2663 O O . THR B 1 145 ? 22.615 29.123 64.583 1.00 11.03 136 THR B O 1
ATOM 2667 N N . LYS B 1 146 ? 24.689 28.735 63.813 1.00 10.34 137 LYS B N 1
ATOM 2668 C CA . LYS B 1 146 ? 25.357 29.373 64.891 1.00 10.83 137 LYS B CA 1
ATOM 2669 C C . LYS B 1 146 ? 24.928 30.840 65.124 1.00 10.37 137 LYS B C 1
ATOM 2670 O O . LYS B 1 146 ? 24.621 31.212 66.322 1.00 9.47 137 LYS B O 1
ATOM 2676 N N . ALA B 1 147 ? 24.891 31.643 64.087 1.00 9.10 138 ALA B N 1
ATOM 2677 C CA . ALA B 1 147 ? 24.466 33.004 64.195 1.00 10.74 138 ALA B CA 1
ATOM 2678 C C . ALA B 1 147 ? 22.978 33.083 64.717 1.00 11.89 138 ALA B C 1
ATOM 2679 O O . ALA B 1 147 ? 22.645 33.946 65.554 1.00 11.42 138 ALA B O 1
ATOM 2681 N N . SER B 1 148 ? 22.141 32.253 64.145 1.00 11.55 139 SER B N 1
ATOM 2682 C CA . SER B 1 148 ? 20.710 32.082 64.559 1.00 11.64 139 SER B CA 1
ATOM 2683 C C . SER B 1 148 ? 20.572 31.768 66.039 1.00 12.39 139 SER B C 1
ATOM 2684 O O . SER B 1 148 ? 19.740 32.423 66.763 1.00 11.13 139 SER B O 1
ATOM 2687 N N . ARG B 1 149 ? 21.385 30.852 66.533 1.00 12.59 140 ARG B N 1
ATOM 2688 C CA . ARG B 1 149 ? 21.399 30.510 67.939 1.00 13.21 140 ARG B CA 1
ATOM 2689 C C . ARG B 1 149 ? 21.845 31.661 68.840 1.00 14.46 140 ARG B C 1
ATOM 2690 O O . ARG B 1 149 ? 21.229 31.845 69.900 1.00 12.45 140 ARG B O 1
ATOM 2698 N N . GLN B 1 150 ? 22.886 32.398 68.469 1.00 12.39 141 GLN B N 1
ATOM 2699 C CA . GLN B 1 150 ? 23.332 33.537 69.269 1.00 14.03 141 GLN B CA 1
ATOM 2700 C C . GLN B 1 150 ? 22.224 34.676 69.294 1.00 12.12 141 GLN B C 1
ATOM 2701 O O . GLN B 1 150 ? 22.017 35.292 70.324 1.00 12.08 141 GLN B O 1
ATOM 2707 N N . PHE B 1 151 ? 21.602 34.952 68.189 1.00 11.13 142 PHE B N 1
ATOM 2708 C CA . PHE B 1 151 ? 20.571 35.915 68.019 1.00 12.14 142 PHE B CA 1
ATOM 2709 C C . PHE B 1 151 ? 19.324 35.530 68.916 1.00 12.88 142 PHE B C 1
ATOM 2710 O O . PHE B 1 151 ? 18.855 36.368 69.694 1.00 14.77 142 PHE B O 1
ATOM 2718 N N . ASN B 1 152 ? 18.862 34.306 68.812 1.00 11.67 143 ASN B N 1
ATOM 2719 C CA . ASN B 1 152 ? 17.890 33.740 69.714 1.00 13.39 143 ASN B CA 1
ATOM 2720 C C . ASN B 1 152 ? 18.255 33.859 71.198 1.00 15.42 143 ASN B C 1
ATOM 2721 O O . ASN B 1 152 ? 17.460 34.454 72.016 1.00 12.60 143 ASN B O 1
ATOM 2726 N N . SER B 1 153 ? 19.463 33.419 71.551 1.00 13.24 144 SER B N 1
ATOM 2727 C CA . SER B 1 153 ? 19.850 33.340 72.897 1.00 15.35 144 SER B CA 1
ATOM 2728 C C . SER B 1 153 ? 19.917 34.717 73.528 1.00 15.22 144 SER B C 1
ATOM 2729 O O . SER B 1 153 ? 19.596 34.869 74.741 1.00 13.17 144 SER B O 1
ATOM 2732 N N . ARG B 1 154 ? 20.402 35.677 72.789 1.00 13.33 145 ARG B N 1
ATOM 2733 C CA . ARG B 1 154 ? 20.587 36.973 73.363 1.00 15.67 145 ARG B CA 1
ATOM 2734 C C . ARG B 1 154 ? 19.313 37.803 73.490 1.00 14.99 145 ARG B C 1
ATOM 2735 O O . ARG B 1 154 ? 19.173 38.601 74.444 1.00 15.15 145 ARG B O 1
ATOM 2743 N N . PHE B 1 155 ? 18.435 37.699 72.524 1.00 14.47 146 PHE B N 1
ATOM 2744 C CA . PHE B 1 155 ? 17.321 38.586 72.469 1.00 15.55 146 PHE B CA 1
ATOM 2745 C C . PHE B 1 155 ? 15.921 37.942 72.588 1.00 16.21 146 PHE B C 1
ATOM 2746 O O . PHE B 1 155 ? 14.968 38.689 72.749 1.00 19.30 146 PHE B O 1
ATOM 2754 N N . PHE B 1 156 ? 15.793 36.623 72.477 1.00 15.20 147 PHE B N 1
ATOM 2755 C CA . PHE B 1 156 ? 14.480 35.962 72.310 1.00 15.73 147 PHE B CA 1
ATOM 2756 C C . PHE B 1 156 ? 14.244 34.877 73.351 1.00 18.16 147 PHE B C 1
ATOM 2757 O O . PHE B 1 156 ? 13.185 34.864 74.062 1.00 16.37 147 PHE B O 1
ATOM 2765 N N . GLY B 1 157 ? 15.232 34.012 73.513 1.00 15.84 148 GLY B N 1
ATOM 2766 C CA . GLY B 1 157 ? 15.268 32.983 74.514 1.00 16.09 148 GLY B CA 1
ATOM 2767 C C . GLY B 1 157 ? 14.221 31.907 74.325 1.00 19.16 148 GLY B C 1
ATOM 2768 O O . GLY B 1 157 ? 13.745 31.278 75.326 1.00 19.79 148 GLY B O 1
ATOM 2769 N N . ALA B 1 158 ? 13.865 31.633 73.082 1.00 18.62 149 ALA B N 1
ATOM 2770 C CA . ALA B 1 158 ? 12.949 30.536 72.781 1.00 19.89 149 ALA B CA 1
ATOM 2771 C C . ALA B 1 158 ? 13.631 29.161 72.825 1.00 24.42 149 ALA B C 1
ATOM 2772 O O . ALA B 1 158 ? 14.491 28.804 71.943 1.00 17.22 149 ALA B O 1
ATOM 2774 N N . GLU B 1 159 ? 13.212 28.354 73.788 1.00 22.74 150 GLU B N 1
ATOM 2775 C CA . GLU B 1 159 ? 13.920 27.114 74.082 1.00 27.85 150 GLU B CA 1
ATOM 2776 C C . GLU B 1 159 ? 13.741 26.055 73.002 1.00 26.64 150 GLU B C 1
ATOM 2777 O O . GLU B 1 159 ? 14.677 25.288 72.757 1.00 25.41 150 GLU B O 1
ATOM 2783 N N . ASP B 1 160 ? 12.567 26.000 72.387 1.00 23.56 151 ASP B N 1
ATOM 2784 C CA . ASP B 1 160 ? 12.322 25.095 71.272 1.00 28.30 151 ASP B CA 1
ATOM 2785 C C . ASP B 1 160 ? 13.214 25.445 70.017 1.00 25.97 151 ASP B C 1
ATOM 2786 O O . ASP B 1 160 ? 13.694 24.532 69.306 1.00 20.82 151 ASP B O 1
ATOM 2791 N N . VAL B 1 161 ? 13.312 26.745 69.728 1.00 23.07 152 VAL B N 1
ATOM 2792 C CA . VAL B 1 161 ? 14.234 27.256 68.692 1.00 23.25 152 VAL B CA 1
ATOM 2793 C C . VAL B 1 161 ? 15.647 26.847 69.008 1.00 22.40 152 VAL B C 1
ATOM 2794 O O . VAL B 1 161 ? 16.317 26.350 68.115 1.00 24.02 152 VAL B O 1
ATOM 2798 N N . GLU B 1 162 ? 16.129 27.068 70.235 1.00 19.51 153 GLU B N 1
ATOM 2799 C CA . GLU B 1 162 ? 17.500 26.631 70.640 1.00 20.15 153 GLU B CA 1
ATOM 2800 C C . GLU B 1 162 ? 17.712 25.114 70.448 1.00 22.64 153 GLU B C 1
ATOM 2801 O O . GLU B 1 162 ? 18.788 24.700 69.983 1.00 17.02 153 GLU B O 1
ATOM 2807 N N . ASN B 1 163 ? 16.727 24.301 70.814 1.00 20.35 154 ASN B N 1
ATOM 2808 C CA . ASN B 1 163 ? 16.907 22.814 70.679 1.00 25.05 154 ASN B CA 1
ATOM 2809 C C . ASN B 1 163 ? 16.966 22.311 69.257 1.00 23.11 154 ASN B C 1
ATOM 2810 O O . ASN B 1 163 ? 17.767 21.479 68.904 1.00 28.65 154 ASN B O 1
ATOM 2815 N N . SER B 1 164 ? 16.195 22.922 68.416 1.00 22.24 155 SER B N 1
ATOM 2816 C CA . SER B 1 164 ? 16.149 22.538 67.060 1.00 22.84 155 SER B CA 1
ATOM 2817 C C . SER B 1 164 ? 17.433 23.106 66.337 1.00 23.68 155 SER B C 1
ATOM 2818 O O . SER B 1 164 ? 18.087 22.409 65.529 1.00 19.14 155 SER B O 1
ATOM 2821 N N . LEU 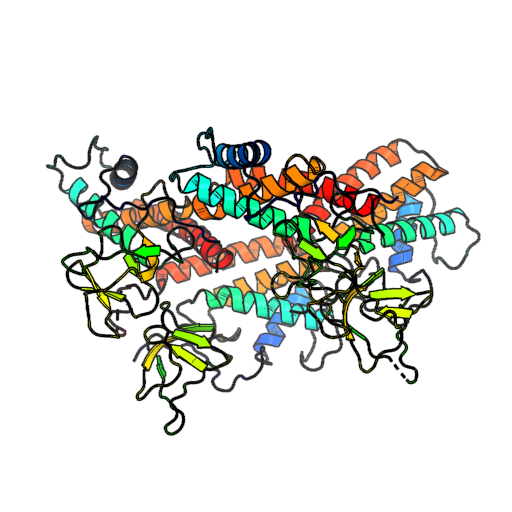B 1 165 ? 17.779 24.357 66.609 1.00 18.64 156 LEU B N 1
ATOM 2822 C CA . LEU B 1 165 ? 18.974 24.947 65.989 1.00 18.46 156 LEU B CA 1
ATOM 2823 C C . LEU B 1 165 ? 20.226 24.242 66.404 1.00 16.94 156 LEU B C 1
ATOM 2824 O O . LEU B 1 165 ? 21.152 24.092 65.620 1.00 16.10 156 LEU B O 1
ATOM 2829 N N . ALA B 1 166 ? 20.276 23.815 67.624 1.00 15.35 157 ALA B N 1
ATOM 2830 C CA . ALA B 1 166 ? 21.443 23.118 68.138 1.00 17.87 157 ALA B CA 1
ATOM 2831 C C . ALA B 1 166 ? 21.692 21.734 67.451 1.00 19.60 157 ALA B C 1
ATOM 2832 O O . ALA B 1 166 ? 22.854 21.326 67.206 1.00 15.94 157 ALA B O 1
ATOM 2834 N N . GLN B 1 167 ? 20.607 21.056 67.154 1.00 20.19 158 GLN B N 1
ATOM 2835 C CA . GLN B 1 167 ? 20.694 19.812 66.330 1.00 20.89 158 GLN B CA 1
ATOM 2836 C C . GLN B 1 167 ? 21.208 20.089 64.917 1.00 18.44 158 GLN B C 1
ATOM 2837 O O . GLN B 1 167 ? 22.093 19.405 64.455 1.00 19.96 158 GLN B O 1
ATOM 2843 N N . GLU B 1 168 ? 20.699 21.122 64.264 1.00 17.25 159 GLU B N 1
ATOM 2844 C CA . GLU B 1 168 ? 21.117 21.465 62.918 1.00 18.38 159 GLU B CA 1
ATOM 2845 C C . GLU B 1 168 ? 22.591 21.966 62.892 1.00 18.22 159 GLU B C 1
ATOM 2846 O O . GLU B 1 168 ? 23.326 21.712 61.893 1.00 15.72 159 GLU B O 1
ATOM 2852 N N . GLU B 1 169 ? 23.021 22.607 63.958 1.00 15.00 160 GLU B N 1
ATOM 2853 C CA . GLU B 1 169 ? 24.377 23.067 63.998 1.00 16.68 160 GLU B CA 1
ATOM 2854 C C . GLU B 1 169 ? 25.285 21.842 64.095 1.00 15.98 160 GLU B C 1
ATOM 2855 O O . GLU B 1 169 ? 26.313 21.783 63.468 1.00 16.82 160 GLU B O 1
ATOM 2861 N N . MET B 1 170 ? 24.946 20.929 64.974 1.00 16.00 161 MET B N 1
ATOM 2862 C CA . MET B 1 170 ? 25.729 19.683 65.175 1.00 18.46 161 MET B CA 1
ATOM 2863 C C . MET B 1 170 ? 25.934 18.910 63.860 1.00 16.36 161 MET B C 1
ATOM 2864 O O . MET B 1 170 ? 27.061 18.420 63.567 1.00 14.75 161 MET B O 1
ATOM 2869 N N . GLU B 1 171 ? 24.858 18.804 63.122 1.00 15.31 162 GLU B N 1
ATOM 2870 C CA . GLU B 1 171 ? 24.832 18.149 61.787 1.00 19.65 162 GLU B CA 1
ATOM 2871 C C . GLU B 1 171 ? 25.722 18.835 60.791 1.00 16.88 162 GLU B C 1
ATOM 2872 O O . GLU B 1 171 ? 26.531 18.173 60.153 1.00 16.99 162 GLU B O 1
ATOM 2878 N N . ALA B 1 172 ? 25.673 20.156 60.768 1.00 14.79 163 ALA B N 1
ATOM 2879 C CA . ALA B 1 172 ? 26.581 20.954 59.946 1.00 14.66 163 ALA B CA 1
ATOM 2880 C C . ALA B 1 172 ? 28.035 20.807 60.340 1.00 14.61 163 ALA B C 1
ATOM 2881 O O . ALA B 1 172 ? 28.905 20.653 59.403 1.00 13.23 163 ALA B O 1
ATOM 2883 N N . ARG B 1 173 ? 28.309 20.843 61.657 1.00 13.67 164 ARG B N 1
ATOM 2884 C CA . ARG B 1 173 ? 29.652 20.712 62.186 1.00 15.50 164 ARG B CA 1
ATOM 2885 C C . ARG B 1 173 ? 30.249 19.341 61.859 1.00 15.75 164 ARG B C 1
ATOM 2886 O O . ARG B 1 173 ? 31.438 19.257 61.562 1.00 13.01 164 ARG B O 1
ATOM 2894 N N . MET B 1 174 ? 29.433 18.312 61.903 1.00 14.93 165 MET B N 1
ATOM 2895 C CA . MET B 1 174 ? 29.866 16.996 61.542 1.00 16.48 165 MET B CA 1
ATOM 2896 C C . MET B 1 174 ? 30.373 16.979 60.085 1.00 15.18 165 MET B C 1
ATOM 2897 O O . MET B 1 174 ? 31.452 16.440 59.827 1.00 14.83 165 MET B O 1
ATOM 2902 N N . ALA B 1 175 ? 29.617 17.590 59.170 1.00 13.39 166 ALA B N 1
ATOM 2903 C CA . ALA B 1 175 ? 30.000 17.711 57.742 1.00 13.74 166 ALA B CA 1
ATOM 2904 C C . ALA B 1 175 ? 31.229 18.610 57.581 1.00 13.70 166 ALA B C 1
ATOM 2905 O O . ALA B 1 175 ? 32.097 18.302 56.787 1.00 12.19 166 ALA B O 1
ATOM 2907 N N . CYS B 1 176 ? 31.337 19.720 58.331 1.00 10.91 167 CYS B N 1
ATOM 2908 C CA . CYS B 1 176 ? 32.485 20.596 58.222 1.00 10.93 167 CYS B CA 1
ATOM 2909 C C . CYS B 1 176 ? 33.761 19.906 58.787 1.00 12.62 167 CYS B C 1
ATOM 2910 O O . CYS B 1 176 ? 34.903 20.157 58.290 1.00 12.65 167 CYS B O 1
ATOM 2913 N N . ASN B 1 177 ? 33.619 19.132 59.848 1.00 14.21 168 ASN B N 1
ATOM 2914 C CA . ASN B 1 177 ? 34.746 18.402 60.389 1.00 16.65 168 ASN B CA 1
ATOM 2915 C C . ASN B 1 177 ? 35.239 17.252 59.466 1.00 17.84 168 ASN B C 1
ATOM 2916 O O . ASN B 1 177 ? 36.443 17.020 59.372 1.00 17.14 168 ASN B O 1
ATOM 2921 N N . GLU B 1 178 ? 34.334 16.584 58.812 1.00 18.63 169 GLU B N 1
ATOM 2922 C CA . GLU B 1 178 ? 34.754 15.673 57.696 1.00 21.71 169 GLU B CA 1
ATOM 2923 C C . GLU B 1 178 ? 35.505 16.392 56.555 1.00 19.13 169 GLU B C 1
ATOM 2924 O O . GLU B 1 178 ? 36.514 15.872 56.071 1.00 19.31 169 GLU B O 1
ATOM 2930 N N . TYR B 1 179 ? 35.011 17.547 56.118 1.00 15.35 170 TYR B N 1
ATOM 2931 C CA . TYR B 1 179 ? 35.715 18.410 55.192 1.00 15.14 170 TYR B CA 1
ATOM 2932 C C . TYR B 1 179 ? 37.154 18.738 55.654 1.00 18.50 170 TYR B C 1
ATOM 2933 O O . TYR B 1 179 ? 38.119 18.600 54.844 1.00 16.73 170 TYR B O 1
ATOM 2942 N N . GLU B 1 180 ? 37.309 19.139 56.916 1.00 17.91 171 GLU B N 1
ATOM 2943 C CA . GLU B 1 180 ? 38.580 19.564 57.463 1.00 20.43 171 GLU B CA 1
ATOM 2944 C C . GLU B 1 180 ? 39.572 18.375 57.478 1.00 21.43 171 GLU B C 1
ATOM 2945 O O . GLU B 1 180 ? 40.739 18.506 57.111 1.00 21.30 171 GLU B O 1
ATOM 2951 N N . MET B 1 181 ? 39.071 17.222 57.864 1.00 20.74 172 MET B N 1
ATOM 2952 C CA . MET B 1 181 ? 39.892 16.029 57.933 1.00 24.87 172 MET B CA 1
ATOM 2953 C C . MET B 1 181 ? 40.212 15.523 56.503 1.00 25.93 172 MET B C 1
ATOM 2954 O O . MET B 1 181 ? 41.320 15.077 56.260 1.00 32.35 172 MET B O 1
ATOM 2959 N N . ASP B 1 182 ? 39.280 15.658 55.570 1.00 24.91 173 ASP B N 1
ATOM 2960 C CA . ASP B 1 182 ? 39.475 15.221 54.206 1.00 26.54 173 ASP B CA 1
ATOM 2961 C C . ASP B 1 182 ? 40.463 16.117 53.449 1.00 31.09 173 ASP B C 1
ATOM 2962 O O . ASP B 1 182 ? 41.312 15.623 52.712 1.00 29.65 173 ASP B O 1
ATOM 2967 N N . PHE B 1 183 ? 40.349 17.420 53.634 1.00 27.44 174 PHE B N 1
ATOM 2968 C CA . PHE B 1 183 ? 41.211 18.382 53.023 1.00 29.53 174 PHE B CA 1
ATOM 2969 C C . PHE B 1 183 ? 42.453 18.758 53.849 1.00 38.24 174 PHE B C 1
ATOM 2970 O O . PHE B 1 183 ? 43.214 19.617 53.427 1.00 46.20 174 PHE B O 1
ATOM 2978 N N . GLY B 1 184 ? 42.722 18.094 54.977 1.00 44.79 175 GLY B N 1
ATOM 2979 C CA . GLY B 1 184 ? 43.924 18.401 55.805 1.00 46.68 175 GLY B CA 1
ATOM 2980 C C . GLY B 1 184 ? 45.186 17.588 55.472 1.00 52.33 175 GLY B C 1
ATOM 2981 O O . GLY B 1 184 ? 45.122 16.485 54.893 1.00 51.94 175 GLY B O 1
ATOM 2982 N N . SER C 1 1 ? 51.895 -3.364 16.550 1.00 67.64 -8 SER C N 1
ATOM 2983 C CA . SER C 1 1 ? 53.246 -2.854 16.966 1.00 63.42 -8 SER C CA 1
ATOM 2984 C C . SER C 1 1 ? 53.944 -2.048 15.832 1.00 60.39 -8 SER C C 1
ATOM 2985 O O . SER C 1 1 ? 53.538 -2.135 14.657 1.00 59.65 -8 SER C O 1
ATOM 2988 N N . GLY C 1 2 ? 54.897 -1.155 16.136 1.00 47.53 -7 GLY C N 1
ATOM 2989 C CA . GLY C 1 2 ? 54.778 -0.165 17.149 1.00 32.42 -7 GLY C CA 1
ATOM 2990 C C . GLY C 1 2 ? 53.637 0.825 16.873 1.00 23.43 -7 GLY C C 1
ATOM 2991 O O . GLY C 1 2 ? 53.708 1.756 16.046 1.00 23.99 -7 GLY C O 1
ATOM 2992 N N . LEU C 1 3 ? 52.605 0.640 17.664 1.00 20.27 -6 LEU C N 1
ATOM 2993 C CA . LEU C 1 3 ? 51.487 1.564 17.720 1.00 19.83 -6 LEU C CA 1
ATOM 2994 C C . LEU C 1 3 ? 51.937 2.826 18.540 1.00 19.83 -6 LEU C C 1
ATOM 2995 O O . LEU C 1 3 ? 52.717 2.711 19.478 1.00 23.60 -6 LEU C O 1
ATOM 3000 N N . VAL C 1 4 ? 51.421 3.972 18.194 1.00 19.17 -5 VAL C N 1
ATOM 3001 C CA . VAL C 1 4 ? 51.780 5.214 18.931 1.00 17.97 -5 VAL C CA 1
ATOM 3002 C C . VAL C 1 4 ? 50.533 5.920 19.495 1.00 18.29 -5 VAL C C 1
ATOM 3003 O O . VAL C 1 4 ? 49.404 5.740 19.001 1.00 16.60 -5 VAL C O 1
ATOM 3007 N N . PRO C 1 5 ? 50.728 6.806 20.523 1.00 16.07 -4 PRO C N 1
ATOM 3008 C CA . PRO C 1 5 ? 49.550 7.543 20.969 1.00 15.35 -4 PRO C CA 1
ATOM 3009 C C . PRO C 1 5 ? 48.988 8.415 19.881 1.00 15.03 -4 PRO C C 1
ATOM 3010 O O . PRO C 1 5 ? 49.718 8.859 18.996 1.00 15.90 -4 PRO C O 1
ATOM 3014 N N . ARG C 1 6 ? 47.693 8.739 19.950 1.00 15.93 -3 ARG C N 1
ATOM 3015 C CA . ARG C 1 6 ? 47.143 9.629 19.009 1.00 16.25 -3 ARG C CA 1
ATOM 3016 C C . ARG C 1 6 ? 47.722 11.003 19.076 1.00 19.62 -3 ARG C C 1
ATOM 3017 O O . ARG C 1 6 ? 47.747 11.653 18.063 1.00 21.48 -3 ARG C O 1
ATOM 3025 N N . GLY C 1 7 ? 48.182 11.472 20.229 1.00 19.42 -2 GLY C N 1
ATOM 3026 C CA . GLY C 1 7 ? 48.737 12.871 20.279 1.00 24.42 -2 GLY C CA 1
ATOM 3027 C C . GLY C 1 7 ? 50.189 12.817 20.691 1.00 23.86 -2 GLY C C 1
ATOM 3028 O O . GLY C 1 7 ? 50.570 12.097 21.650 1.00 24.87 -2 GLY C O 1
ATOM 3029 N N . SER C 1 8 ? 51.031 13.557 19.996 1.00 27.83 -1 SER C N 1
ATOM 3030 C CA . SER C 1 8 ? 52.457 13.666 20.446 1.00 33.55 -1 SER C CA 1
ATOM 3031 C C . SER C 1 8 ? 52.780 15.024 21.123 1.00 32.01 -1 SER C C 1
ATOM 3032 O O . SER C 1 8 ? 53.641 15.054 21.967 1.00 35.58 -1 SER C O 1
ATOM 3035 N N . HIS C 1 9 ? 52.113 16.113 20.730 1.00 29.03 0 HIS C N 1
ATOM 3036 C CA . HIS C 1 9 ? 52.212 17.401 21.467 1.00 32.20 0 HIS C CA 1
ATOM 3037 C C . HIS C 1 9 ? 53.660 17.928 21.662 1.00 36.71 0 HIS C C 1
ATOM 3038 O O . HIS C 1 9 ? 54.043 18.438 22.727 1.00 35.18 0 HIS C O 1
ATOM 3045 N N . MET C 1 10 ? 54.476 17.795 20.634 1.00 38.26 1 MET C N 1
ATOM 3046 C CA . MET C 1 10 ? 55.893 18.158 20.789 1.00 48.31 1 MET C CA 1
ATOM 3047 C C . MET C 1 10 ? 56.050 19.651 21.055 1.00 49.97 1 MET C C 1
ATOM 3048 O O . MET C 1 10 ? 56.940 20.044 21.799 1.00 53.59 1 MET C O 1
ATOM 3053 N N . ASN C 1 11 ? 55.155 20.462 20.479 1.00 51.50 2 ASN C N 1
ATOM 3054 C CA . ASN C 1 11 ? 55.218 21.920 20.599 1.00 55.13 2 ASN C CA 1
ATOM 3055 C C . ASN C 1 11 ? 54.543 22.486 21.830 1.00 55.04 2 ASN C C 1
ATOM 3056 O O . ASN C 1 11 ? 54.560 23.694 22.051 1.00 57.23 2 ASN C O 1
ATOM 3061 N N . MET C 1 12 ? 53.943 21.615 22.628 1.00 54.79 3 MET C N 1
ATOM 3062 C CA . MET C 1 12 ? 53.292 22.043 23.854 1.00 53.52 3 MET C CA 1
ATOM 3063 C C . MET C 1 12 ? 54.355 22.715 24.713 1.00 57.20 3 MET C C 1
ATOM 3064 O O . MET C 1 12 ? 55.408 22.107 25.006 1.00 54.41 3 MET C O 1
ATOM 3069 N N . GLN C 1 13 ? 54.110 23.972 25.085 1.00 57.18 4 GLN C N 1
ATOM 3070 C CA . GLN C 1 13 ? 55.075 24.671 25.923 1.00 62.91 4 GLN C CA 1
ATOM 3071 C C . GLN C 1 13 ? 54.639 24.940 27.369 1.00 57.15 4 GLN C C 1
ATOM 3072 O O . GLN C 1 13 ? 55.480 24.910 28.271 1.00 55.05 4 GLN C O 1
ATOM 3078 N N . ASP C 1 14 ? 53.351 25.134 27.622 1.00 51.06 5 ASP C N 1
ATOM 3079 C CA . ASP C 1 14 ? 52.923 25.187 29.018 1.00 50.95 5 ASP C CA 1
ATOM 3080 C C . ASP C 1 14 ? 52.129 23.953 29.448 1.00 46.45 5 ASP C C 1
ATOM 3081 O O . ASP C 1 14 ? 52.063 22.961 28.713 1.00 43.94 5 ASP C O 1
ATOM 3086 N N . ALA C 1 15 ? 51.560 24.003 30.653 1.00 37.51 6 ALA C N 1
ATOM 3087 C CA . ALA C 1 15 ? 50.870 22.882 31.239 1.00 36.21 6 ALA C CA 1
ATOM 3088 C C . ALA C 1 15 ? 49.579 22.487 30.557 1.00 30.53 6 ALA C C 1
ATOM 3089 O O . ALA C 1 15 ? 49.202 21.329 30.658 1.00 34.72 6 ALA C O 1
ATOM 3091 N N . TYR C 1 16 ? 48.895 23.452 29.928 1.00 27.53 7 TYR C N 1
ATOM 3092 C CA . TYR C 1 16 ? 47.566 23.259 29.414 1.00 28.63 7 TYR C CA 1
ATOM 3093 C C . TYR C 1 16 ? 47.573 23.127 27.899 1.00 26.76 7 TYR C C 1
ATOM 3094 O O . TYR C 1 16 ? 48.377 23.786 27.192 1.00 25.23 7 TYR C O 1
ATOM 3103 N N . PHE C 1 17 ? 46.665 22.305 27.411 1.00 23.45 8 PHE C N 1
ATOM 3104 C CA . PHE C 1 17 ? 46.412 22.201 25.968 1.00 24.32 8 PHE C CA 1
ATOM 3105 C C . PHE C 1 17 ? 45.820 23.460 25.313 1.00 25.91 8 PHE C C 1
ATOM 3106 O O . PHE C 1 17 ? 46.187 23.784 24.188 1.00 21.35 8 PHE C O 1
ATOM 3114 N N . GLY C 1 18 ? 44.850 24.135 25.946 1.00 24.43 9 GLY C N 1
ATOM 3115 C CA . GLY C 1 18 ? 44.290 25.326 25.291 1.00 24.65 9 GLY C CA 1
ATOM 3116 C C . GLY C 1 18 ? 43.358 24.990 24.202 1.00 27.88 9 GLY C C 1
ATOM 3117 O O . GLY C 1 18 ? 42.988 25.848 23.405 1.00 26.32 9 GLY C O 1
ATOM 3118 N N . SER C 1 19 ? 42.839 23.749 24.228 1.00 24.80 10 SER C N 1
ATOM 3119 C CA . SER C 1 19 ? 42.123 23.256 23.083 1.00 22.30 10 SER C CA 1
ATOM 3120 C C . SER C 1 19 ? 40.652 23.394 23.261 1.00 22.21 10 SER C C 1
ATOM 3121 O O . SER C 1 19 ? 40.186 23.574 24.364 1.00 19.55 10 SER C O 1
ATOM 3124 N N . ALA C 1 20 ? 39.901 23.167 22.187 1.00 21.15 11 ALA C N 1
ATOM 3125 C CA . ALA C 1 20 ? 38.453 22.993 22.278 1.00 20.07 11 ALA C CA 1
ATOM 3126 C C . ALA C 1 20 ? 38.060 21.851 23.143 1.00 19.37 11 ALA C C 1
ATOM 3127 O O . ALA C 1 20 ? 37.026 21.951 23.822 1.00 19.43 11 ALA C O 1
ATOM 3129 N N . ALA C 1 21 ? 38.847 20.768 23.156 1.00 17.89 12 ALA C N 1
ATOM 3130 C CA . ALA C 1 21 ? 38.507 19.604 23.965 1.00 16.21 12 ALA C CA 1
ATOM 3131 C C . ALA C 1 21 ? 38.613 19.962 25.487 1.00 15.04 12 ALA C C 1
ATOM 3132 O O . ALA C 1 21 ? 37.854 19.480 26.316 1.00 13.78 12 ALA C O 1
ATOM 3134 N N . GLU C 1 22 ? 39.681 20.657 25.833 1.00 15.34 13 GLU C N 1
ATOM 3135 C CA . GLU C 1 22 ? 39.854 21.129 27.204 1.00 15.80 13 GLU C CA 1
ATOM 3136 C C . GLU C 1 22 ? 38.683 22.023 27.636 1.00 13.75 13 GLU C C 1
ATOM 3137 O O . GLU C 1 22 ? 38.141 21.905 28.754 1.00 13.51 13 GLU C O 1
ATOM 3143 N N . LEU C 1 23 ? 38.300 22.940 26.770 1.00 15.00 14 LEU C N 1
ATOM 3144 C CA . LEU C 1 23 ? 37.163 23.840 27.028 1.00 16.40 14 LEU C CA 1
ATOM 3145 C C . LEU C 1 23 ? 35.893 23.082 27.258 1.00 18.51 14 LEU C C 1
ATOM 3146 O O . LEU C 1 23 ? 35.108 23.375 28.202 1.00 16.43 14 LEU C O 1
ATOM 3151 N N . ASP C 1 24 ? 35.652 22.007 26.491 1.00 18.69 15 ASP C N 1
ATOM 3152 C CA . ASP C 1 24 ? 34.450 21.218 26.699 1.00 17.58 15 ASP C CA 1
ATOM 3153 C C . ASP C 1 24 ? 34.471 20.508 28.030 1.00 15.44 15 ASP C C 1
ATOM 3154 O O . ASP C 1 24 ? 33.443 20.342 28.684 1.00 15.89 15 ASP C O 1
ATOM 3159 N N . ALA C 1 25 ? 35.622 20.016 28.424 1.00 13.98 16 ALA C N 1
ATOM 3160 C CA . ALA C 1 25 ? 35.689 19.253 29.645 1.00 13.81 16 ALA C CA 1
ATOM 3161 C C . ALA C 1 25 ? 35.479 20.248 30.822 1.00 14.33 16 ALA C C 1
ATOM 3162 O O . ALA C 1 25 ? 34.816 19.946 31.803 1.00 14.75 16 ALA C O 1
ATOM 3164 N N . VAL C 1 26 ? 36.090 21.415 30.702 1.00 14.02 17 VAL C N 1
ATOM 3165 C CA . VAL C 1 26 ? 35.846 22.445 31.778 1.00 14.06 17 VAL C CA 1
ATOM 3166 C C . VAL C 1 26 ? 34.373 22.849 31.859 1.00 16.53 17 VAL C C 1
ATOM 3167 O O . VAL C 1 26 ? 33.810 22.930 32.967 1.00 15.69 17 VAL C O 1
ATOM 3171 N N . ASN C 1 27 ? 33.717 23.064 30.714 1.00 16.33 18 ASN C N 1
ATOM 3172 C CA . ASN C 1 27 ? 32.306 23.387 30.714 1.00 17.26 18 ASN C CA 1
ATOM 3173 C C . ASN C 1 27 ? 31.472 22.321 31.300 1.00 18.34 18 ASN C C 1
ATOM 3174 O O . ASN C 1 27 ? 30.435 22.593 31.972 1.00 18.26 18 ASN C O 1
ATOM 3179 N N . GLU C 1 28 ? 31.890 21.061 31.149 1.00 19.18 19 GLU C N 1
ATOM 3180 C CA . GLU C 1 28 ? 31.170 20.007 31.816 1.00 19.08 19 GLU C CA 1
ATOM 3181 C C . GLU C 1 28 ? 31.272 20.066 33.368 1.00 17.91 19 GLU C C 1
ATOM 3182 O O . GLU C 1 28 ? 30.329 19.755 34.057 1.00 18.26 19 GLU C O 1
ATOM 3188 N N . MET C 1 29 ? 32.441 20.383 33.885 1.00 16.12 20 MET C N 1
ATOM 3189 C CA . MET C 1 29 ? 32.637 20.512 35.347 1.00 15.75 20 MET C CA 1
ATOM 3190 C C . MET C 1 29 ? 31.762 21.676 35.848 1.00 15.70 20 MET C C 1
ATOM 3191 O O . MET C 1 29 ? 31.072 21.504 36.836 1.00 15.29 20 MET C O 1
ATOM 3196 N N . LEU C 1 30 ? 31.750 22.775 35.101 1.00 17.03 21 LEU C N 1
ATOM 3197 C CA . LEU C 1 30 ? 30.916 23.960 35.433 1.00 19.11 21 LEU C CA 1
ATOM 3198 C C . LEU C 1 30 ? 29.438 23.627 35.438 1.00 21.11 21 LEU C C 1
ATOM 3199 O O . LEU C 1 30 ? 28.732 23.903 36.412 1.00 21.46 21 LEU C O 1
ATOM 3204 N N . ALA C 1 31 ? 28.946 22.959 34.403 1.00 23.19 22 ALA C N 1
ATOM 3205 C CA . ALA C 1 31 ? 27.547 22.470 34.413 1.00 23.42 22 ALA C CA 1
ATOM 3206 C C . ALA C 1 31 ? 27.232 21.558 35.595 1.00 24.54 22 ALA C C 1
ATOM 3207 O O . ALA C 1 31 ? 26.137 21.633 36.144 1.00 23.38 22 ALA C O 1
ATOM 3209 N N . ALA C 1 32 ? 28.175 20.710 36.017 1.00 23.19 23 ALA C N 1
ATOM 3210 C CA . ALA C 1 32 ? 27.876 19.760 37.084 1.00 22.87 23 ALA C CA 1
ATOM 3211 C C . ALA C 1 32 ? 27.522 20.471 38.406 1.00 26.19 23 ALA C C 1
ATOM 3212 O O . ALA C 1 32 ? 26.716 19.950 39.176 1.00 23.28 23 ALA C O 1
ATOM 3214 N N . ILE C 1 33 ? 28.161 21.619 38.679 1.00 24.55 24 ILE C N 1
ATOM 3215 C CA . ILE C 1 33 ? 27.874 22.352 39.935 1.00 25.91 24 ILE C CA 1
ATOM 3216 C C . ILE C 1 33 ? 27.006 23.574 39.709 1.00 28.89 24 ILE C C 1
ATOM 3217 O O . ILE C 1 33 ? 26.868 24.406 40.597 1.00 33.70 24 ILE C O 1
ATOM 3222 N N . GLY C 1 34 ? 26.433 23.700 38.527 1.00 29.57 25 GLY C N 1
ATOM 3223 C CA . GLY C 1 34 ? 25.395 24.659 38.297 1.00 29.37 25 GLY C CA 1
ATOM 3224 C C . GLY C 1 34 ? 25.833 25.964 37.734 1.00 29.79 25 GLY C C 1
ATOM 3225 O O . GLY C 1 34 ? 25.042 26.908 37.714 1.00 29.00 25 GLY C O 1
ATOM 3226 N N . GLU C 1 35 ? 27.056 26.079 37.222 1.00 26.42 26 GLU C N 1
ATOM 3227 C CA . GLU C 1 35 ? 27.433 27.338 36.609 1.00 26.57 26 GLU C CA 1
ATOM 3228 C C . GLU C 1 35 ? 27.356 27.275 35.080 1.00 29.52 26 GLU C C 1
ATOM 3229 O O . GLU C 1 35 ? 27.367 26.180 34.478 1.00 30.01 26 GLU C O 1
ATOM 3235 N N . SER C 1 36 ? 27.320 28.465 34.477 1.00 29.63 27 SER C N 1
ATOM 3236 C CA . SER C 1 36 ? 27.220 28.674 33.068 1.00 31.46 27 SER C CA 1
ATOM 3237 C C . SER C 1 36 ? 28.518 28.402 32.377 1.00 31.07 27 SER C C 1
ATOM 3238 O O . SER C 1 36 ? 29.573 28.619 32.962 1.00 27.90 27 SER C O 1
ATOM 3241 N N . PRO C 1 37 ? 28.442 27.999 31.100 1.00 33.39 28 PRO C N 1
ATOM 3242 C CA . PRO C 1 37 ? 29.631 27.662 30.327 1.00 30.63 28 PRO C CA 1
ATOM 3243 C C . PRO C 1 37 ? 30.305 28.891 29.832 1.00 31.03 28 PRO C C 1
ATOM 3244 O O . PRO C 1 37 ? 29.711 29.960 29.806 1.00 34.73 28 PRO C O 1
ATOM 3248 N N . VAL C 1 38 ? 31.560 28.766 29.470 1.00 25.07 29 VAL C N 1
ATOM 3249 C CA . VAL C 1 38 ? 32.291 29.902 28.937 1.00 25.54 29 VAL C CA 1
ATOM 3250 C C . VAL C 1 38 ? 32.715 29.626 27.495 1.00 28.68 29 VAL C C 1
ATOM 3251 O O . VAL C 1 38 ? 32.650 28.481 27.062 1.00 24.90 29 VAL C O 1
ATOM 3255 N N . THR C 1 39 ? 33.127 30.660 26.769 1.00 27.27 30 THR C N 1
ATOM 3256 C CA . THR C 1 39 ? 33.451 30.507 25.369 1.00 30.21 30 THR C CA 1
ATOM 3257 C C . THR C 1 39 ? 34.934 30.324 25.161 1.00 30.31 30 THR C C 1
ATOM 3258 O O . THR C 1 39 ? 35.343 29.976 24.050 1.00 33.55 30 THR C O 1
ATOM 3262 N N . THR C 1 40 ? 35.759 30.599 26.166 1.00 25.75 31 THR C N 1
ATOM 3263 C CA . THR C 1 40 ? 37.204 30.450 26.038 1.00 31.41 31 THR C CA 1
ATOM 3264 C C . THR C 1 40 ? 37.773 30.216 27.415 1.00 29.65 31 THR C C 1
ATOM 3265 O O . THR C 1 40 ? 37.139 30.535 28.403 1.00 26.70 31 THR C O 1
ATOM 3269 N N . LEU C 1 41 ? 38.977 29.682 27.481 1.00 26.68 32 LEU C N 1
ATOM 3270 C CA . LEU C 1 41 ? 39.625 29.554 28.760 1.00 33.01 32 LEU C CA 1
ATOM 3271 C C . LEU C 1 41 ? 40.602 30.704 29.018 1.00 36.91 32 LEU C C 1
ATOM 3272 O O . LEU C 1 41 ? 41.024 30.856 30.143 1.00 38.04 32 LEU C O 1
ATOM 3277 N N . ASP C 1 42 ? 40.993 31.444 27.981 1.00 53.15 33 ASP C N 1
ATOM 3278 C CA . ASP C 1 42 ? 41.754 32.709 28.131 1.00 62.52 33 ASP C CA 1
ATOM 3279 C C . ASP C 1 42 ? 40.898 33.679 28.925 1.00 71.05 33 ASP C C 1
ATOM 3280 O O . ASP C 1 42 ? 40.145 34.485 28.384 1.00 82.27 33 ASP C O 1
ATOM 3285 N N . GLU C 1 43 ? 40.956 33.561 30.229 1.00 73.25 34 GLU C N 1
ATOM 3286 C CA . GLU C 1 43 ? 40.244 34.484 31.072 1.00 83.60 34 GLU C CA 1
ATOM 3287 C C . GLU C 1 43 ? 41.396 35.477 31.361 1.00 83.50 34 GLU C C 1
ATOM 3288 O O . GLU C 1 43 ? 42.541 35.100 31.113 1.00 84.46 34 GLU C O 1
ATOM 3294 N N . ASP C 1 44 ? 41.200 36.692 31.889 1.00 90.76 35 ASP C N 1
ATOM 3295 C CA . ASP C 1 44 ? 40.326 37.031 33.026 1.00 92.75 35 ASP C CA 1
ATOM 3296 C C . ASP C 1 44 ? 39.066 36.234 33.172 1.00 84.80 35 ASP C C 1
ATOM 3297 O O . ASP C 1 44 ? 38.127 36.321 32.375 1.00 84.25 35 ASP C O 1
ATOM 3302 N N . GLY C 1 45 ? 39.024 35.510 34.271 1.00 80.45 36 GLY C N 1
ATOM 3303 C CA . GLY C 1 45 ? 39.517 35.978 35.547 1.00 72.35 36 GLY C CA 1
ATOM 3304 C C . GLY C 1 45 ? 38.279 35.642 36.334 1.00 57.00 36 GLY C C 1
ATOM 3305 O O . GLY C 1 45 ? 37.906 36.352 37.268 1.00 67.04 36 GLY C O 1
ATOM 3306 N N . SER C 1 46 ? 37.582 34.611 35.845 1.00 37.48 37 SER C N 1
ATOM 3307 C CA . SER C 1 46 ? 36.669 33.845 36.646 1.00 31.86 37 SER C CA 1
ATOM 3308 C C . SER C 1 46 ? 37.519 32.844 37.436 1.00 26.03 37 SER C C 1
ATOM 3309 O O . SER C 1 46 ? 38.283 32.037 36.855 1.00 21.26 37 SER C O 1
ATOM 3312 N N . ALA C 1 47 ? 37.426 32.941 38.753 1.00 20.51 38 ALA C N 1
ATOM 3313 C CA . ALA C 1 47 ? 38.025 31.947 39.640 1.00 18.33 38 ALA C CA 1
ATOM 3314 C C . ALA C 1 47 ? 37.540 30.530 39.353 1.00 17.03 38 ALA C C 1
ATOM 3315 O O . ALA C 1 47 ? 38.352 29.602 39.395 1.00 15.38 38 ALA C O 1
ATOM 3317 N N . ASP C 1 48 ? 36.245 30.348 39.173 1.00 14.06 39 ASP C N 1
ATOM 3318 C CA . ASP C 1 48 ? 35.720 28.976 38.930 1.00 17.09 39 ASP C CA 1
ATOM 3319 C C . ASP C 1 48 ? 36.393 28.300 37.676 1.00 17.03 39 ASP C C 1
ATOM 3320 O O . ASP C 1 48 ? 36.808 27.162 37.768 1.00 14.36 39 ASP C O 1
ATOM 3325 N N . VAL C 1 49 ? 36.542 29.072 36.585 1.00 18.44 40 VAL C N 1
ATOM 3326 C CA . VAL C 1 49 ? 37.183 28.570 35.400 1.00 20.69 40 VAL C CA 1
ATOM 3327 C C . VAL C 1 49 ? 38.631 28.243 35.650 1.00 21.14 40 VAL C C 1
ATOM 3328 O O . VAL C 1 49 ? 39.087 27.114 35.308 1.00 20.21 40 VAL C O 1
ATOM 3332 N N . ALA C 1 50 ? 39.369 29.125 36.338 1.00 18.28 41 ALA C N 1
ATOM 3333 C CA . ALA C 1 50 ? 40.766 28.814 36.629 1.00 16.98 41 ALA C CA 1
ATOM 3334 C C . ALA C 1 50 ? 40.943 27.616 37.521 1.00 16.53 41 ALA C C 1
ATOM 3335 O O . ALA C 1 50 ? 41.816 26.740 37.312 1.00 16.29 41 ALA C O 1
ATOM 3337 N N . ASN C 1 51 ? 40.090 27.502 38.543 1.00 13.20 42 ASN C N 1
ATOM 3338 C CA . ASN C 1 51 ? 40.171 26.408 39.452 1.00 10.77 42 ASN C CA 1
ATOM 3339 C C . ASN C 1 51 ? 39.797 25.039 38.737 1.00 10.75 42 ASN C C 1
ATOM 3340 O O . ASN C 1 51 ? 40.466 24.049 38.987 1.00 9.42 42 ASN C O 1
ATOM 3345 N N . ALA C 1 52 ? 38.695 25.023 38.000 1.00 13.25 43 ALA C N 1
ATOM 3346 C CA . ALA C 1 52 ? 38.246 23.810 37.263 1.00 14.06 43 ALA C CA 1
ATOM 3347 C C . ALA C 1 52 ? 39.391 23.303 36.360 1.00 13.51 43 ALA C C 1
ATOM 3348 O O . ALA C 1 52 ? 39.718 22.116 36.370 1.00 14.15 43 ALA C O 1
ATOM 3350 N N . ARG C 1 53 ? 40.000 24.231 35.677 1.00 14.74 44 ARG C N 1
ATOM 3351 C CA . ARG C 1 53 ? 41.109 23.949 34.743 1.00 17.22 44 ARG C CA 1
ATOM 3352 C C . ARG C 1 53 ? 42.306 23.386 35.411 1.00 17.14 44 ARG C C 1
ATOM 3353 O O . ARG C 1 53 ? 42.886 22.389 34.953 1.00 15.11 44 ARG C O 1
ATOM 3361 N N . ARG C 1 54 ? 42.712 23.937 36.570 1.00 15.54 45 ARG C N 1
ATOM 3362 C CA . ARG C 1 54 ? 43.770 23.330 37.348 1.00 14.72 45 ARG C CA 1
ATOM 3363 C C . ARG C 1 54 ? 43.485 22.012 37.950 1.00 13.23 45 ARG C C 1
ATOM 3364 O O . ARG C 1 54 ? 44.369 21.128 38.003 1.00 13.47 45 ARG C O 1
ATOM 3372 N N . ILE C 1 55 ? 42.296 21.847 38.489 1.00 11.54 46 ILE C N 1
ATOM 3373 C CA . ILE C 1 55 ? 41.938 20.584 39.078 1.00 12.07 46 ILE C CA 1
ATOM 3374 C C . ILE C 1 55 ? 41.952 19.512 37.915 1.00 11.54 46 ILE C C 1
ATOM 3375 O O . ILE C 1 55 ? 42.441 18.415 38.131 1.00 10.54 46 ILE C O 1
ATOM 3380 N N . LEU C 1 56 ? 41.301 19.878 36.817 1.00 12.34 47 LEU C N 1
ATOM 3381 C CA . LEU C 1 56 ? 41.149 18.921 35.663 1.00 12.31 47 LEU C CA 1
ATOM 3382 C C . LEU C 1 56 ? 42.571 18.492 35.170 1.00 13.26 47 LEU C C 1
ATOM 3383 O O . LEU C 1 56 ? 42.866 17.271 35.042 1.00 13.51 47 LEU C O 1
ATOM 3388 N N . ASN C 1 57 ? 43.445 19.471 34.954 1.00 12.30 48 ASN C N 1
ATOM 3389 C CA . ASN C 1 57 ? 44.863 19.187 34.619 1.00 14.47 48 ASN C CA 1
ATOM 3390 C C . ASN C 1 57 ? 45.587 18.262 35.541 1.00 15.56 48 ASN C C 1
ATOM 3391 O O . ASN C 1 57 ? 46.263 17.285 35.115 1.00 12.07 48 ASN C O 1
ATOM 3396 N N . ARG C 1 58 ? 45.502 18.537 36.850 1.00 14.45 49 ARG C N 1
ATOM 3397 C CA . ARG C 1 58 ? 46.123 17.682 37.808 1.00 16.43 49 ARG C CA 1
ATOM 3398 C C . ARG C 1 58 ? 45.620 16.234 37.786 1.00 14.25 49 ARG C C 1
ATOM 3399 O O . ARG C 1 58 ? 46.411 15.296 37.995 1.00 14.92 49 ARG C O 1
ATOM 3407 N N . ILE C 1 59 ? 44.312 16.047 37.692 1.00 12.47 50 ILE C N 1
ATOM 3408 C CA . ILE C 1 59 ? 43.806 14.705 37.692 1.00 13.74 50 ILE C CA 1
ATOM 3409 C C . ILE C 1 59 ? 44.186 13.962 36.375 1.00 12.19 50 ILE C C 1
ATOM 3410 O O . ILE C 1 59 ? 44.446 12.771 36.387 1.00 13.40 50 ILE C O 1
ATOM 3415 N N . ASN C 1 60 ? 44.095 14.677 35.291 1.00 11.53 51 ASN C N 1
ATOM 3416 C CA . ASN C 1 60 ? 44.484 14.155 33.967 1.00 13.98 51 ASN C CA 1
ATOM 3417 C C . ASN C 1 60 ? 45.915 13.643 33.995 1.00 16.04 51 ASN C C 1
ATOM 3418 O O . ASN C 1 60 ? 46.192 12.439 33.602 1.00 13.82 51 ASN C O 1
ATOM 3423 N N . ARG C 1 61 ? 46.848 14.472 34.533 1.00 15.18 52 ARG C N 1
ATOM 3424 C CA . ARG C 1 61 ? 48.206 14.037 34.636 1.00 16.07 52 ARG C CA 1
ATOM 3425 C C . ARG C 1 61 ? 48.397 12.918 35.563 1.00 16.46 52 ARG C C 1
ATOM 3426 O O . ARG C 1 61 ? 49.188 12.005 35.302 1.00 18.45 52 ARG C O 1
ATOM 3434 N N . GLN C 1 62 ? 47.682 12.917 36.661 1.00 16.04 53 GLN C N 1
ATOM 3435 C CA . GLN C 1 62 ? 47.824 11.894 37.605 1.00 19.15 53 GLN C CA 1
ATOM 3436 C C . GLN C 1 62 ? 47.359 10.499 37.066 1.00 18.63 53 GLN C C 1
ATOM 3437 O O . GLN C 1 62 ? 48.012 9.516 37.219 1.00 19.28 53 GLN C O 1
ATOM 3443 N N . ILE C 1 63 ? 46.168 10.442 36.532 1.00 15.86 54 ILE C N 1
ATOM 3444 C CA . ILE C 1 63 ? 45.669 9.184 36.008 1.00 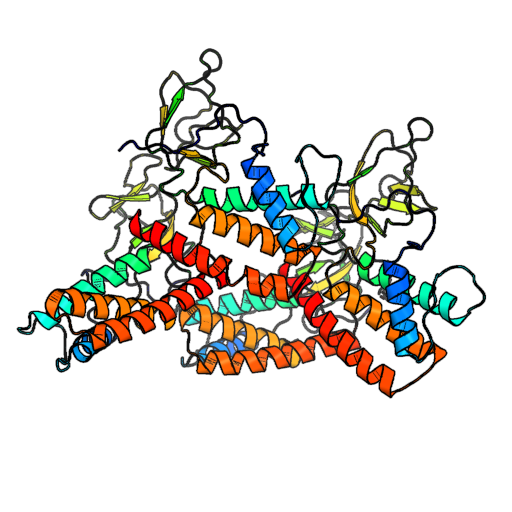15.99 54 ILE C CA 1
ATOM 3445 C C . ILE C 1 63 ? 46.527 8.717 34.772 1.00 15.51 54 ILE C C 1
ATOM 3446 O O . ILE C 1 63 ? 46.884 7.530 34.662 1.00 18.47 54 ILE C O 1
ATOM 3451 N N . GLN C 1 64 ? 46.832 9.634 33.897 1.00 14.90 55 GLN C N 1
ATOM 3452 C CA . GLN C 1 64 ? 47.592 9.280 32.676 1.00 16.27 55 GLN C CA 1
ATOM 3453 C C . GLN C 1 64 ? 48.987 8.804 32.984 1.00 19.14 55 GLN C C 1
ATOM 3454 O O . GLN C 1 64 ? 49.544 7.989 32.212 1.00 15.25 55 GLN C O 1
ATOM 3460 N N . SER C 1 65 ? 49.550 9.231 34.149 1.00 17.09 56 SER C N 1
ATOM 3461 C CA . SER C 1 65 ? 50.964 8.989 34.418 1.00 18.66 56 SER C CA 1
ATOM 3462 C C . SER C 1 65 ? 51.178 7.563 34.779 1.00 18.25 56 SER C C 1
ATOM 3463 O O . SER C 1 65 ? 52.290 7.094 34.742 1.00 19.25 56 SER C O 1
ATOM 3466 N N . LYS C 1 66 ? 50.133 6.837 35.142 1.00 19.41 57 LYS C N 1
ATOM 3467 C CA . LYS C 1 66 ? 50.250 5.403 35.280 1.00 20.80 57 LYS C CA 1
ATOM 3468 C C . LYS C 1 66 ? 50.781 4.679 34.009 1.00 22.08 57 LYS C C 1
ATOM 3469 O O . LYS C 1 66 ? 51.440 3.642 34.140 1.00 23.58 57 LYS C O 1
ATOM 3475 N N . GLY C 1 67 ? 50.453 5.186 32.832 1.00 19.10 58 GLY C N 1
ATOM 3476 C CA . GLY C 1 67 ? 50.826 4.549 31.552 1.00 17.12 58 GLY C CA 1
ATOM 3477 C C . GLY C 1 67 ? 49.804 3.500 31.153 1.00 16.75 58 GLY C C 1
ATOM 3478 O O . GLY C 1 67 ? 49.446 2.617 31.964 1.00 18.86 58 GLY C O 1
ATOM 3479 N N . TRP C 1 68 ? 49.265 3.684 29.974 1.00 15.50 59 TRP C N 1
ATOM 3480 C CA . TRP C 1 68 ? 48.158 2.886 29.437 1.00 16.65 59 TRP C CA 1
ATOM 3481 C C . TRP C 1 68 ? 48.476 2.602 27.964 1.00 16.68 59 TRP C C 1
ATOM 3482 O O . TRP C 1 68 ? 49.253 3.292 27.315 1.00 16.45 59 TRP C O 1
ATOM 3493 N N . ALA C 1 69 ? 47.765 1.627 27.378 1.00 19.62 60 ALA C N 1
ATOM 3494 C CA . ALA C 1 69 ? 47.992 1.289 25.985 1.00 18.61 60 ALA C CA 1
ATOM 3495 C C . ALA C 1 69 ? 47.781 2.494 25.084 1.00 19.12 60 ALA C C 1
ATOM 3496 O O . ALA C 1 69 ? 48.492 2.651 24.077 1.00 18.78 60 ALA C O 1
ATOM 3498 N N . PHE C 1 70 ? 46.842 3.404 25.414 1.00 14.78 61 PHE C N 1
ATOM 3499 C CA . PHE C 1 70 ? 46.636 4.548 24.553 1.00 13.51 61 PHE C CA 1
ATOM 3500 C C . PHE C 1 70 ? 47.665 5.662 24.644 1.00 14.43 61 PHE C C 1
ATOM 3501 O O . PHE C 1 70 ? 47.640 6.585 23.783 1.00 16.60 61 PHE C O 1
ATOM 3509 N N . ASN C 1 71 ? 48.556 5.665 25.645 1.00 15.28 62 ASN C N 1
ATOM 3510 C CA . ASN C 1 71 ? 49.468 6.839 25.821 1.00 17.13 62 ASN C CA 1
ATOM 3511 C C . ASN C 1 71 ? 50.945 6.471 26.016 1.00 19.12 62 ASN C C 1
ATOM 3512 O O . ASN C 1 71 ? 51.778 7.314 26.320 1.00 19.02 62 ASN C O 1
ATOM 3517 N N . ILE C 1 72 ? 51.264 5.205 25.756 1.00 21.80 63 ILE C N 1
ATOM 3518 C CA . ILE C 1 72 ? 52.639 4.705 25.766 1.00 20.08 63 ILE C CA 1
ATOM 3519 C C . ILE C 1 72 ? 53.155 4.529 24.329 1.00 23.68 63 ILE C C 1
ATOM 3520 O O . ILE C 1 72 ? 52.460 3.983 23.439 1.00 18.81 63 ILE C O 1
ATOM 3525 N N . ASN C 1 73 ? 54.347 5.032 24.099 1.00 24.98 64 ASN C N 1
ATOM 3526 C CA . ASN C 1 73 ? 55.080 4.764 22.877 1.00 26.28 64 ASN C CA 1
ATOM 3527 C C . ASN C 1 73 ? 56.288 3.951 23.266 1.00 28.43 64 ASN C C 1
ATOM 3528 O O . ASN C 1 73 ? 57.233 4.503 23.874 1.00 23.27 64 ASN C O 1
ATOM 3533 N N . GLU C 1 74 ? 56.232 2.644 22.935 1.00 29.17 65 GLU C N 1
ATOM 3534 C CA . GLU C 1 74 ? 57.292 1.688 23.290 1.00 32.77 65 GLU C CA 1
ATOM 3535 C C . GLU C 1 74 ? 58.640 1.932 22.618 1.00 34.35 65 GLU C C 1
ATOM 3536 O O . GLU C 1 74 ? 59.639 1.466 23.108 1.00 42.71 65 GLU C O 1
ATOM 3542 N N . SER C 1 75 ? 58.683 2.686 21.534 1.00 34.92 66 SER C N 1
ATOM 3543 C CA . SER C 1 75 ? 59.951 3.084 20.958 1.00 38.10 66 SER C CA 1
ATOM 3544 C C . SER C 1 75 ? 59.879 4.492 20.424 1.00 33.95 66 SER C C 1
ATOM 3545 O O . SER C 1 75 ? 59.756 4.720 19.241 1.00 40.97 66 SER C O 1
ATOM 3548 N N . ALA C 1 76 ? 59.947 5.439 21.325 1.00 33.63 67 ALA C N 1
ATOM 3549 C CA . ALA C 1 76 ? 60.123 6.821 20.971 1.00 36.08 67 ALA C CA 1
ATOM 3550 C C . ALA C 1 76 ? 61.623 7.079 20.867 1.00 38.17 67 ALA C C 1
ATOM 3551 O O . ALA C 1 76 ? 62.384 6.778 21.796 1.00 37.94 67 ALA C O 1
ATOM 3553 N N . THR C 1 77 ? 62.067 7.623 19.747 1.00 46.26 68 THR C N 1
ATOM 3554 C CA . THR C 1 77 ? 63.494 7.905 19.629 1.00 46.85 68 THR C CA 1
ATOM 3555 C C . THR C 1 77 ? 63.560 9.380 19.753 1.00 44.11 68 THR C C 1
ATOM 3556 O O . THR C 1 77 ? 62.766 10.083 19.173 1.00 40.73 68 THR C O 1
ATOM 3560 N N . LEU C 1 78 ? 64.477 9.831 20.586 1.00 45.47 69 LEU C N 1
ATOM 3561 C CA . LEU C 1 78 ? 64.633 11.229 20.879 1.00 52.52 69 LEU C CA 1
ATOM 3562 C C . LEU C 1 78 ? 66.032 11.595 20.345 1.00 58.19 69 LEU C C 1
ATOM 3563 O O . LEU C 1 78 ? 66.947 10.748 20.339 1.00 61.04 69 LEU C O 1
ATOM 3568 N N . THR C 1 79 ? 66.185 12.822 19.859 1.00 54.75 70 THR C N 1
ATOM 3569 C CA . THR C 1 79 ? 67.442 13.240 19.259 1.00 57.89 70 THR C CA 1
ATOM 3570 C C . THR C 1 79 ? 67.858 14.596 19.813 1.00 60.86 70 THR C C 1
ATOM 3571 O O . THR C 1 79 ? 67.035 15.519 19.938 1.00 56.01 70 THR C O 1
ATOM 3575 N N . PRO C 1 80 ? 69.159 14.739 20.106 1.00 70.43 71 PRO C N 1
ATOM 3576 C CA . PRO C 1 80 ? 69.591 15.852 20.891 1.00 71.26 71 PRO C CA 1
ATOM 3577 C C . PRO C 1 80 ? 69.648 17.094 20.042 1.00 69.64 71 PRO C C 1
ATOM 3578 O O . PRO C 1 80 ? 69.530 17.031 18.824 1.00 70.24 71 PRO C O 1
ATOM 3582 N N . ASP C 1 81 ? 69.816 18.215 20.716 1.00 79.34 72 ASP C N 1
ATOM 3583 C CA . ASP C 1 81 ? 70.110 19.492 20.095 1.00 83.66 72 ASP C CA 1
ATOM 3584 C C . ASP C 1 81 ? 71.201 19.392 19.033 1.00 85.77 72 ASP C C 1
ATOM 3585 O O . ASP C 1 81 ? 71.085 20.029 17.990 1.00 87.74 72 ASP C O 1
ATOM 3590 N N . VAL C 1 82 ? 72.233 18.576 19.297 1.00 87.23 73 VAL C N 1
ATOM 3591 C CA . VAL C 1 82 ? 73.565 18.679 18.649 1.00 91.78 73 VAL C CA 1
ATOM 3592 C C . VAL C 1 82 ? 74.053 20.125 18.749 1.00 94.18 73 VAL C C 1
ATOM 3593 O O . VAL C 1 82 ? 73.287 21.066 18.535 1.00 100.56 73 VAL C O 1
ATOM 3597 N N . SER C 1 83 ? 75.326 20.287 19.082 1.00 92.17 74 SER C N 1
ATOM 3598 C CA . SER C 1 83 ? 75.841 21.546 19.625 1.00 94.45 74 SER C CA 1
ATOM 3599 C C . SER C 1 83 ? 75.873 21.394 21.146 1.00 92.91 74 SER C C 1
ATOM 3600 O O . SER C 1 83 ? 76.934 21.134 21.723 1.00 91.16 74 SER C O 1
ATOM 3603 N N . THR C 1 84 ? 74.708 21.547 21.780 1.00 84.90 75 THR C N 1
ATOM 3604 C CA . THR C 1 84 ? 74.544 21.271 23.203 1.00 77.65 75 THR C CA 1
ATOM 3605 C C . THR C 1 84 ? 74.445 19.755 23.450 1.00 75.78 75 THR C C 1
ATOM 3606 O O . THR C 1 84 ? 74.902 19.248 24.493 1.00 67.47 75 THR C O 1
ATOM 3610 N N . GLY C 1 85 ? 73.859 19.035 22.487 1.00 76.55 76 GLY C N 1
ATOM 3611 C CA . GLY C 1 85 ? 73.578 17.601 22.656 1.00 77.75 76 GLY C CA 1
ATOM 3612 C C . GLY C 1 85 ? 72.489 17.325 23.697 1.00 71.16 76 GLY C C 1
ATOM 3613 O O . GLY C 1 85 ? 72.445 16.247 24.298 1.00 62.25 76 GLY C O 1
ATOM 3614 N N . LEU C 1 86 ? 71.620 18.317 23.892 1.00 72.15 77 LEU C N 1
ATOM 3615 C CA . LEU C 1 86 ? 70.607 18.318 24.946 1.00 77.35 77 LEU C CA 1
ATOM 3616 C C . LEU C 1 86 ? 69.190 17.972 24.455 1.00 72.14 77 LEU C C 1
ATOM 3617 O O . LEU C 1 86 ? 68.676 18.564 23.491 1.00 66.28 77 LEU C O 1
ATOM 3622 N N . ILE C 1 87 ? 68.564 17.036 25.167 1.00 64.91 78 ILE C N 1
ATOM 3623 C CA . ILE C 1 87 ? 67.216 16.551 24.852 1.00 54.19 78 ILE C CA 1
ATOM 3624 C C . ILE C 1 87 ? 66.207 17.110 25.867 1.00 48.76 78 ILE C C 1
ATOM 3625 O O . ILE C 1 87 ? 66.276 16.778 27.056 1.00 45.59 78 ILE C O 1
ATOM 3630 N N . PRO C 1 88 ? 65.280 17.975 25.410 1.00 47.49 79 PRO C N 1
ATOM 3631 C CA . PRO C 1 88 ? 64.288 18.485 26.348 1.00 52.46 79 PRO C CA 1
ATOM 3632 C C . PRO C 1 88 ? 63.410 17.350 26.933 1.00 50.88 79 PRO C C 1
ATOM 3633 O O . PRO C 1 88 ? 63.157 16.323 26.269 1.00 47.27 79 PRO C O 1
ATOM 3637 N N . PHE C 1 89 ? 62.991 17.541 28.177 1.00 48.31 80 PHE C N 1
ATOM 3638 C CA . PHE C 1 89 ? 61.955 16.731 28.774 1.00 46.77 80 PHE C CA 1
ATOM 3639 C C . PHE C 1 89 ? 60.718 17.594 28.794 1.00 42.74 80 PHE C C 1
ATOM 3640 O O . PHE C 1 89 ? 60.551 18.373 29.700 1.00 41.46 80 PHE C O 1
ATOM 3648 N N . ARG C 1 90 ? 59.816 17.402 27.839 1.00 38.44 81 ARG C N 1
ATOM 3649 C CA . ARG C 1 90 ? 58.814 18.408 27.558 1.00 36.47 81 ARG C CA 1
ATOM 3650 C C . ARG C 1 90 ? 57.612 18.324 28.448 1.00 34.29 81 ARG C C 1
ATOM 3651 O O . ARG C 1 90 ? 57.413 17.333 29.149 1.00 34.03 81 ARG C O 1
ATOM 3659 N N . PRO C 1 91 ? 56.814 19.393 28.440 1.00 34.67 82 PRO C N 1
ATOM 3660 C CA . PRO C 1 91 ? 55.619 19.440 29.243 1.00 37.67 82 PRO C CA 1
ATOM 3661 C C . PRO C 1 91 ? 54.692 18.223 29.048 1.00 34.72 82 PRO C C 1
ATOM 3662 O O . PRO C 1 91 ? 54.002 17.819 29.988 1.00 29.29 82 PRO C O 1
ATOM 3666 N N . ALA C 1 92 ? 54.657 17.676 27.833 1.00 36.12 83 ALA C N 1
ATOM 3667 C CA . ALA C 1 92 ? 53.717 16.596 27.523 1.00 33.25 83 ALA C CA 1
ATOM 3668 C C . ALA C 1 92 ? 54.221 15.256 27.951 1.00 30.44 83 ALA C C 1
ATOM 3669 O O . ALA C 1 92 ? 53.440 14.307 28.036 1.00 31.31 83 ALA C O 1
ATOM 3671 N N . TYR C 1 93 ? 55.515 15.147 28.224 1.00 29.10 84 TYR C N 1
ATOM 3672 C CA . TYR C 1 93 ? 56.076 13.894 28.709 1.00 28.97 84 TYR C CA 1
ATOM 3673 C C . TYR C 1 93 ? 55.712 13.656 30.168 1.00 31.00 84 TYR C C 1
ATOM 3674 O O . TYR C 1 93 ? 55.984 14.519 31.024 1.00 27.80 84 TYR C O 1
ATOM 3683 N N . LEU C 1 94 ? 55.160 12.482 30.489 1.00 25.45 85 LEU C N 1
ATOM 3684 C CA . LEU C 1 94 ? 54.890 12.148 31.861 1.00 25.32 85 LEU C CA 1
ATOM 3685 C C . LEU C 1 94 ? 55.986 11.330 32.482 1.00 30.61 85 LEU C C 1
ATOM 3686 O O . LEU C 1 94 ? 56.263 11.484 33.672 1.00 27.45 85 LEU C O 1
ATOM 3691 N N . SER C 1 95 ? 56.578 10.399 31.747 1.00 30.14 86 SER C N 1
ATOM 3692 C CA . SER C 1 95 ? 57.675 9.586 32.317 1.00 30.34 86 SER C CA 1
ATOM 3693 C C . SER C 1 95 ? 58.314 8.721 31.256 1.00 31.17 86 SER C C 1
ATOM 3694 O O . SER C 1 95 ? 57.756 8.536 30.200 1.00 26.29 86 SER C O 1
ATOM 3697 N N . ILE C 1 96 ? 59.534 8.287 31.531 1.00 33.33 87 ILE C N 1
ATOM 3698 C CA . ILE C 1 96 ? 60.241 7.336 30.688 1.00 32.14 87 ILE C CA 1
ATOM 3699 C C . ILE C 1 96 ? 60.438 6.151 31.541 1.00 32.51 87 ILE C C 1
ATOM 3700 O O . ILE C 1 96 ? 60.907 6.299 32.652 1.00 34.08 87 ILE C O 1
ATOM 3705 N N . LEU C 1 97 ? 60.038 4.984 31.057 1.00 30.32 88 LEU C N 1
ATOM 3706 C CA . LEU C 1 97 ? 60.030 3.832 31.890 1.00 31.42 88 LEU C CA 1
ATOM 3707 C C . LEU C 1 97 ? 61.396 3.190 31.809 1.00 34.82 88 LEU C C 1
ATOM 3708 O O . LEU C 1 97 ? 62.182 3.506 30.883 1.00 34.42 88 LEU C O 1
ATOM 3713 N N . GLY C 1 98 ? 61.673 2.310 32.774 1.00 37.49 89 GLY C N 1
ATOM 3714 C CA . GLY C 1 98 ? 62.887 1.474 32.773 1.00 42.03 89 GLY C CA 1
ATOM 3715 C C . GLY C 1 98 ? 6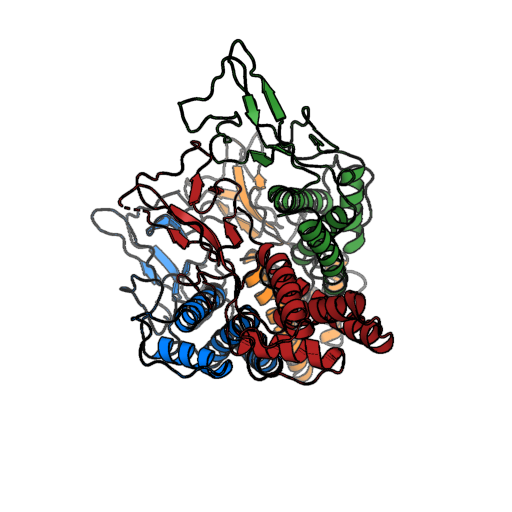3.871 1.760 33.898 1.00 45.25 89 GLY C C 1
ATOM 3716 O O . GLY C 1 98 ? 64.550 0.844 34.379 1.00 41.87 89 GLY C O 1
ATOM 3717 N N . GLY C 1 99 ? 63.974 3.029 34.285 1.00 47.94 90 GLY C N 1
ATOM 3718 C CA . GLY C 1 99 ? 64.755 3.433 35.456 1.00 51.51 90 GLY C CA 1
ATOM 3719 C C . GLY C 1 99 ? 66.080 4.107 35.175 1.00 53.21 90 GLY C C 1
ATOM 3720 O O . GLY C 1 99 ? 66.823 4.407 36.096 1.00 58.32 90 GLY C O 1
ATOM 3721 N N . GLN C 1 100 ? 66.376 4.367 33.911 1.00 55.40 91 GLN C N 1
ATOM 3722 C CA . GLN C 1 100 ? 67.673 4.903 33.518 1.00 54.09 91 GLN C CA 1
ATOM 3723 C C . GLN C 1 100 ? 67.605 6.364 33.102 1.00 56.73 91 GLN C C 1
ATOM 3724 O O . GLN C 1 100 ? 68.530 7.141 33.387 1.00 56.27 91 GLN C O 1
ATOM 3730 N N . TYR C 1 101 ? 66.546 6.736 32.388 1.00 51.10 92 TYR C N 1
ATOM 3731 C CA . TYR C 1 101 ? 66.418 8.104 31.909 1.00 53.42 92 TYR C CA 1
ATOM 3732 C C . TYR C 1 101 ? 65.370 8.790 32.722 1.00 51.44 92 TYR C C 1
ATOM 3733 O O . TYR C 1 101 ? 64.319 8.220 32.983 1.00 55.07 92 TYR C O 1
ATOM 3742 N N . VAL C 1 102 ? 65.656 10.029 33.095 1.00 52.51 93 VAL C N 1
ATOM 3743 C CA . VAL C 1 102 ? 64.833 10.768 34.042 1.00 53.34 93 VAL C CA 1
ATOM 3744 C C . VAL C 1 102 ? 64.901 12.274 33.753 1.00 52.54 93 VAL C C 1
ATOM 3745 O O . VAL C 1 102 ? 65.780 12.754 33.016 1.00 53.87 93 VAL C O 1
ATOM 3749 N N . ASN C 1 103 ? 63.952 13.013 34.307 1.00 53.76 94 ASN C N 1
ATOM 3750 C CA . ASN C 1 103 ? 63.905 14.448 34.140 1.00 58.26 94 ASN C CA 1
ATOM 3751 C C . ASN C 1 103 ? 64.765 15.268 35.118 1.00 66.28 94 ASN C C 1
ATOM 3752 O O . ASN C 1 103 ? 64.335 15.539 36.232 1.00 58.50 94 ASN C O 1
ATOM 3757 N N . ARG C 1 104 ? 65.939 15.712 34.671 1.00 73.46 95 ARG C N 1
ATOM 3758 C CA . ARG C 1 104 ? 66.773 16.648 35.451 1.00 77.48 95 ARG C CA 1
ATOM 3759 C C . ARG C 1 104 ? 66.298 18.108 35.261 1.00 72.46 95 ARG C C 1
ATOM 3760 O O . ARG C 1 104 ? 65.617 18.654 36.129 1.00 71.96 95 ARG C O 1
ATOM 3768 N N . GLY C 1 105 ? 66.639 18.722 34.126 1.00 67.60 96 GLY C N 1
ATOM 3769 C CA . GLY C 1 105 ? 66.165 20.074 33.769 1.00 67.33 96 GLY C CA 1
ATOM 3770 C C . GLY C 1 105 ? 64.685 20.449 33.909 1.00 68.55 96 GLY C C 1
ATOM 3771 O O . GLY C 1 105 ? 64.411 21.391 34.655 1.00 65.82 96 GLY C O 1
ATOM 3772 N N . GLY C 1 106 ? 63.717 19.816 33.208 1.00 62.23 97 GLY C N 1
ATOM 3773 C CA . GLY C 1 106 ? 63.888 18.816 32.123 1.00 62.81 97 GLY C CA 1
ATOM 3774 C C . GLY C 1 106 ? 64.654 19.337 30.953 1.00 60.68 97 GLY C C 1
ATOM 3775 O O . GLY C 1 106 ? 64.127 20.122 30.173 1.00 64.07 97 GLY C O 1
ATOM 3776 N N . TRP C 1 107 ? 65.868 18.846 30.746 1.00 65.96 98 TRP C N 1
ATOM 3777 C CA . TRP C 1 107 ? 66.280 17.593 30.104 1.00 68.20 98 TRP C CA 1
ATOM 3778 C C . TRP C 1 107 ? 65.989 16.360 30.954 1.00 63.22 98 TRP C C 1
ATOM 3779 O O . TRP C 1 107 ? 66.061 16.432 32.165 1.00 56.36 98 TRP C O 1
ATOM 3790 N N . VAL C 1 108 ? 65.663 15.205 30.377 1.00 66.56 99 VAL C N 1
ATOM 3791 C CA . VAL C 1 108 ? 66.551 14.121 29.961 1.00 62.44 99 VAL C CA 1
ATOM 3792 C C . VAL C 1 108 ? 67.967 14.141 30.499 1.00 66.23 99 VAL C C 1
ATOM 3793 O O . VAL C 1 108 ? 68.806 14.961 30.135 1.00 67.11 99 VAL C O 1
ATOM 3797 N N . TYR C 1 109 ? 68.171 13.145 31.358 1.00 68.25 100 TYR C N 1
ATOM 3798 C CA . TYR C 1 109 ? 69.381 12.897 32.086 1.00 73.79 100 TYR C CA 1
ATOM 3799 C C . TYR C 1 109 ? 69.540 11.382 32.166 1.00 68.00 100 TYR C C 1
ATOM 3800 O O . TYR C 1 109 ? 68.694 10.692 32.742 1.00 71.71 100 TYR C O 1
ATOM 3809 N N . ASP C 1 110 ? 70.611 10.861 31.579 1.00 66.16 101 ASP C N 1
ATOM 3810 C CA . ASP C 1 110 ? 70.944 9.452 31.735 1.00 60.39 101 ASP C CA 1
ATOM 3811 C C . ASP C 1 110 ? 71.574 9.167 33.088 1.00 67.06 101 ASP C C 1
ATOM 3812 O O . ASP C 1 110 ? 72.769 9.387 33.295 1.00 71.21 101 ASP C O 1
ATOM 3817 N N . LYS C 1 111 ? 70.752 8.629 33.982 1.00 73.94 102 LYS C N 1
ATOM 3818 C CA . LYS C 1 111 ? 71.147 8.245 35.329 1.00 74.87 102 LYS C CA 1
ATOM 3819 C C . LYS C 1 111 ? 71.862 6.883 35.307 1.00 75.41 102 LYS C C 1
ATOM 3820 O O . LYS C 1 111 ? 71.465 5.960 36.018 1.00 75.73 102 LYS C O 1
ATOM 3826 N N . SER C 1 112 ? 72.910 6.765 34.488 1.00 72.77 103 SER C N 1
ATOM 3827 C CA . SER C 1 112 ? 73.676 5.511 34.338 1.00 74.02 103 SER C CA 1
ATOM 3828 C C . SER C 1 112 ? 74.868 5.735 33.422 1.00 74.62 103 SER C C 1
ATOM 3829 O O . SER C 1 112 ? 75.094 4.941 32.517 1.00 74.39 103 SER C O 1
ATOM 3832 N N . THR C 1 113 ? 75.609 6.819 33.645 1.00 77.06 104 THR C N 1
ATOM 3833 C CA . THR C 1 113 ? 76.781 7.180 32.824 1.00 84.16 104 THR C CA 1
ATOM 3834 C C . THR C 1 113 ? 77.293 8.592 33.132 1.00 87.77 104 THR C C 1
ATOM 3835 O O . THR C 1 113 ? 78.504 8.818 33.206 1.00 91.84 104 THR C O 1
ATOM 3839 N N . GLY C 1 114 ? 76.377 9.535 33.299 1.00 81.05 105 GLY C N 1
ATOM 3840 C CA . GLY C 1 114 ? 76.740 10.905 33.642 1.00 80.82 105 GLY C CA 1
ATOM 3841 C C . GLY C 1 114 ? 75.427 11.526 34.023 1.00 82.33 105 GLY C C 1
ATOM 3842 O O . GLY C 1 114 ? 75.055 11.451 35.192 1.00 78.19 105 GLY C O 1
ATOM 3843 N N . THR C 1 115 ? 74.696 12.133 33.085 1.00 85.44 106 THR C N 1
ATOM 3844 C CA . THR C 1 115 ? 75.179 12.784 31.854 1.00 80.66 106 THR C CA 1
ATOM 3845 C C . THR C 1 115 ? 73.959 13.373 31.156 1.00 80.67 106 THR C C 1
ATOM 3846 O O . THR C 1 115 ? 73.033 12.660 30.780 1.00 80.24 106 THR C O 1
ATOM 3850 N N . ASP C 1 116 ? 73.991 14.680 30.973 1.00 80.31 107 ASP C N 1
ATOM 3851 C CA . ASP C 1 116 ? 72.899 15.427 30.401 1.00 77.04 107 ASP C CA 1
ATOM 3852 C C . ASP C 1 116 ? 72.999 15.486 28.871 1.00 74.13 107 ASP C C 1
ATOM 3853 O O . ASP C 1 116 ? 72.122 16.028 28.191 1.00 68.53 107 ASP C O 1
ATOM 3858 N N . THR C 1 117 ? 74.065 14.921 28.318 1.00 74.02 108 THR C N 1
ATOM 3859 C CA . THR C 1 117 ? 74.462 15.242 26.944 1.00 70.31 108 THR C CA 1
ATOM 3860 C C . THR C 1 117 ? 74.631 13.970 26.125 1.00 62.04 108 THR C C 1
ATOM 3861 O O . THR C 1 117 ? 75.051 12.926 26.650 1.00 62.49 108 THR C O 1
ATOM 3865 N N . PHE C 1 118 ? 74.292 14.067 24.838 1.00 63.30 109 PHE C N 1
ATOM 3866 C CA . PHE C 1 118 ? 74.186 12.889 23.965 1.00 64.45 109 PHE C CA 1
ATOM 3867 C C . PHE C 1 118 ? 74.767 13.113 22.568 1.00 66.59 109 PHE C C 1
ATOM 3868 O O . PHE C 1 118 ? 74.667 14.213 22.000 1.00 66.78 109 PHE C O 1
ATOM 3876 N N . SER C 1 119 ? 75.331 12.040 22.014 1.00 68.86 110 SER C N 1
ATOM 3877 C CA . SER C 1 119 ? 75.934 12.044 20.679 1.00 74.51 110 SER C CA 1
ATOM 3878 C C . SER C 1 119 ? 74.875 11.970 19.549 1.00 84.67 110 SER C C 1
ATOM 3879 O O . SER C 1 119 ? 74.867 12.814 18.638 1.00 83.59 110 SER C O 1
ATOM 3882 N N . GLY C 1 120 ? 74.014 10.944 19.612 1.00 87.54 111 GLY C N 1
ATOM 3883 C CA . GLY C 1 120 ? 72.735 10.870 18.855 1.00 89.55 111 GLY C CA 1
ATOM 3884 C C . GLY C 1 120 ? 71.564 10.768 19.838 1.00 88.98 111 GLY C C 1
ATOM 3885 O O . GLY C 1 120 ? 71.000 11.775 20.247 1.00 87.82 111 GLY C O 1
ATOM 3886 N N . PRO C 1 121 ? 71.163 9.548 20.213 1.00 87.21 112 PRO C N 1
ATOM 3887 C CA . PRO C 1 121 ? 71.078 8.257 19.576 1.00 85.08 112 PRO C CA 1
ATOM 3888 C C . PRO C 1 121 ? 70.023 7.364 20.295 1.00 76.17 112 PRO C C 1
ATOM 3889 O O . PRO C 1 121 ? 70.192 6.136 20.336 1.00 80.78 112 PRO C O 1
ATOM 3893 N N . ILE C 1 122 ? 68.953 7.956 20.842 1.00 62.59 113 ILE C N 1
ATOM 3894 C CA . ILE C 1 122 ? 68.224 7.336 21.989 1.00 55.58 113 ILE C CA 1
ATOM 3895 C C . ILE C 1 122 ? 66.739 6.891 21.789 1.00 50.38 113 ILE C C 1
ATOM 3896 O O . ILE C 1 122 ? 65.884 7.682 21.420 1.00 41.34 113 ILE C O 1
ATOM 3901 N N . THR C 1 123 ? 66.467 5.617 22.075 1.00 44.30 114 THR C N 1
ATOM 3902 C CA . THR C 1 123 ? 65.154 5.015 21.880 1.00 48.55 114 THR C CA 1
ATOM 3903 C C . THR C 1 123 ? 64.658 4.428 23.202 1.00 46.72 114 THR C C 1
ATOM 3904 O O . THR C 1 123 ? 65.416 3.771 23.925 1.00 39.01 114 THR C O 1
ATOM 3908 N N . VAL C 1 124 ? 63.366 4.660 23.473 1.00 43.34 115 VAL C N 1
ATOM 3909 C CA . VAL C 1 124 ? 62.821 4.763 24.832 1.00 40.09 115 VAL C CA 1
ATOM 3910 C C . VAL C 1 124 ? 61.293 4.478 24.877 1.00 35.10 115 VAL C C 1
ATOM 3911 O O . VAL C 1 124 ? 60.590 4.850 23.937 1.00 28.30 115 VAL C O 1
ATOM 3915 N N . THR C 1 125 ? 60.806 3.870 25.974 1.00 28.71 116 THR C N 1
ATOM 3916 C CA . THR C 1 125 ? 59.383 3.774 26.268 1.00 27.25 116 THR C CA 1
ATOM 3917 C C . THR C 1 125 ? 58.889 5.066 26.981 1.00 25.64 116 THR C C 1
ATOM 3918 O O . THR C 1 125 ? 59.301 5.339 28.080 1.00 26.93 116 THR C O 1
ATOM 3922 N N . LEU C 1 126 ? 58.096 5.862 26.283 1.00 25.99 117 LEU C N 1
ATOM 3923 C CA . LEU C 1 126 ? 57.635 7.181 26.704 1.00 26.57 117 LEU C CA 1
ATOM 3924 C C . LEU C 1 126 ? 56.106 7.188 26.970 1.00 26.23 117 LEU C C 1
ATOM 3925 O O . LEU C 1 126 ? 55.310 6.675 26.145 1.00 23.57 117 LEU C O 1
ATOM 3930 N N . ILE C 1 127 ? 55.715 7.703 28.150 1.00 23.98 118 ILE C N 1
ATOM 3931 C CA . ILE C 1 127 ? 54.311 8.002 28.427 1.00 19.61 118 ILE C CA 1
ATOM 3932 C C . ILE C 1 127 ? 54.073 9.489 28.148 1.00 22.38 118 ILE C C 1
ATOM 3933 O O . ILE C 1 127 ? 54.783 10.377 28.681 1.00 20.62 118 ILE C O 1
ATOM 3938 N N . THR C 1 128 ? 53.156 9.765 27.242 1.00 18.82 119 THR C N 1
ATOM 3939 C CA . THR C 1 128 ? 52.886 11.073 26.801 1.00 23.19 119 THR C CA 1
ATOM 3940 C C . THR C 1 128 ? 51.423 11.474 27.100 1.00 21.20 119 THR C C 1
ATOM 3941 O O . THR C 1 128 ? 50.465 10.706 26.845 1.00 17.39 119 THR C O 1
ATOM 3945 N N . LEU C 1 129 ? 51.249 12.713 27.550 1.00 18.27 120 LEU C N 1
ATOM 3946 C CA . LEU C 1 129 ? 49.903 13.209 27.924 1.00 17.58 120 LEU C CA 1
ATOM 3947 C C . LEU C 1 129 ? 49.015 13.399 26.749 1.00 14.12 120 LEU C C 1
ATOM 3948 O O . LEU C 1 129 ? 49.352 14.104 25.853 1.00 17.05 120 LEU C 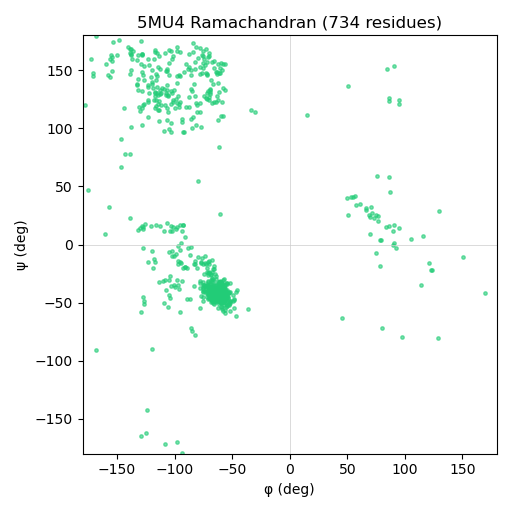O 1
ATOM 3953 N N . GLN C 1 130 ? 47.857 12.764 26.753 1.00 14.63 121 GLN C N 1
ATOM 3954 C CA . GLN C 1 130 ? 46.865 12.968 25.771 1.00 14.75 121 GLN C CA 1
ATOM 3955 C C . GLN C 1 130 ? 45.824 14.064 26.149 1.00 15.28 121 GLN C C 1
ATOM 3956 O O . GLN C 1 130 ? 45.419 14.200 27.324 1.00 17.19 121 GLN C O 1
ATOM 3962 N N . ASP C 1 131 ? 45.330 14.737 25.138 1.00 14.61 122 ASP C N 1
ATOM 3963 C CA . ASP C 1 131 ? 44.208 15.638 25.291 1.00 17.68 122 ASP C CA 1
ATOM 3964 C C . ASP C 1 131 ? 42.881 14.867 25.433 1.00 20.15 122 ASP C C 1
ATOM 3965 O O . ASP C 1 131 ? 42.829 13.624 25.237 1.00 19.51 122 ASP C O 1
ATOM 3970 N N . TYR C 1 132 ? 41.819 15.567 25.847 1.00 22.19 123 TYR C N 1
ATOM 3971 C CA . TYR C 1 132 ? 40.645 14.926 26.394 1.00 23.66 123 TYR C CA 1
ATOM 3972 C C . TYR C 1 132 ? 39.861 14.259 25.287 1.00 23.75 123 TYR C C 1
ATOM 3973 O O . TYR C 1 132 ? 39.088 13.385 25.537 1.00 32.91 123 TYR C O 1
ATOM 3982 N N . ASP C 1 133 ? 40.125 14.607 24.035 1.00 24.80 124 ASP C N 1
ATOM 3983 C CA . ASP C 1 133 ? 39.565 13.949 22.900 1.00 23.61 124 ASP C CA 1
ATOM 3984 C C . ASP C 1 133 ? 40.517 12.946 22.189 1.00 25.04 124 ASP C C 1
ATOM 3985 O O . ASP C 1 133 ? 40.235 12.556 21.081 1.00 25.83 124 ASP C O 1
ATOM 3990 N N . GLU C 1 134 ? 41.607 12.563 22.847 1.00 20.76 125 GLU C N 1
ATOM 3991 C CA . GLU C 1 134 ? 42.652 11.703 22.281 1.00 19.64 125 GLU C CA 1
ATOM 3992 C C . GLU C 1 134 ? 42.785 10.463 23.124 1.00 19.17 125 GLU C C 1
ATOM 3993 O O . GLU C 1 134 ? 43.778 9.783 23.079 1.00 25.35 125 GLU C O 1
ATOM 3999 N N . MET C 1 135 ? 41.800 10.176 23.968 1.00 19.59 126 MET C N 1
ATOM 4000 C CA . MET C 1 135 ? 41.864 9.017 24.804 1.00 17.30 126 MET C CA 1
ATOM 4001 C C . MET C 1 135 ? 40.551 8.263 24.591 1.00 13.88 126 MET C C 1
ATOM 4002 O O . MET C 1 135 ? 39.586 8.835 24.142 1.00 13.63 126 MET C O 1
ATOM 4007 N N . PRO C 1 136 ? 40.493 7.021 24.994 1.00 13.36 127 PRO C N 1
ATOM 4008 C CA . PRO C 1 136 ? 39.241 6.294 24.915 1.00 13.72 127 PRO C CA 1
ATOM 4009 C C . PRO C 1 136 ? 38.151 6.962 25.763 1.00 16.56 127 PRO C C 1
ATOM 4010 O O . PRO C 1 136 ? 38.476 7.535 26.859 1.00 16.24 127 PRO C O 1
ATOM 4014 N N . GLU C 1 137 ? 36.902 6.879 25.343 1.00 16.22 128 GLU C N 1
ATOM 4015 C CA . GLU C 1 137 ? 35.834 7.579 26.056 1.00 17.99 128 GLU C CA 1
ATOM 4016 C C . GLU C 1 137 ? 35.799 7.269 27.557 1.00 18.63 128 GLU C C 1
ATOM 4017 O O . GLU C 1 137 ? 35.459 8.206 28.372 1.00 17.55 128 GLU C O 1
ATOM 4023 N N . CYS C 1 138 ? 35.990 6.002 27.953 1.00 14.67 129 CYS C N 1
ATOM 4024 C CA . CYS C 1 138 ? 35.939 5.650 29.375 1.00 14.62 129 CYS C CA 1
ATOM 4025 C C . CYS C 1 138 ? 36.965 6.411 30.252 1.00 13.31 129 CYS C C 1
ATOM 4026 O O . CYS C 1 138 ? 36.612 6.781 31.390 1.00 12.58 129 CYS C O 1
ATOM 4029 N N . PHE C 1 139 ? 38.133 6.695 29.724 1.00 12.64 130 PHE C N 1
ATOM 4030 C CA . PHE C 1 139 ? 39.167 7.419 30.442 1.00 13.54 130 PHE C CA 1
ATOM 4031 C C . PHE C 1 139 ? 38.828 8.887 30.519 1.00 14.19 130 PHE C C 1
ATOM 4032 O O . PHE C 1 139 ? 39.000 9.506 31.601 1.00 13.75 130 PHE C O 1
ATOM 4040 N N . ARG C 1 140 ? 38.322 9.445 29.455 1.00 13.17 131 ARG C N 1
ATOM 4041 C CA . ARG C 1 140 ? 37.810 10.805 29.536 1.00 15.33 131 ARG C CA 1
ATOM 4042 C C . ARG C 1 140 ? 36.732 10.930 30.594 1.00 15.90 131 ARG C C 1
ATOM 4043 O O . ARG C 1 140 ? 36.727 11.935 31.365 1.00 12.57 131 ARG C O 1
ATOM 4051 N N . GLN C 1 141 ? 35.814 9.963 30.649 1.00 14.49 132 GLN C N 1
ATOM 4052 C CA . GLN C 1 141 ? 34.728 10.054 31.606 1.00 15.48 132 GLN C CA 1
ATOM 4053 C C . GLN C 1 141 ? 35.244 9.904 33.054 1.00 16.00 132 GLN C C 1
ATOM 4054 O O . GLN C 1 141 ? 34.795 10.648 33.967 1.00 14.21 132 GLN C O 1
ATOM 4060 N N . TRP C 1 142 ? 36.158 8.978 33.311 1.00 13.10 133 TRP C N 1
ATOM 4061 C CA . TRP C 1 142 ? 36.757 8.864 34.588 1.00 14.65 133 TRP C CA 1
ATOM 4062 C C . TRP C 1 142 ? 37.398 10.255 35.023 1.00 14.43 133 TRP C C 1
ATOM 4063 O O . TRP C 1 142 ? 37.144 10.698 36.139 1.00 12.56 133 TRP C O 1
ATOM 4074 N N . ILE C 1 143 ? 38.229 10.808 34.173 1.00 12.64 134 ILE C N 1
ATOM 4075 C CA . ILE C 1 143 ? 39.075 11.953 34.504 1.00 14.17 134 ILE C CA 1
ATOM 4076 C C . ILE C 1 143 ? 38.177 13.173 34.781 1.00 15.88 134 ILE C C 1
ATOM 4077 O O . ILE C 1 143 ? 38.378 13.881 35.794 1.00 13.85 134 ILE C O 1
ATOM 4082 N N . VAL C 1 144 ? 37.176 13.351 33.939 1.00 14.15 135 VAL C N 1
ATOM 4083 C CA . VAL C 1 144 ? 36.270 14.460 34.008 1.00 14.98 135 VAL C CA 1
ATOM 4084 C C . VAL C 1 144 ? 35.329 14.342 35.228 1.00 15.15 135 VAL C C 1
ATOM 4085 O O . VAL C 1 144 ? 35.145 15.359 35.953 1.00 13.35 135 VAL C O 1
ATOM 4089 N N . THR C 1 145 ? 34.845 13.139 35.516 1.00 12.89 136 THR C N 1
ATOM 4090 C CA . THR C 1 145 ? 33.990 12.923 36.601 1.00 14.42 136 THR C CA 1
ATOM 4091 C C . THR C 1 145 ? 34.760 13.070 37.948 1.00 14.53 136 THR C C 1
ATOM 4092 O O . THR C 1 145 ? 34.245 13.723 38.904 1.00 13.20 136 THR C O 1
ATOM 4096 N N . LYS C 1 146 ? 35.940 12.483 38.036 1.00 11.78 137 LYS C N 1
ATOM 4097 C CA . LYS C 1 146 ? 36.756 12.608 39.203 1.00 13.40 137 LYS C CA 1
ATOM 4098 C C . LYS C 1 146 ? 37.088 14.115 39.452 1.00 12.76 137 LYS C C 1
ATOM 4099 O O . LYS C 1 146 ? 36.977 14.601 40.633 1.00 12.30 137 LYS C O 1
ATOM 4105 N N . ALA C 1 147 ? 37.526 14.804 38.430 1.00 11.61 138 ALA C N 1
ATOM 4106 C CA . ALA C 1 147 ? 37.799 16.264 38.505 1.00 12.77 138 ALA C CA 1
ATOM 4107 C C . ALA C 1 147 ? 36.547 17.062 39.006 1.00 14.20 138 ALA C C 1
ATOM 4108 O O . ALA C 1 147 ? 36.622 17.923 39.944 1.00 12.53 138 ALA C O 1
ATOM 4110 N N . SER C 1 148 ? 35.399 16.729 38.429 1.00 13.32 139 SER C N 1
ATOM 4111 C CA . SER C 1 148 ? 34.098 17.320 38.807 1.00 13.69 139 SER C CA 1
ATOM 4112 C C . SER C 1 148 ? 33.801 17.094 40.311 1.00 14.88 139 SER C C 1
ATOM 4113 O O . SER C 1 148 ? 33.247 18.040 41.010 1.00 13.62 139 SER C O 1
ATOM 4116 N N . ARG C 1 149 ? 34.083 15.900 40.799 1.00 12.84 140 ARG C N 1
ATOM 4117 C CA . ARG C 1 149 ? 33.850 15.548 42.189 1.00 13.99 140 ARG C CA 1
ATOM 4118 C C . ARG C 1 149 ? 34.780 16.327 43.148 1.00 14.44 140 ARG C C 1
ATOM 4119 O O . ARG C 1 149 ? 34.306 16.763 44.213 1.00 13.05 140 ARG C O 1
ATOM 4127 N N . GLN C 1 150 ? 36.050 16.472 42.796 1.00 13.85 141 GLN C N 1
ATOM 4128 C CA . GLN C 1 150 ? 36.996 17.296 43.594 1.00 15.53 141 GLN C CA 1
ATOM 4129 C C . GLN C 1 150 ? 36.581 18.786 43.600 1.00 13.65 141 GLN C C 1
ATOM 4130 O O . GLN C 1 150 ? 36.642 19.462 44.674 1.00 12.27 141 GLN C O 1
ATOM 4136 N N . PHE C 1 151 ? 36.177 19.299 42.466 1.00 11.63 142 PHE C N 1
ATOM 4137 C CA . PHE C 1 151 ? 35.721 20.659 42.294 1.00 12.51 142 PHE C CA 1
ATOM 4138 C C . PHE C 1 151 ? 34.457 20.951 43.183 1.00 13.88 142 PHE C C 1
ATOM 4139 O O . PHE C 1 151 ? 34.416 21.983 43.972 1.00 13.67 142 PHE C O 1
ATOM 4147 N N . ASN C 1 152 ? 33.478 20.056 43.092 1.00 12.60 143 ASN C N 1
ATOM 4148 C CA . ASN C 1 152 ? 32.311 20.091 43.961 1.00 13.78 143 ASN C CA 1
ATOM 4149 C C . ASN C 1 152 ? 32.684 20.048 45.416 1.00 14.39 143 ASN C C 1
ATOM 4150 O O . ASN C 1 152 ? 32.186 20.895 46.218 1.00 14.63 143 ASN C O 1
ATOM 4155 N N . SER C 1 153 ? 33.411 19.043 45.805 1.00 14.34 144 SER C N 1
ATOM 4156 C CA . SER C 1 153 ? 33.714 18.801 47.186 1.00 16.50 144 SER C CA 1
ATOM 4157 C C . SER C 1 153 ? 34.454 19.982 47.837 1.00 16.41 144 SER C C 1
ATOM 4158 O O . SER C 1 153 ? 34.186 20.252 49.022 1.00 13.19 144 SER C O 1
ATOM 4161 N N . ARG C 1 154 ? 35.338 20.642 47.102 1.00 12.98 145 ARG C N 1
ATOM 4162 C CA . ARG C 1 154 ? 36.206 21.631 47.699 1.00 14.66 145 ARG C CA 1
ATOM 4163 C C . ARG C 1 154 ? 35.482 22.957 47.811 1.00 13.56 145 ARG C C 1
ATOM 4164 O O . ARG C 1 154 ? 35.648 23.634 48.814 1.00 13.54 145 ARG C O 1
ATOM 4172 N N . PHE C 1 155 ? 34.638 23.294 46.844 1.00 12.68 146 PHE C N 1
ATOM 4173 C CA . PHE C 1 155 ? 34.105 24.609 46.737 1.00 14.20 146 PHE C CA 1
ATOM 4174 C C . PHE C 1 155 ? 32.610 24.700 46.883 1.00 14.74 146 PHE C C 1
ATOM 4175 O O . PHE C 1 155 ? 32.094 25.831 47.066 1.00 15.43 146 PHE C O 1
ATOM 4183 N N . PHE C 1 156 ? 31.891 23.559 46.781 1.00 12.61 147 PHE C N 1
ATOM 4184 C CA . PHE C 1 156 ? 30.411 23.665 46.600 1.00 13.04 147 PHE C CA 1
ATOM 4185 C C . PHE C 1 156 ? 29.671 22.827 47.621 1.00 14.40 147 PHE C C 1
ATOM 4186 O O . PHE C 1 156 ? 28.743 23.311 48.280 1.00 13.68 147 PHE C O 1
ATOM 4194 N N . GLY C 1 157 ? 30.125 21.596 47.818 1.00 14.03 148 GLY C N 1
ATOM 4195 C CA . GLY C 1 157 ? 29.649 20.668 48.752 1.00 15.41 148 GLY C CA 1
ATOM 4196 C C . GLY C 1 157 ? 28.190 20.267 48.558 1.00 17.63 148 GLY C C 1
ATOM 4197 O O . GLY C 1 157 ? 27.483 20.065 49.549 1.00 18.11 148 GLY C O 1
ATOM 4198 N N . ALA C 1 158 ? 27.734 20.194 47.331 1.00 18.93 149 ALA C N 1
ATOM 4199 C CA . ALA C 1 158 ? 26.365 19.736 47.050 1.00 19.55 149 ALA C CA 1
ATOM 4200 C C . ALA C 1 158 ? 26.306 18.171 47.084 1.00 22.12 149 ALA C C 1
ATOM 4201 O O . ALA C 1 158 ? 26.965 17.423 46.293 1.00 17.26 149 ALA C O 1
ATOM 4203 N N . GLU C 1 159 ? 25.581 17.673 48.066 1.00 20.60 150 GLU C N 1
ATOM 4204 C CA . GLU C 1 159 ? 25.443 16.268 48.338 1.00 24.85 150 GLU C CA 1
ATOM 4205 C C . GLU C 1 159 ? 24.841 15.453 47.149 1.00 25.77 150 GLU C C 1
ATOM 4206 O O . GLU C 1 159 ? 25.266 14.318 46.912 1.00 23.34 150 GLU C O 1
ATOM 4212 N N . ASP C 1 160 ? 23.869 16.012 46.428 1.00 24.81 151 ASP C N 1
ATOM 4213 C CA . ASP C 1 160 ? 23.234 15.248 45.348 1.00 27.57 151 ASP C CA 1
ATOM 4214 C C . ASP C 1 160 ? 24.170 15.164 44.132 1.00 25.93 151 ASP C C 1
ATOM 4215 O O . ASP C 1 160 ? 24.168 14.143 43.384 1.00 22.84 151 ASP C O 1
ATOM 4220 N N . VAL C 1 161 ? 24.926 16.241 43.919 1.00 20.01 152 VAL C N 1
ATOM 4221 C CA . VAL C 1 161 ? 25.950 16.258 42.886 1.00 20.58 152 VAL C CA 1
ATOM 4222 C C . VAL C 1 161 ? 27.005 15.202 43.214 1.00 19.00 152 VAL C C 1
ATOM 4223 O O . VAL C 1 161 ? 27.381 14.379 42.350 1.00 19.61 152 VAL C O 1
ATOM 4227 N N . GLU C 1 162 ? 27.457 15.159 44.457 1.00 17.14 153 GLU C N 1
ATOM 4228 C CA . GLU C 1 162 ? 28.399 14.168 44.841 1.00 19.26 153 GLU C CA 1
ATOM 4229 C C . GLU C 1 162 ? 27.889 12.749 44.588 1.00 23.50 153 GLU C C 1
ATOM 4230 O O . GLU C 1 162 ? 28.685 11.865 44.191 1.00 17.95 153 GLU C O 1
ATOM 4236 N N . ASN C 1 163 ? 26.616 12.486 44.903 1.00 23.52 154 ASN C N 1
ATOM 4237 C CA . ASN C 1 163 ? 26.129 11.096 44.845 1.00 25.12 154 ASN C CA 1
ATOM 4238 C C . ASN C 1 163 ? 26.052 10.639 43.417 1.00 23.51 154 ASN C C 1
ATOM 4239 O O . ASN C 1 163 ? 26.488 9.535 43.110 1.00 24.18 154 ASN C O 1
ATOM 4244 N N . SER C 1 164 ? 25.535 11.518 42.576 1.00 20.43 155 SER C N 1
ATOM 4245 C CA . SER C 1 164 ? 25.354 11.287 41.192 1.00 23.70 155 SER C CA 1
ATOM 4246 C C . SER C 1 164 ? 26.740 11.132 40.451 1.00 22.79 155 SER C C 1
ATOM 4247 O O . SER C 1 164 ? 26.954 10.198 39.632 1.00 18.14 155 SER C O 1
ATOM 4250 N N . LEU C 1 165 ? 27.675 12.014 40.746 1.00 17.26 156 LEU C N 1
ATOM 4251 C CA . LEU C 1 165 ? 28.993 11.927 40.165 1.00 17.40 156 LEU C CA 1
ATOM 4252 C C . LEU C 1 165 ? 29.722 10.700 40.642 1.00 15.40 156 LEU C C 1
ATOM 4253 O O . LEU C 1 165 ? 30.439 10.062 39.879 1.00 17.84 156 LEU C O 1
ATOM 4258 N N . ALA C 1 166 ? 29.549 10.318 41.871 1.00 15.38 157 ALA C N 1
ATOM 4259 C CA . ALA C 1 166 ? 30.235 9.158 42.353 1.00 17.41 157 ALA C CA 1
ATOM 4260 C C . ALA C 1 166 ? 29.811 7.844 41.592 1.00 20.14 157 ALA C C 1
ATOM 4261 O O . ALA C 1 166 ? 30.650 6.934 41.337 1.00 19.23 157 ALA C O 1
ATOM 4263 N N A GLN C 1 167 ? 28.541 7.745 41.245 0.50 20.58 158 GLN C N 1
ATOM 4264 N N B GLN C 1 167 ? 28.520 7.748 41.291 0.50 20.45 158 GLN C N 1
ATOM 4265 C CA A GLN C 1 167 ? 28.078 6.553 40.521 0.50 20.98 158 GLN C CA 1
ATOM 4266 C CA B GLN C 1 167 ? 28.019 6.604 40.512 0.50 21.11 158 GLN C CA 1
ATOM 4267 C C A GLN C 1 167 ? 28.519 6.622 39.036 0.50 19.70 158 GLN C C 1
ATOM 4268 C C B GLN C 1 167 ? 28.698 6.642 39.155 0.50 19.65 158 GLN C C 1
ATOM 4269 O O A GLN C 1 167 ? 28.741 5.613 38.386 0.50 18.13 158 GLN C O 1
ATOM 4270 O O B GLN C 1 167 ? 29.315 5.627 38.772 0.50 17.90 158 GLN C O 1
ATOM 4281 N N . GLU C 1 168 ? 28.658 7.813 38.488 1.00 18.44 159 GLU C N 1
ATOM 4282 C CA . GLU C 1 168 ? 29.240 7.956 37.168 1.00 19.39 159 GLU C CA 1
ATOM 4283 C C . GLU C 1 168 ? 30.731 7.591 37.145 1.00 19.18 159 GLU C C 1
ATOM 4284 O O . GLU C 1 168 ? 31.208 6.978 36.160 1.00 16.27 159 GLU C O 1
ATOM 4290 N N . GLU C 1 169 ? 31.479 8.049 38.148 1.00 15.75 160 GLU C N 1
ATOM 4291 C CA . GLU C 1 169 ? 32.880 7.696 38.237 1.00 16.58 160 GLU C CA 1
ATOM 4292 C C . GLU C 1 169 ? 33.020 6.153 38.359 1.00 16.89 160 GLU C C 1
ATOM 4293 O O . GLU C 1 169 ? 33.860 5.556 37.703 1.00 17.67 160 GLU C O 1
ATOM 4299 N N . MET C 1 170 ? 32.226 5.530 39.207 1.00 16.41 161 MET C N 1
ATOM 4300 C CA . MET C 1 170 ? 32.322 4.109 39.388 1.00 20.03 161 MET C CA 1
ATOM 4301 C C . MET C 1 170 ? 32.079 3.360 38.027 1.00 17.97 161 MET C C 1
ATOM 4302 O O . MET C 1 170 ? 32.845 2.454 37.676 1.00 17.28 161 MET C O 1
ATOM 4307 N N . GLU C 1 171 ? 31.049 3.769 37.321 1.00 16.56 162 GLU C N 1
ATOM 4308 C CA . GLU C 1 171 ? 30.786 3.248 35.964 1.00 21.36 162 GLU C CA 1
ATOM 4309 C C . GLU C 1 171 ? 31.980 3.403 34.971 1.00 21.00 162 GLU C C 1
ATOM 4310 O O . GLU C 1 171 ? 32.396 2.426 34.300 1.00 18.32 162 GLU C O 1
ATOM 4316 N N . ALA C 1 172 ? 32.579 4.587 34.944 1.00 16.84 163 ALA C N 1
ATOM 4317 C CA . ALA C 1 172 ? 33.739 4.835 34.140 1.00 15.91 163 ALA C CA 1
ATOM 4318 C C . ALA C 1 172 ? 34.916 3.950 34.584 1.00 16.22 163 ALA C C 1
ATOM 4319 O O . ALA C 1 172 ? 35.608 3.349 33.723 1.00 17.56 163 ALA C O 1
ATOM 4321 N N . ARG C 1 173 ? 35.154 3.847 35.874 1.00 15.36 164 ARG C N 1
ATOM 4322 C CA . ARG C 1 173 ? 36.226 3.042 36.361 1.00 17.02 164 ARG C CA 1
ATOM 4323 C C . ARG C 1 173 ? 36.041 1.574 36.014 1.00 16.43 164 ARG C C 1
ATOM 4324 O O . ARG C 1 173 ? 37.050 0.889 35.754 1.00 15.89 164 ARG C O 1
ATOM 4332 N N . MET C 1 174 ? 34.804 1.101 36.043 1.00 15.87 165 MET C N 1
ATOM 4333 C CA . MET C 1 174 ? 34.544 -0.299 35.710 1.00 19.51 165 MET C CA 1
ATOM 4334 C C . MET C 1 174 ? 34.980 -0.553 34.226 1.00 18.19 165 MET C C 1
ATOM 4335 O O . MET C 1 174 ? 35.647 -1.528 33.941 1.00 15.80 165 MET C O 1
ATOM 4340 N N . ALA C 1 175 ? 34.676 0.389 33.343 1.00 16.84 166 ALA C N 1
ATOM 4341 C CA . ALA C 1 175 ? 35.116 0.285 31.954 1.00 17.91 166 ALA C CA 1
ATOM 4342 C C . ALA C 1 175 ? 36.654 0.453 31.773 1.00 18.06 166 ALA C C 1
ATOM 4343 O O . ALA C 1 175 ? 37.326 -0.216 30.946 1.00 14.24 166 ALA C O 1
ATOM 4345 N N . CYS C 1 176 ? 37.282 1.328 32.546 1.00 14.27 167 CYS C N 1
ATOM 4346 C CA . CYS C 1 176 ? 38.717 1.516 32.416 1.00 13.81 167 CYS C CA 1
ATOM 4347 C C . CYS C 1 176 ? 39.452 0.294 32.949 1.00 16.11 167 CYS C C 1
ATOM 4348 O O . CYS C 1 176 ? 40.550 0.001 32.444 1.00 16.53 167 CYS C O 1
ATOM 4351 N N . ASN C 1 177 ? 38.885 -0.380 33.951 1.00 16.86 168 ASN C N 1
ATOM 4352 C CA . ASN C 1 177 ? 39.506 -1.562 34.546 1.00 19.74 168 ASN C CA 1
ATOM 4353 C C . ASN C 1 177 ? 39.361 -2.777 33.611 1.00 20.37 168 ASN C C 1
ATOM 4354 O O . ASN C 1 177 ? 40.262 -3.588 33.575 1.00 19.13 168 ASN C O 1
ATOM 4359 N N . GLU C 1 178 ? 38.270 -2.844 32.862 1.00 20.44 169 GLU C N 1
ATOM 4360 C CA . GLU C 1 178 ? 38.133 -3.855 31.822 1.00 21.43 169 GLU C CA 1
ATOM 4361 C C . GLU C 1 178 ? 39.152 -3.627 30.714 1.00 20.98 169 GLU C C 1
ATOM 4362 O O . GLU C 1 178 ? 39.745 -4.590 30.199 1.00 24.07 169 GLU C O 1
ATOM 4368 N N . TYR C 1 179 ? 39.331 -2.370 30.325 1.00 17.45 170 TYR C N 1
ATOM 4369 C CA . TYR C 1 179 ? 40.315 -1.970 29.384 1.00 17.85 170 TYR C CA 1
ATOM 4370 C C . TYR C 1 179 ? 41.703 -2.357 29.873 1.00 21.04 170 TYR C C 1
ATOM 4371 O O . TYR C 1 179 ? 42.514 -2.876 29.077 1.00 21.00 170 TYR C O 1
ATOM 4380 N N . GLU C 1 180 ? 42.011 -2.090 31.146 1.00 20.95 171 GLU C N 1
ATOM 4381 C CA . GLU C 1 180 ? 43.360 -2.313 31.662 1.00 24.23 171 GLU C CA 1
ATOM 4382 C C . GLU C 1 180 ? 43.646 -3.838 31.656 1.00 24.10 171 GLU C C 1
ATOM 4383 O O . GLU C 1 180 ? 44.732 -4.277 31.294 1.00 26.75 171 GLU C O 1
ATOM 4389 N N . MET C 1 181 ? 42.665 -4.625 32.010 1.00 25.04 172 MET C N 1
ATOM 4390 C CA . MET C 1 181 ? 42.838 -6.087 32.067 1.00 29.73 172 MET C CA 1
ATOM 4391 C C . MET C 1 181 ? 42.857 -6.647 30.652 1.00 29.97 172 MET C C 1
ATOM 4392 O O . MET C 1 181 ? 43.626 -7.544 30.366 1.00 29.62 172 MET C O 1
ATOM 4397 N N . ASP C 1 182 ? 42.071 -6.075 29.750 1.00 31.59 173 ASP C N 1
ATOM 4398 C CA . ASP C 1 182 ? 42.105 -6.518 28.358 1.00 31.80 173 ASP C CA 1
ATOM 4399 C C . ASP C 1 182 ? 43.368 -6.172 27.631 1.00 34.30 173 ASP C C 1
ATOM 4400 O O . ASP C 1 182 ? 43.809 -6.964 26.813 1.00 38.06 173 ASP C O 1
ATOM 4405 N N . PHE C 1 183 ? 43.970 -5.010 27.853 1.00 29.99 174 PHE C N 1
ATOM 4406 C CA . PHE C 1 183 ? 45.175 -4.704 27.080 1.00 31.33 174 PHE C CA 1
ATOM 4407 C C . PHE C 1 183 ? 46.476 -5.046 27.790 1.00 40.01 174 PHE C C 1
ATOM 4408 O O . PHE C 1 183 ? 47.541 -4.951 27.171 1.00 47.14 174 PHE C O 1
ATOM 4416 N N . GLY C 1 184 ? 46.427 -5.482 29.036 1.00 40.99 175 GLY C N 1
ATOM 4417 C CA . GLY C 1 184 ? 47.666 -5.559 29.818 1.00 50.05 175 GLY C CA 1
ATOM 4418 C C . GLY C 1 184 ? 48.339 -6.914 29.893 1.00 55.28 175 GLY C C 1
ATOM 4419 O O . GLY C 1 184 ? 47.972 -7.840 29.168 1.00 51.11 175 GLY C O 1
ATOM 4420 N N . GLN C 1 185 ? 49.339 -6.997 30.778 1.00 66.20 176 GLN C N 1
ATOM 4421 C CA . GLN C 1 185 ? 49.917 -8.263 31.259 1.00 71.09 176 GLN C CA 1
ATOM 4422 C C . GLN C 1 185 ? 51.152 -8.603 30.445 1.00 69.13 176 GLN C C 1
ATOM 4423 O O . GLN C 1 185 ? 51.404 -9.768 30.174 1.00 67.60 176 GLN C O 1
ATOM 4429 N N . SER D 1 1 ? 50.713 1.665 55.552 1.00 62.44 -8 SER D N 1
ATOM 4430 C CA . SER D 1 1 ? 51.886 2.277 56.238 1.00 62.37 -8 SER D CA 1
ATOM 4431 C C . SER D 1 1 ? 53.114 1.386 56.701 1.00 57.36 -8 SER D C 1
ATOM 4432 O O . SER D 1 1 ? 53.562 1.574 57.841 1.00 66.07 -8 SER D O 1
ATOM 4435 N N . GLY D 1 2 ? 53.690 0.450 55.917 1.00 43.43 -7 GLY D N 1
ATOM 4436 C CA . GLY D 1 2 ? 53.093 -0.215 54.800 1.00 33.36 -7 GLY D CA 1
ATOM 4437 C C . GLY D 1 2 ? 52.278 -1.444 55.213 1.00 24.25 -7 GLY D C 1
ATOM 4438 O O . GLY D 1 2 ? 52.706 -2.302 55.983 1.00 23.52 -7 GLY D O 1
ATOM 4439 N N . LEU D 1 3 ? 51.100 -1.520 54.641 1.00 19.88 -6 LEU D N 1
ATOM 4440 C CA . LEU D 1 3 ? 50.220 -2.641 54.848 1.00 17.67 -6 LEU D CA 1
ATOM 4441 C C . LEU D 1 3 ? 50.742 -3.813 53.949 1.00 18.40 -6 LEU D C 1
ATOM 4442 O O . LEU D 1 3 ? 51.379 -3.546 52.940 1.00 20.71 -6 LEU D O 1
ATOM 4447 N N . VAL D 1 4 ? 50.584 -5.039 54.397 1.00 17.28 -5 VAL D N 1
ATOM 4448 C CA . VAL D 1 4 ? 50.944 -6.177 53.566 1.00 18.63 -5 VAL D CA 1
ATOM 4449 C C . VAL D 1 4 ? 49.745 -7.075 53.245 1.00 17.40 -5 VAL D C 1
ATOM 4450 O O . VAL D 1 4 ? 48.759 -7.139 53.996 1.00 16.60 -5 VAL D O 1
ATOM 4454 N N . PRO D 1 5 ? 49.874 -7.885 52.171 1.00 17.77 -4 PRO D N 1
ATOM 4455 C CA . PRO D 1 5 ? 48.840 -8.924 51.971 1.00 15.80 -4 PRO D CA 1
ATOM 4456 C C . PRO D 1 5 ? 48.737 -9.917 53.087 1.00 16.62 -4 PRO D C 1
ATOM 4457 O O . PRO D 1 5 ? 49.713 -10.187 53.769 1.00 19.67 -4 PRO D O 1
ATOM 4461 N N . ARG D 1 6 ? 47.560 -10.489 53.298 1.00 15.66 -3 ARG D N 1
ATOM 4462 C CA . ARG D 1 6 ? 47.459 -11.529 54.228 1.00 17.88 -3 ARG D CA 1
ATOM 4463 C C . ARG D 1 6 ? 48.319 -12.766 53.939 1.00 22.01 -3 ARG D C 1
ATOM 4464 O O . ARG D 1 6 ? 48.715 -13.430 54.897 1.00 20.95 -3 ARG D O 1
ATOM 4472 N N . GLY D 1 7 ? 48.550 -13.082 52.643 1.00 21.52 -2 GLY D N 1
ATOM 4473 C CA . GLY D 1 7 ? 49.345 -14.246 52.231 1.00 22.50 -2 GLY D CA 1
ATOM 4474 C C . GLY D 1 7 ? 50.650 -13.833 51.596 1.00 22.19 -2 GLY D C 1
ATOM 4475 O O . GLY D 1 7 ? 50.695 -12.924 50.753 1.00 22.91 -2 GLY D O 1
ATOM 4476 N N . SER D 1 8 ? 51.753 -14.419 52.058 1.00 25.93 -1 SER D N 1
ATOM 4477 C CA . SER D 1 8 ? 53.062 -14.166 51.404 1.00 31.66 -1 SER D CA 1
ATOM 4478 C C . SER D 1 8 ? 53.467 -15.296 50.437 1.00 32.76 -1 SER D C 1
ATOM 4479 O O . SER D 1 8 ? 54.088 -14.997 49.404 1.00 37.59 -1 SER D O 1
ATOM 4482 N N . HIS D 1 9 ? 53.156 -16.555 50.782 1.00 32.01 0 HIS D N 1
ATOM 4483 C CA . HIS D 1 9 ? 53.355 -17.704 49.833 1.00 34.33 0 HIS D CA 1
ATOM 4484 C C . HIS D 1 9 ? 54.766 -17.844 49.217 1.00 35.43 0 HIS D C 1
ATOM 4485 O O . HIS D 1 9 ? 54.924 -18.142 48.032 1.00 32.56 0 HIS D O 1
ATOM 4492 N N . MET D 1 10 ? 55.786 -17.620 50.027 1.00 41.20 1 MET D N 1
ATOM 4493 C CA . MET D 1 10 ? 57.152 -17.599 49.511 1.00 49.95 1 MET D CA 1
ATOM 4494 C C . MET D 1 10 ? 57.584 -18.976 49.049 1.00 49.83 1 MET D C 1
ATOM 4495 O O . MET D 1 10 ? 58.368 -19.089 48.121 1.00 52.52 1 MET D O 1
ATOM 4500 N N . ASN D 1 11 ? 57.048 -20.015 49.677 1.00 49.80 2 ASN D N 1
ATOM 4501 C CA . ASN D 1 11 ? 57.427 -21.387 49.356 1.00 54.75 2 ASN D CA 1
ATOM 4502 C C . ASN D 1 11 ? 56.469 -22.083 48.410 1.00 54.07 2 ASN D C 1
ATOM 4503 O O . ASN D 1 11 ? 56.513 -23.309 48.253 1.00 51.19 2 ASN D O 1
ATOM 4508 N N . MET D 1 12 ? 55.606 -21.305 47.764 1.00 46.28 3 MET D N 1
ATOM 4509 C CA . MET D 1 12 ? 54.724 -21.857 46.744 1.00 46.35 3 MET D CA 1
ATOM 4510 C C . MET D 1 12 ? 55.614 -22.176 45.547 1.00 43.65 3 MET D C 1
ATOM 4511 O O . MET D 1 12 ? 56.357 -21.305 45.074 1.00 42.01 3 MET D O 1
ATOM 4516 N N . GLN D 1 13 ? 55.550 -23.428 45.090 1.00 46.58 4 GLN D N 1
ATOM 4517 C CA . GLN D 1 13 ? 56.271 -23.875 43.892 1.00 51.21 4 GLN D CA 1
ATOM 4518 C C . GLN D 1 13 ? 55.368 -24.146 42.687 1.00 50.43 4 GLN D C 1
ATOM 4519 O O . GLN D 1 13 ? 55.827 -23.996 41.558 1.00 51.18 4 GLN D O 1
ATOM 4525 N N . ASP D 1 14 ? 54.113 -24.563 42.907 1.00 49.69 5 ASP D N 1
ATOM 4526 C CA . ASP D 1 14 ? 53.206 -24.893 41.787 1.00 49.58 5 ASP D CA 1
ATOM 4527 C C . ASP D 1 14 ? 52.355 -23.718 41.379 1.00 40.62 5 ASP D C 1
ATOM 4528 O O . ASP D 1 14 ? 52.403 -22.647 41.978 1.00 38.26 5 ASP D O 1
ATOM 4533 N N . ALA D 1 15 ? 51.508 -23.950 40.383 1.00 32.61 6 ALA D N 1
ATOM 4534 C CA . ALA D 1 15 ? 50.579 -22.937 39.974 1.00 28.79 6 ALA D CA 1
ATOM 4535 C C . ALA D 1 15 ? 49.464 -22.809 40.986 1.00 23.65 6 ALA D C 1
ATOM 4536 O O . ALA D 1 15 ? 48.850 -21.763 41.041 1.00 26.19 6 ALA D O 1
ATOM 4538 N N . TYR D 1 16 ? 49.180 -23.873 41.731 1.00 21.72 7 TYR D N 1
ATOM 4539 C CA . TYR D 1 16 ? 48.046 -23.909 42.605 1.00 22.87 7 TYR D CA 1
ATOM 4540 C C . TYR D 1 16 ? 48.380 -23.952 44.073 1.00 22.96 7 TYR D C 1
ATOM 4541 O O . TYR D 1 16 ? 49.347 -24.611 44.511 1.00 20.70 7 TYR D O 1
ATOM 4550 N N . PHE D 1 17 ? 47.476 -23.401 44.851 1.00 21.74 8 PHE D N 1
ATOM 4551 C CA . PHE D 1 17 ? 47.615 -23.445 46.316 1.00 22.08 8 PHE D CA 1
ATOM 4552 C C . PHE D 1 17 ? 47.378 -24.816 46.913 1.00 22.52 8 PHE D C 1
ATOM 4553 O O . PHE D 1 17 ? 47.995 -25.181 47.908 1.00 20.48 8 PHE D O 1
ATOM 4561 N N . GLY D 1 18 ? 46.463 -25.598 46.324 1.00 21.63 9 GLY D N 1
ATOM 4562 C CA . GLY D 1 18 ? 46.166 -26.904 46.899 1.00 21.43 9 GLY D CA 1
ATOM 4563 C C . GLY D 1 18 ? 45.515 -26.833 48.259 1.00 22.99 9 GLY D C 1
ATOM 4564 O O . GLY D 1 18 ? 45.612 -27.750 49.066 1.00 22.97 9 GLY D O 1
ATOM 4565 N N . SER D 1 19 ? 44.769 -25.769 48.505 1.00 19.58 10 SER D N 1
ATOM 4566 C CA . SER D 1 19 ? 44.152 -25.566 49.776 1.00 19.41 10 SER D CA 1
ATOM 4567 C C . SER D 1 19 ? 42.696 -25.979 49.856 1.00 20.30 10 SER D C 1
ATOM 4568 O O . SER D 1 19 ? 41.987 -26.134 48.843 1.00 14.78 10 SER D O 1
ATOM 4571 N N . ALA D 1 20 ? 42.217 -26.056 51.081 1.00 18.38 11 ALA D N 1
ATOM 4572 C CA . ALA D 1 20 ? 40.783 -26.138 51.311 1.00 20.00 11 ALA D CA 1
ATOM 4573 C C . ALA D 1 20 ? 40.005 -25.018 50.620 1.00 19.91 11 ALA D C 1
ATOM 4574 O O . ALA D 1 20 ? 38.832 -25.220 50.227 1.00 17.37 11 ALA D O 1
ATOM 4576 N N . ALA D 1 21 ? 40.560 -23.798 50.658 1.00 17.72 12 ALA D N 1
ATOM 4577 C CA . ALA D 1 21 ? 39.872 -22.652 50.038 1.00 18.46 12 ALA D CA 1
ATOM 4578 C C . ALA D 1 21 ? 39.734 -22.786 48.512 1.00 15.99 12 ALA D C 1
ATOM 4579 O O . ALA D 1 21 ? 38.673 -22.434 47.943 1.00 15.59 12 ALA D O 1
ATOM 4581 N N . GLU D 1 22 ? 40.810 -23.237 47.861 1.00 15.71 13 GLU D N 1
ATOM 4582 C CA . GLU D 1 22 ? 40.730 -23.640 46.447 1.00 15.53 13 GLU D CA 1
ATOM 4583 C C . GLU D 1 22 ? 39.670 -24.712 46.141 1.00 15.20 13 GLU D C 1
ATOM 4584 O O . GLU D 1 22 ? 38.861 -24.556 45.192 1.00 15.62 13 GLU D O 1
ATOM 4590 N N . LEU D 1 23 ? 39.641 -25.774 46.924 1.00 16.03 14 LEU D N 1
ATOM 4591 C CA . LEU D 1 23 ? 38.654 -26.827 46.782 1.00 16.43 14 LEU D CA 1
ATOM 4592 C C . LEU D 1 23 ? 37.229 -26.349 46.933 1.00 18.75 14 LEU D C 1
ATOM 4593 O O . LEU D 1 23 ? 36.322 -26.760 46.180 1.00 15.53 14 LEU D O 1
ATOM 4598 N N . ASP D 1 24 ? 36.988 -25.472 47.904 1.00 15.82 15 ASP D N 1
ATOM 4599 C CA . ASP D 1 24 ? 35.655 -24.934 48.076 1.00 17.51 15 ASP D CA 1
ATOM 4600 C C . ASP D 1 24 ? 35.183 -24.149 46.848 1.00 16.46 15 ASP D C 1
ATOM 4601 O O . ASP D 1 24 ? 34.020 -24.235 46.473 1.00 17.91 15 ASP D O 1
ATOM 4606 N N . ALA D 1 25 ? 36.061 -23.366 46.280 1.00 14.98 16 ALA D N 1
ATOM 4607 C CA . ALA D 1 25 ? 35.756 -22.545 45.087 1.00 15.84 16 ALA D CA 1
ATOM 4608 C C . ALA D 1 25 ? 35.478 -23.470 43.861 1.00 14.74 16 ALA D C 1
ATOM 4609 O O . ALA D 1 25 ? 34.501 -23.287 43.188 1.00 15.71 16 ALA D O 1
ATOM 4611 N N . VAL D 1 26 ? 36.285 -24.492 43.672 1.00 14.58 17 VAL D N 1
ATOM 4612 C CA . VAL D 1 26 ? 36.052 -25.456 42.574 1.00 14.80 17 VAL D CA 1
ATOM 4613 C C . VAL D 1 26 ? 34.754 -26.173 42.808 1.00 16.50 17 VAL D C 1
ATOM 4614 O O . VAL D 1 26 ? 33.952 -26.278 41.876 1.00 16.54 17 VAL D O 1
ATOM 4618 N N . ASN D 1 27 ? 34.474 -26.598 44.027 1.00 14.47 18 ASN D N 1
ATOM 4619 C CA . ASN D 1 27 ? 33.185 -27.187 44.311 1.00 17.06 18 ASN D CA 1
ATOM 4620 C C . ASN D 1 27 ? 31.985 -26.292 44.048 1.00 18.57 18 ASN D C 1
ATOM 4621 O O . ASN D 1 27 ? 30.897 -26.815 43.682 1.00 19.66 18 ASN D O 1
ATOM 4626 N N . GLU D 1 28 ? 32.125 -24.969 44.229 1.00 18.70 19 GLU D N 1
ATOM 4627 C CA . GLU D 1 28 ? 31.049 -24.026 43.878 1.00 20.08 19 GLU D CA 1
ATOM 4628 C C . GLU D 1 28 ? 30.835 -23.975 42.358 1.00 20.62 19 GLU D C 1
ATOM 4629 O O . GLU D 1 28 ? 29.671 -23.866 41.833 1.00 16.52 19 GLU D O 1
ATOM 4635 N N . MET D 1 29 ? 31.952 -24.030 41.648 1.00 15.47 20 MET D N 1
ATOM 4636 C CA . MET D 1 29 ? 31.871 -24.088 40.160 1.00 15.72 20 MET D CA 1
ATOM 4637 C C . MET D 1 29 ? 31.151 -25.364 39.688 1.00 17.60 20 MET D C 1
ATOM 4638 O O . MET D 1 29 ? 30.257 -25.292 38.814 1.00 18.43 20 MET D O 1
ATOM 4643 N N . LEU D 1 30 ? 31.487 -26.491 40.301 1.00 18.99 21 LEU D N 1
ATOM 4644 C CA . LEU D 1 30 ? 30.865 -27.730 39.924 1.00 19.64 21 LEU D CA 1
ATOM 4645 C C . LEU D 1 30 ? 29.389 -27.678 40.261 1.00 24.71 21 LEU D C 1
ATOM 4646 O O . LEU D 1 30 ? 28.552 -28.005 39.422 1.00 26.07 21 LEU D O 1
ATOM 4651 N N . ALA D 1 31 ? 29.043 -27.264 41.466 1.00 23.30 22 ALA D N 1
ATOM 4652 C CA . ALA D 1 31 ? 27.619 -27.107 41.803 1.00 26.22 22 ALA D CA 1
ATOM 4653 C C . ALA D 1 31 ? 26.836 -26.192 40.861 1.00 24.90 22 ALA D C 1
ATOM 4654 O O . ALA D 1 31 ? 25.675 -26.485 40.546 1.00 25.55 22 ALA D O 1
ATOM 4656 N N . ALA D 1 32 ? 27.433 -25.095 40.438 1.00 25.85 23 ALA D N 1
ATOM 4657 C CA . ALA D 1 32 ? 26.780 -24.205 39.506 1.00 26.82 23 ALA D CA 1
ATOM 4658 C C . ALA D 1 32 ? 26.296 -24.926 38.213 1.00 28.56 23 ALA D C 1
ATOM 4659 O O . ALA D 1 32 ? 25.258 -24.534 37.708 1.00 26.44 23 ALA D O 1
ATOM 4661 N N . ILE D 1 33 ? 27.016 -25.944 37.722 1.00 25.95 24 ILE D N 1
ATOM 4662 C CA . ILE D 1 33 ? 26.604 -26.710 36.518 1.00 28.88 24 ILE D CA 1
ATOM 4663 C C . ILE D 1 33 ? 26.074 -28.117 36.800 1.00 31.30 24 ILE D C 1
ATOM 4664 O O . ILE D 1 33 ? 26.077 -29.023 35.918 1.00 34.49 24 ILE D O 1
ATOM 4669 N N . GLY D 1 34 ? 25.689 -28.335 38.050 1.00 30.69 25 GLY D N 1
ATOM 4670 C CA . GLY D 1 34 ? 25.044 -29.555 38.468 1.00 31.71 25 GLY D CA 1
ATOM 4671 C C . GLY D 1 34 ? 25.905 -30.778 38.651 1.00 33.56 25 GLY D C 1
ATOM 4672 O O . GLY D 1 34 ? 25.404 -31.913 38.595 1.00 35.41 25 GLY D O 1
ATOM 4673 N N . GLU D 1 35 ? 27.190 -30.608 38.902 1.00 29.23 26 GLU D N 1
ATOM 4674 C CA . GLU D 1 35 ? 27.977 -31.778 39.232 1.00 30.71 26 GLU D CA 1
ATOM 4675 C C . GLU D 1 35 ? 28.216 -31.821 40.745 1.00 29.89 26 GLU D C 1
ATOM 4676 O O . GLU D 1 35 ? 28.096 -30.816 41.474 1.00 32.39 26 GLU D O 1
ATOM 4682 N N . SER D 1 36 ? 28.533 -32.996 41.228 1.00 30.13 27 SER D N 1
ATOM 4683 C CA . SER D 1 36 ? 28.600 -33.175 42.657 1.00 32.64 27 SER D CA 1
ATOM 4684 C C . SER D 1 36 ? 30.035 -32.803 43.144 1.00 30.20 27 SER D C 1
ATOM 4685 O O . SER D 1 36 ? 31.014 -32.954 42.423 1.00 27.72 27 SER D O 1
ATOM 4688 N N . PRO D 1 37 ? 30.165 -32.372 44.400 1.00 32.51 28 PRO D N 1
ATOM 4689 C CA . PRO D 1 37 ? 31.489 -31.971 44.866 1.00 30.35 28 PRO D CA 1
ATOM 4690 C C . PRO D 1 37 ? 32.475 -33.111 45.050 1.00 27.88 28 PRO D C 1
ATOM 4691 O O . PRO D 1 37 ? 32.116 -34.302 45.106 1.00 30.55 28 PRO D O 1
ATOM 4695 N N . VAL D 1 38 ? 33.732 -32.733 45.113 1.00 23.34 29 VAL D N 1
ATOM 4696 C CA . VAL D 1 38 ? 34.812 -33.656 45.311 1.00 24.34 29 VAL D CA 1
ATOM 4697 C C . VAL D 1 38 ? 35.438 -33.371 46.690 1.00 24.64 29 VAL D C 1
ATOM 4698 O O . VAL D 1 38 ? 35.281 -32.280 47.261 1.00 19.57 29 VAL D O 1
ATOM 4702 N N . THR D 1 39 ? 36.199 -34.320 47.205 1.00 27.01 30 THR D N 1
ATOM 4703 C CA . THR D 1 39 ? 36.828 -34.139 48.489 1.00 27.07 30 THR D CA 1
ATOM 4704 C C . THR D 1 39 ? 38.280 -33.742 48.357 1.00 27.40 30 THR D C 1
ATOM 4705 O O . THR D 1 39 ? 38.887 -33.376 49.336 1.00 27.63 30 THR D O 1
ATOM 4709 N N . THR D 1 40 ? 38.848 -33.796 47.165 1.00 25.58 31 THR D N 1
ATOM 4710 C CA . THR D 1 40 ? 40.199 -33.278 46.941 1.00 26.95 31 THR D CA 1
ATOM 4711 C C . THR D 1 40 ? 40.350 -32.922 45.496 1.00 25.64 31 THR D C 1
ATOM 4712 O O . THR D 1 40 ? 39.540 -33.341 44.681 1.00 25.85 31 THR D O 1
ATOM 4716 N N . LEU D 1 41 ? 41.365 -32.132 45.164 1.00 25.17 32 LEU D N 1
ATOM 4717 C CA . LEU D 1 41 ? 41.669 -31.782 43.779 1.00 29.53 32 LEU D CA 1
ATOM 4718 C C . LEU D 1 41 ? 42.80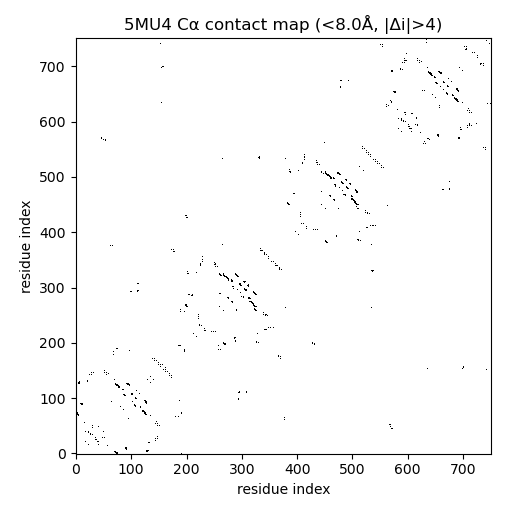6 -32.631 43.158 1.00 37.50 32 LEU D C 1
ATOM 4719 O O . LEU D 1 41 ? 43.099 -32.462 41.950 1.00 36.16 32 LEU D O 1
ATOM 4724 N N . ASP D 1 42 ? 43.492 -33.456 43.969 1.00 51.26 33 ASP D N 1
ATOM 4725 C CA . ASP D 1 42 ? 44.572 -34.359 43.461 1.00 61.69 33 ASP D CA 1
ATOM 4726 C C . ASP D 1 42 ? 44.084 -35.309 42.380 1.00 66.40 33 ASP D C 1
ATOM 4727 O O . ASP D 1 42 ? 43.340 -36.242 42.672 1.00 71.43 33 ASP D O 1
ATOM 4732 N N . GLU D 1 43 ? 44.551 -35.063 41.148 1.00 80.47 34 GLU D N 1
ATOM 4733 C CA . GLU D 1 43 ? 43.927 -35.518 39.875 1.00 87.09 34 GLU D CA 1
ATOM 4734 C C . GLU D 1 43 ? 43.140 -36.835 39.942 1.00 92.68 34 GLU D C 1
ATOM 4735 O O . GLU D 1 43 ? 43.713 -37.909 40.115 1.00 88.78 34 GLU D O 1
ATOM 4741 N N . ASP D 1 44 ? 41.826 -36.734 39.743 1.00 98.88 35 ASP D N 1
ATOM 4742 C CA . ASP D 1 44 ? 40.873 -37.708 40.300 1.00 98.48 35 ASP D CA 1
ATOM 4743 C C . ASP D 1 44 ? 40.343 -38.746 39.303 1.00 94.05 35 ASP D C 1
ATOM 4744 O O . ASP D 1 44 ? 39.644 -39.675 39.697 1.00 100.22 35 ASP D O 1
ATOM 4749 N N . GLY D 1 45 ? 40.689 -38.599 38.030 1.00 82.53 36 GLY D N 1
ATOM 4750 C CA . GLY D 1 45 ? 39.727 -38.855 36.944 1.00 73.70 36 GLY D CA 1
ATOM 4751 C C . GLY D 1 45 ? 39.922 -37.544 36.219 1.00 61.59 36 GLY D C 1
ATOM 4752 O O . GLY D 1 45 ? 40.511 -37.534 35.145 1.00 68.86 36 GLY D O 1
ATOM 4753 N N . SER D 1 46 ? 39.301 -36.457 36.671 1.00 44.21 37 SER D N 1
ATOM 4754 C CA . SER D 1 46 ? 37.935 -36.105 36.314 1.00 32.93 37 SER D CA 1
ATOM 4755 C C . SER D 1 46 ? 38.330 -34.877 35.493 1.00 27.72 37 SER D C 1
ATOM 4756 O O . SER D 1 46 ? 38.992 -33.942 36.022 1.00 21.89 37 SER D O 1
ATOM 4759 N N . ALA D 1 47 ? 37.980 -34.867 34.206 1.00 20.86 38 ALA D N 1
ATOM 4760 C CA . ALA D 1 47 ? 38.244 -33.729 33.358 1.00 19.76 38 ALA D CA 1
ATOM 4761 C C . ALA D 1 47 ? 37.527 -32.432 33.857 1.00 15.86 38 ALA D C 1
ATOM 4762 O O . ALA D 1 47 ? 38.085 -31.385 33.789 1.00 14.32 38 ALA D O 1
ATOM 4764 N N . ASP D 1 48 ? 36.310 -32.559 34.331 1.00 15.29 39 ASP D N 1
ATOM 4765 C CA . ASP D 1 48 ? 35.534 -31.421 34.811 1.00 15.64 39 ASP D CA 1
ATOM 4766 C C . ASP D 1 48 ? 36.242 -30.762 36.019 1.00 16.49 39 ASP D C 1
ATOM 4767 O O . ASP D 1 48 ? 36.308 -29.530 36.096 1.00 14.32 39 ASP D O 1
ATOM 4772 N N . VAL D 1 49 ? 36.722 -31.600 36.937 1.00 15.18 40 VAL D N 1
ATOM 4773 C CA . VAL D 1 49 ? 37.518 -31.088 38.066 1.00 17.04 40 VAL D CA 1
ATOM 4774 C C . VAL D 1 49 ? 38.735 -30.355 37.580 1.00 15.46 40 VAL D C 1
ATOM 4775 O O . VAL D 1 49 ? 38.941 -29.189 37.946 1.00 15.13 40 VAL D O 1
ATOM 4779 N N . ALA D 1 50 ? 39.583 -30.995 36.756 1.00 14.50 41 ALA D N 1
ATOM 4780 C CA . ALA D 1 50 ? 40.729 -30.333 36.196 1.00 13.36 41 ALA D CA 1
ATOM 4781 C C . ALA D 1 50 ? 40.488 -29.068 35.428 1.00 13.43 41 ALA D C 1
ATOM 4782 O O . ALA D 1 50 ? 41.270 -28.049 35.484 1.00 15.38 41 ALA D O 1
ATOM 4784 N N . ASN D 1 51 ? 39.465 -29.093 34.615 1.00 11.68 42 ASN D N 1
ATOM 4785 C CA . ASN D 1 51 ? 39.141 -27.939 33.807 1.00 11.43 42 ASN D CA 1
ATOM 4786 C C . ASN D 1 51 ? 38.672 -26.739 34.724 1.00 10.28 42 ASN D C 1
ATOM 4787 O O . ASN D 1 51 ? 39.067 -25.624 34.476 1.00 9.26 42 ASN D O 1
ATOM 4792 N N . ALA D 1 52 ? 37.849 -27.045 35.687 1.00 11.35 43 ALA D N 1
ATOM 4793 C CA . ALA D 1 52 ? 37.323 -26.001 36.621 1.00 14.14 43 ALA D CA 1
ATOM 4794 C C . ALA D 1 52 ? 38.493 -25.301 37.357 1.00 13.18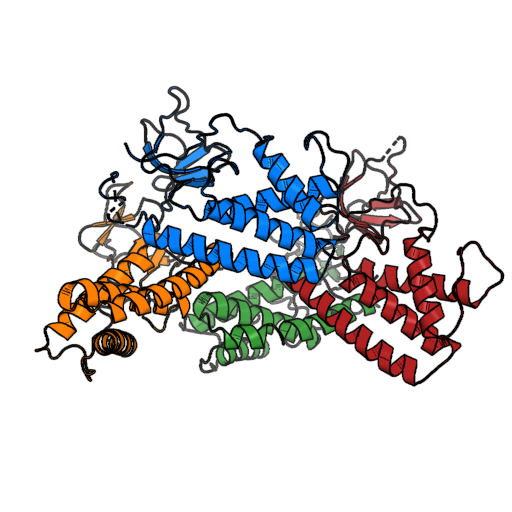 43 ALA D C 1
ATOM 4795 O O . ALA D 1 52 ? 38.578 -24.064 37.416 1.00 13.13 43 ALA D O 1
ATOM 4797 N N . ARG D 1 53 ? 39.446 -26.122 37.785 1.00 14.14 44 ARG D N 1
ATOM 4798 C CA . ARG D 1 53 ? 40.600 -25.676 38.521 1.00 14.20 44 ARG D CA 1
ATOM 4799 C C . ARG D 1 53 ? 41.459 -24.793 37.725 1.00 15.01 44 ARG D C 1
ATOM 4800 O O . ARG D 1 53 ? 41.943 -23.765 38.188 1.00 12.89 44 ARG D O 1
ATOM 4808 N N . ARG D 1 54 ? 41.653 -25.144 36.440 1.00 13.22 45 ARG D N 1
ATOM 4809 C CA . ARG D 1 54 ? 42.418 -24.343 35.529 1.00 13.00 45 ARG D CA 1
ATOM 4810 C C . ARG D 1 54 ? 41.782 -23.043 35.053 1.00 12.32 45 ARG D C 1
ATOM 4811 O O . ARG D 1 54 ? 42.453 -22.030 34.960 1.00 12.90 45 ARG D O 1
ATOM 4819 N N . ILE D 1 55 ? 40.504 -23.082 34.759 1.00 10.19 46 ILE D N 1
ATOM 4820 C CA . ILE D 1 55 ? 39.781 -21.885 34.439 1.00 11.09 46 ILE D CA 1
ATOM 4821 C C . ILE D 1 55 ? 39.836 -20.891 35.651 1.00 9.95 46 ILE D C 1
ATOM 4822 O O . ILE D 1 55 ? 40.035 -19.687 35.440 1.00 10.09 46 ILE D O 1
ATOM 4827 N N . LEU D 1 56 ? 39.618 -21.461 36.814 1.00 10.56 47 LEU D N 1
ATOM 4828 C CA . LEU D 1 56 ? 39.567 -20.680 38.104 1.00 11.16 47 LEU D CA 1
ATOM 4829 C C . LEU D 1 56 ? 40.941 -19.981 38.294 1.00 12.17 47 LEU D C 1
ATOM 4830 O O . LEU D 1 56 ? 41.035 -18.728 38.561 1.00 11.05 47 LEU D O 1
ATOM 4835 N N . ASN D 1 57 ? 42.018 -20.770 38.172 1.00 11.78 48 ASN D N 1
ATOM 4836 C CA . ASN D 1 57 ? 43.375 -20.230 38.291 1.00 13.28 48 ASN D CA 1
ATOM 4837 C C . ASN D 1 57 ? 43.737 -19.144 37.329 1.00 14.18 48 ASN D C 1
ATOM 4838 O O . ASN D 1 57 ? 44.321 -18.108 37.741 1.00 13.54 48 ASN D O 1
ATOM 4843 N N . ARG D 1 58 ? 43.342 -19.295 36.036 1.00 13.37 49 ARG D N 1
ATOM 4844 C CA . ARG D 1 58 ? 43.591 -18.288 35.055 1.00 13.59 49 ARG D CA 1
ATOM 4845 C C . ARG D 1 58 ? 42.822 -16.977 35.352 1.00 13.24 49 ARG D C 1
ATOM 4846 O O . ARG D 1 58 ? 43.386 -15.933 35.189 1.00 12.49 49 ARG D O 1
ATOM 4854 N N . ILE D 1 59 ? 41.575 -17.080 35.758 1.00 12.72 50 ILE D N 1
ATOM 4855 C CA . ILE D 1 59 ? 40.720 -15.876 36.016 1.00 14.27 50 ILE D CA 1
ATOM 4856 C C . ILE D 1 59 ? 41.289 -15.136 37.283 1.00 11.98 50 ILE D C 1
ATOM 4857 O O . ILE D 1 59 ? 41.381 -13.909 37.294 1.00 14.70 50 ILE D O 1
ATOM 4862 N N . ASN D 1 60 ? 41.635 -15.934 38.277 1.00 12.60 51 ASN D N 1
ATOM 4863 C CA . ASN D 1 60 ? 42.222 -15.476 39.544 1.00 12.36 51 ASN D CA 1
ATOM 4864 C C . ASN D 1 60 ? 43.477 -14.653 39.256 1.00 13.13 51 ASN D C 1
ATOM 4865 O O . ASN D 1 60 ? 43.670 -13.470 39.696 1.00 11.92 51 ASN D O 1
ATOM 4870 N N . ARG D 1 61 ? 44.375 -15.247 38.494 1.00 13.69 52 ARG D N 1
ATOM 4871 C CA . ARG D 1 61 ? 45.552 -14.525 38.058 1.00 14.09 52 ARG D CA 1
ATOM 4872 C C . ARG D 1 61 ? 45.296 -13.302 37.225 1.00 16.83 52 ARG D C 1
ATOM 4873 O O . ARG D 1 61 ? 45.947 -12.247 37.415 1.00 17.46 52 ARG D O 1
ATOM 4881 N N . GLN D 1 62 ? 44.448 -13.414 36.219 1.00 15.62 53 GLN D N 1
ATOM 4882 C CA . GLN D 1 62 ? 44.165 -12.248 35.450 1.00 19.09 53 GLN D CA 1
ATOM 4883 C C . GLN D 1 62 ? 43.620 -11.085 36.332 1.00 17.82 53 GLN D C 1
ATOM 4884 O O . GLN D 1 62 ? 43.997 -9.956 36.145 1.00 19.67 53 GLN D O 1
ATOM 4890 N N . ILE D 1 63 ? 42.662 -11.380 37.163 1.00 15.94 54 ILE D N 1
ATOM 4891 C CA . ILE D 1 63 ? 42.031 -10.282 37.949 1.00 15.85 54 ILE D CA 1
ATOM 4892 C C . ILE D 1 63 ? 43.051 -9.704 38.945 1.00 16.15 54 ILE D C 1
ATOM 4893 O O . ILE D 1 63 ? 43.182 -8.490 39.043 1.00 18.67 54 ILE D O 1
ATOM 4898 N N . GLN D 1 64 ? 43.766 -10.584 39.652 1.00 14.96 55 GLN D N 1
ATOM 4899 C CA . GLN D 1 64 ? 44.680 -10.174 40.723 1.00 15.33 55 GLN D CA 1
ATOM 4900 C C . GLN D 1 64 ? 45.866 -9.487 40.135 1.00 17.89 55 GLN D C 1
ATOM 4901 O O . GLN D 1 64 ? 46.482 -8.630 40.812 1.00 17.37 55 GLN D O 1
ATOM 4907 N N . SER D 1 65 ? 46.207 -9.749 38.855 1.00 17.74 56 SER D N 1
ATOM 4908 C CA . SER D 1 65 ? 47.434 -9.163 38.363 1.00 18.97 56 SER D CA 1
ATOM 4909 C C . SER D 1 65 ? 47.305 -7.661 38.139 1.00 20.09 56 SER D C 1
ATOM 4910 O O . SER D 1 65 ? 48.289 -6.969 38.046 1.00 22.00 56 SER D O 1
ATOM 4913 N N . LYS D 1 66 ? 46.099 -7.133 38.079 1.00 23.29 57 LYS D N 1
ATOM 4914 C CA . LYS D 1 66 ? 45.922 -5.680 37.994 1.00 25.40 57 LYS D CA 1
ATOM 4915 C C . LYS D 1 66 ? 46.602 -4.958 39.166 1.00 23.05 57 LYS D C 1
ATOM 4916 O O . LYS D 1 66 ? 47.177 -3.875 38.991 1.00 27.33 57 LYS D O 1
ATOM 4922 N N . GLY D 1 67 ? 46.543 -5.572 40.345 1.00 20.72 58 GLY D N 1
ATOM 4923 C CA . GLY D 1 67 ? 47.090 -5.003 41.605 1.00 19.48 58 GLY D CA 1
ATOM 4924 C C . GLY D 1 67 ? 45.919 -4.278 42.321 1.00 17.46 58 GLY D C 1
ATOM 4925 O O . GLY D 1 67 ? 45.245 -3.445 41.747 1.00 17.38 58 GLY D O 1
ATOM 4926 N N . TRP D 1 68 ? 45.627 -4.724 43.531 1.00 18.20 59 TRP D N 1
ATOM 4927 C CA . TRP D 1 68 ? 44.623 -4.148 44.379 1.00 17.18 59 TRP D CA 1
ATOM 4928 C C . TRP D 1 68 ? 45.204 -3.940 45.757 1.00 18.01 59 TRP D C 1
ATOM 4929 O O . TRP D 1 68 ? 46.238 -4.569 46.159 1.00 16.15 59 TRP D O 1
ATOM 4940 N N . ALA D 1 69 ? 44.511 -3.107 46.544 1.00 19.20 60 ALA D N 1
ATOM 4941 C CA . ALA D 1 69 ? 45.007 -2.874 47.914 1.00 18.70 60 ALA D CA 1
ATOM 4942 C C . ALA D 1 69 ? 45.339 -4.156 48.683 1.00 17.69 60 ALA D C 1
ATOM 4943 O O . ALA D 1 69 ? 46.380 -4.256 49.352 1.00 21.99 60 ALA D O 1
ATOM 4945 N N . PHE D 1 70 ? 44.506 -5.168 48.606 1.00 16.00 61 PHE D N 1
ATOM 4946 C CA . PHE D 1 70 ? 44.718 -6.381 49.402 1.00 14.47 61 PHE D CA 1
ATOM 4947 C C . PHE D 1 70 ? 45.838 -7.345 48.990 1.00 14.31 61 PHE D C 1
ATOM 4948 O O . PHE D 1 70 ? 46.156 -8.324 49.755 1.00 19.41 61 PHE D O 1
ATOM 4956 N N . ASN D 1 71 ? 46.419 -7.145 47.836 1.00 15.34 62 ASN D N 1
ATOM 4957 C CA . ASN D 1 71 ? 47.493 -8.033 47.354 1.00 16.91 62 ASN D CA 1
ATOM 4958 C C . ASN D 1 71 ? 48.752 -7.276 46.945 1.00 19.23 62 ASN D C 1
ATOM 4959 O O . ASN D 1 71 ? 49.667 -7.872 46.364 1.00 21.57 62 ASN D O 1
ATOM 4964 N N . ILE D 1 72 ? 48.847 -5.990 47.311 1.00 19.30 63 ILE D N 1
ATOM 4965 C CA . ILE D 1 72 ? 50.020 -5.161 47.003 1.00 20.49 63 ILE D CA 1
ATOM 4966 C C . ILE D 1 72 ? 50.831 -4.956 48.283 1.00 23.69 63 ILE D C 1
ATOM 4967 O O . ILE D 1 72 ? 50.266 -4.593 49.303 1.00 25.18 63 ILE D O 1
ATOM 4972 N N . ASN D 1 73 ? 52.126 -5.254 48.217 1.00 25.69 64 ASN D N 1
ATOM 4973 C CA . ASN D 1 73 ? 53.104 -4.874 49.241 1.00 27.76 64 ASN D CA 1
ATOM 4974 C C . ASN D 1 73 ? 53.903 -3.680 48.722 1.00 29.23 64 ASN D C 1
ATOM 4975 O O . ASN D 1 73 ? 54.745 -3.844 47.848 1.00 30.40 64 ASN D O 1
ATOM 4980 N N . GLU D 1 74 ? 53.646 -2.465 49.217 1.00 37.60 65 GLU D N 1
ATOM 4981 C CA . GLU D 1 74 ? 54.389 -1.285 48.669 1.00 37.50 65 GLU D CA 1
ATOM 4982 C C . GLU D 1 74 ? 55.866 -1.255 48.958 1.00 39.42 65 GLU D C 1
ATOM 4983 O O . GLU D 1 74 ? 56.607 -0.586 48.238 1.00 44.01 65 GLU D O 1
ATOM 4989 N N . SER D 1 75 ? 56.318 -1.970 49.984 1.00 43.98 66 SER D N 1
ATOM 4990 C CA . SER D 1 75 ? 57.755 -1.984 50.296 1.00 49.11 66 SER D CA 1
ATOM 4991 C C . SER D 1 75 ? 58.190 -3.388 50.671 1.00 44.37 66 SER D C 1
ATOM 4992 O O . SER D 1 75 ? 58.333 -3.723 51.832 1.00 55.06 66 SER D O 1
ATOM 4995 N N . ALA D 1 76 ? 58.353 -4.220 49.664 1.00 43.57 67 ALA D N 1
ATOM 4996 C CA . ALA D 1 76 ? 58.812 -5.577 49.850 1.00 44.95 67 ALA D CA 1
ATOM 4997 C C . ALA D 1 76 ? 60.286 -5.530 49.564 1.00 47.96 67 ALA D C 1
ATOM 4998 O O . ALA D 1 76 ? 60.702 -4.867 48.623 1.00 43.00 67 ALA D O 1
ATOM 5000 N N . THR D 1 77 ? 61.083 -6.229 50.353 1.00 50.85 68 THR D N 1
ATOM 5001 C CA . THR D 1 77 ? 62.527 -6.186 50.140 1.00 55.46 68 THR D CA 1
ATOM 5002 C C . THR D 1 77 ? 62.995 -7.544 49.715 1.00 55.11 68 THR D C 1
ATOM 5003 O O . THR D 1 77 ? 62.666 -8.560 50.342 1.00 51.91 68 THR D O 1
ATOM 5007 N N . LEU D 1 78 ? 63.732 -7.554 48.612 1.00 51.67 69 LEU D N 1
ATOM 5008 C CA . LEU D 1 78 ? 64.213 -8.792 48.064 1.00 57.39 69 LEU D CA 1
ATOM 5009 C C . LEU D 1 78 ? 65.733 -8.818 48.096 1.00 57.54 69 LEU D C 1
ATOM 5010 O O . LEU D 1 78 ? 66.393 -8.001 47.445 1.00 54.27 69 LEU D O 1
ATOM 5015 N N . THR D 1 79 ? 66.264 -9.781 48.851 1.00 69.61 70 THR D N 1
ATOM 5016 C CA . THR D 1 79 ? 67.711 -9.992 49.005 1.00 70.89 70 THR D CA 1
ATOM 5017 C C . THR D 1 79 ? 68.146 -11.150 48.112 1.00 72.35 70 THR D C 1
ATOM 5018 O O . THR D 1 79 ? 67.500 -12.202 48.130 1.00 61.55 70 THR D O 1
ATOM 5022 N N . PRO D 1 80 ? 69.248 -10.969 47.340 1.00 80.79 71 PRO D N 1
ATOM 5023 C CA . PRO D 1 80 ? 69.761 -12.027 46.443 1.00 81.65 71 PRO D CA 1
ATOM 5024 C C . PRO D 1 80 ? 70.507 -13.141 47.188 1.00 77.50 71 PRO D C 1
ATOM 5025 O O . PRO D 1 80 ? 70.905 -12.947 48.329 1.00 79.15 71 PRO D O 1
ATOM 5029 N N . ASP D 1 81 ? 70.695 -14.287 46.540 1.00 72.21 72 ASP D N 1
ATOM 5030 N N . SER D 1 83 ? 76.225 -14.738 47.501 1.00 76.67 74 SER D N 1
ATOM 5031 C CA . SER D 1 83 ? 75.205 -15.721 47.170 1.00 83.34 74 SER D CA 1
ATOM 5032 C C . SER D 1 83 ? 75.332 -16.112 45.681 1.00 87.35 74 SER D C 1
ATOM 5033 O O . SER D 1 83 ? 75.935 -17.133 45.359 1.00 83.44 74 SER D O 1
ATOM 5036 N N . THR D 1 84 ? 74.745 -15.308 44.791 1.00 98.01 75 THR D N 1
ATOM 5037 C CA . THR D 1 84 ? 75.047 -15.337 43.340 1.00 93.38 75 THR D CA 1
ATOM 5038 C C . THR D 1 84 ? 74.622 -14.042 42.609 1.00 89.59 75 THR D C 1
ATOM 5039 O O . THR D 1 84 ? 74.668 -13.983 41.378 1.00 89.93 75 THR D O 1
ATOM 5043 N N . GLY D 1 85 ? 74.228 -13.008 43.358 1.00 85.70 76 GLY D N 1
ATOM 5044 C CA . GLY D 1 85 ? 73.588 -11.820 42.781 1.00 86.11 76 GLY D CA 1
ATOM 5045 C C . GLY D 1 85 ? 72.107 -11.967 42.417 1.00 84.45 76 GLY D C 1
ATOM 5046 O O . GLY D 1 85 ? 71.415 -10.966 42.284 1.00 80.39 76 GLY D O 1
ATOM 5047 N N . LEU D 1 86 ? 71.614 -13.203 42.294 1.00 78.00 77 LEU D N 1
ATOM 5048 C CA . LEU D 1 86 ? 70.311 -13.490 41.681 1.00 77.20 77 LEU D CA 1
ATOM 5049 C C . LEU D 1 86 ? 69.130 -13.406 42.631 1.00 74.96 77 LEU D C 1
ATOM 5050 O O . LEU D 1 86 ? 69.253 -13.764 43.808 1.00 73.24 77 LEU D O 1
ATOM 5055 N N . ILE D 1 87 ? 67.980 -12.959 42.103 1.00 69.84 78 ILE D N 1
ATOM 5056 C CA . ILE D 1 87 ? 66.726 -12.930 42.872 1.00 60.41 78 ILE D CA 1
ATOM 5057 C C . ILE D 1 87 ? 65.611 -13.656 42.140 1.00 59.18 78 ILE D C 1
ATOM 5058 O O . ILE D 1 87 ? 65.257 -13.298 40.997 1.00 58.07 78 ILE D O 1
ATOM 5063 N N . PRO D 1 88 ? 65.054 -14.695 42.786 1.00 54.06 79 PRO D N 1
ATOM 5064 C CA . PRO D 1 88 ? 64.016 -15.449 42.087 1.00 54.55 79 PRO D CA 1
ATOM 5065 C C . PRO D 1 88 ? 62.712 -14.635 41.980 1.00 55.64 79 PRO D C 1
ATOM 5066 O O . PRO D 1 88 ? 62.408 -13.820 42.866 1.00 53.01 79 PRO D O 1
ATOM 5070 N N . PHE D 1 89 ? 62.003 -14.832 40.874 1.00 53.64 80 PHE D N 1
ATOM 5071 C CA . PHE D 1 89 ? 60.667 -14.288 40.653 1.00 55.30 80 PHE D CA 1
ATOM 5072 C C . PHE D 1 89 ? 59.699 -15.479 40.883 1.00 52.23 80 PHE D C 1
ATOM 5073 O O . PHE D 1 89 ? 59.490 -16.312 40.000 1.00 48.93 80 PHE D O 1
ATOM 5081 N N . ARG D 1 90 ? 59.138 -15.570 42.087 1.00 50.03 81 ARG D N 1
ATOM 5082 C CA . ARG D 1 90 ? 58.423 -16.770 42.509 1.00 49.63 81 ARG D CA 1
ATOM 5083 C C . ARG D 1 90 ? 57.084 -16.949 41.796 1.00 45.53 81 ARG D C 1
ATOM 5084 O O . ARG D 1 90 ? 56.507 -15.988 41.247 1.00 43.83 81 ARG D O 1
ATOM 5092 N N . PRO D 1 91 ? 56.556 -18.180 41.835 1.00 41.23 82 PRO D N 1
ATOM 5093 C CA . PRO D 1 91 ? 55.254 -18.452 41.221 1.00 43.76 82 PRO D CA 1
ATOM 5094 C C . PRO D 1 91 ? 54.131 -17.556 41.782 1.00 37.14 82 PRO D C 1
ATOM 5095 O O . PRO D 1 91 ? 53.183 -17.256 41.067 1.00 37.61 82 PRO D O 1
ATOM 5099 N N . ALA D 1 92 ? 54.245 -17.141 43.032 1.00 36.95 83 ALA D N 1
ATOM 5100 C CA . ALA D 1 92 ? 53.183 -16.307 43.659 1.00 37.24 83 ALA D CA 1
ATOM 5101 C C . ALA D 1 92 ? 53.286 -14.871 43.278 1.00 36.24 83 ALA D C 1
ATOM 5102 O O . ALA D 1 92 ? 52.292 -14.143 43.403 1.00 32.65 83 ALA D O 1
ATOM 5104 N N . TYR D 1 93 ? 54.465 -14.437 42.810 1.00 33.35 84 TYR D N 1
ATOM 5105 C CA . TYR D 1 93 ? 54.610 -13.068 42.350 1.00 30.31 84 TYR D CA 1
ATOM 5106 C C . TYR D 1 93 ? 53.857 -12.894 41.048 1.00 32.34 84 TYR D C 1
ATOM 5107 O O . TYR D 1 93 ? 54.024 -13.694 40.144 1.00 30.87 84 TYR D O 1
ATOM 5116 N N . LEU D 1 94 ? 53.043 -11.844 40.927 1.00 27.59 85 LEU D N 1
ATOM 5117 C CA . LEU D 1 94 ? 52.335 -11.581 39.687 1.00 28.30 85 LEU D CA 1
ATOM 5118 C C . LEU D 1 94 ? 53.006 -10.520 38.890 1.00 27.90 85 LEU D C 1
ATOM 5119 O O . LEU D 1 94 ? 52.975 -10.557 37.686 1.00 29.94 85 LEU D O 1
ATOM 5124 N N . SER D 1 95 ? 53.580 -9.539 39.566 1.00 28.35 86 SER D N 1
ATOM 5125 C CA . SER D 1 95 ? 54.035 -8.331 38.921 1.00 26.63 86 SER D CA 1
ATOM 5126 C C . SER D 1 95 ? 54.844 -7.516 39.925 1.00 28.23 86 SER D C 1
ATOM 5127 O O . SER D 1 95 ? 54.570 -7.563 41.112 1.00 28.55 86 SER D O 1
ATOM 5130 N N . ILE D 1 96 ? 55.884 -6.829 39.468 1.00 30.16 87 ILE D N 1
ATOM 5131 C CA . ILE D 1 96 ? 56.570 -5.817 40.275 1.00 29.81 87 ILE D CA 1
ATOM 5132 C C . ILE D 1 96 ? 56.265 -4.543 39.558 1.00 30.81 87 ILE D C 1
ATOM 5133 O O . ILE D 1 96 ? 56.540 -4.412 38.375 1.00 33.15 87 ILE D O 1
ATOM 5138 N N . LEU D 1 97 ? 55.681 -3.593 40.244 1.00 32.74 88 LEU D N 1
ATOM 5139 C CA . LEU D 1 97 ? 55.194 -2.437 39.553 1.00 35.67 88 LEU D CA 1
ATOM 5140 C C . LEU D 1 97 ? 56.316 -1.454 39.310 1.00 37.13 88 LEU D C 1
ATOM 5141 O O . LEU D 1 97 ? 57.346 -1.478 39.983 1.00 35.48 88 LEU D O 1
ATOM 5146 N N . GLY D 1 98 ? 56.091 -0.631 38.300 1.00 37.35 89 GLY D N 1
ATOM 5147 C CA . GLY D 1 98 ? 56.854 0.574 38.060 1.00 37.29 89 GLY D CA 1
ATOM 5148 C C . GLY D 1 98 ? 57.533 0.585 36.726 1.00 38.19 89 GLY D C 1
ATOM 5149 O O . GLY D 1 98 ? 57.990 1.645 36.282 1.00 42.14 89 GLY D O 1
ATOM 5150 N N . GLY D 1 99 ? 57.641 -0.576 36.092 1.00 35.69 90 GLY D N 1
ATOM 5151 C CA . GLY D 1 99 ? 58.229 -0.652 34.757 1.00 40.94 90 GLY D CA 1
ATOM 5152 C C . GLY D 1 99 ? 59.756 -0.725 34.699 1.00 45.21 90 GLY D C 1
ATOM 5153 O O . GLY D 1 99 ? 60.352 -0.513 33.640 1.00 48.62 90 GLY D O 1
ATOM 5154 N N . GLN D 1 100 ? 60.390 -1.025 35.830 1.00 47.48 91 GLN D N 1
ATOM 5155 C CA . GLN D 1 100 ? 61.839 -1.200 35.881 1.00 49.97 91 GLN D CA 1
ATOM 5156 C C . GLN D 1 100 ? 62.224 -2.687 36.022 1.00 51.98 91 GLN D C 1
ATOM 5157 O O . GLN D 1 100 ? 63.004 -3.207 35.228 1.00 48.25 91 GLN D O 1
ATOM 5163 N N . TYR D 1 101 ? 61.681 -3.370 37.026 1.00 50.83 92 TYR D N 1
ATOM 5164 C CA . TYR D 1 101 ? 62.000 -4.782 37.218 1.00 51.32 92 TYR D CA 1
ATOM 5165 C C . TYR D 1 101 ? 60.956 -5.668 36.596 1.00 53.51 92 TYR D C 1
ATOM 5166 O O . TYR D 1 101 ? 59.756 -5.353 36.603 1.00 50.28 92 TYR D O 1
ATOM 5175 N N . VAL D 1 102 ? 61.418 -6.800 36.090 1.00 52.02 93 VAL D N 1
ATOM 5176 C CA . VAL D 1 102 ? 60.548 -7.774 35.480 1.00 54.48 93 VAL D CA 1
ATOM 5177 C C . VAL D 1 102 ? 61.163 -9.150 35.586 1.00 52.56 93 VAL D C 1
ATOM 5178 O O . VAL D 1 102 ? 62.297 -9.291 36.032 1.00 45.44 93 VAL D O 1
ATOM 5182 N N . ASN D 1 103 ? 60.385 -10.143 35.165 1.00 58.19 94 ASN D N 1
ATOM 5183 C CA . ASN D 1 103 ? 60.756 -11.546 35.203 1.00 64.34 94 ASN D CA 1
ATOM 5184 C C . ASN D 1 103 ? 61.461 -12.037 33.928 1.00 70.69 94 ASN D C 1
ATOM 5185 O O . ASN D 1 103 ? 60.846 -12.038 32.849 1.00 67.20 94 ASN D O 1
ATOM 5190 N N . ARG D 1 104 ? 62.718 -12.488 34.068 1.00 73.86 95 ARG D N 1
ATOM 5191 C CA . ARG D 1 104 ? 63.454 -13.177 32.979 1.00 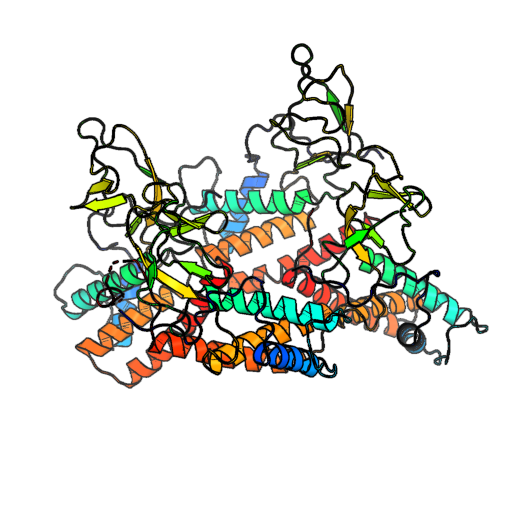81.66 95 ARG D CA 1
ATOM 5192 C C . ARG D 1 104 ? 63.623 -14.666 33.288 1.00 77.14 95 ARG D C 1
ATOM 5193 O O . ARG D 1 104 ? 64.530 -15.051 34.045 1.00 77.75 95 ARG D O 1
ATOM 5201 N N . GLY D 1 105 ? 62.736 -15.487 32.715 1.00 70.63 96 GLY D N 1
ATOM 5202 C CA . GLY D 1 105 ? 62.747 -16.939 32.922 1.00 69.13 96 GLY D CA 1
ATOM 5203 C C . GLY D 1 105 ? 62.797 -17.445 34.369 1.00 69.83 96 GLY D C 1
ATOM 5204 O O . GLY D 1 105 ? 63.262 -18.566 34.614 1.00 71.82 96 GLY D O 1
ATOM 5205 N N . GLY D 1 106 ? 62.310 -16.635 35.321 1.00 63.84 97 GLY D N 1
ATOM 5206 C CA . GLY D 1 106 ? 62.329 -16.965 36.762 1.00 57.08 97 GLY D CA 1
ATOM 5207 C C . GLY D 1 106 ? 63.182 -16.075 37.662 1.00 51.99 97 GLY D C 1
ATOM 5208 O O . GLY D 1 106 ? 63.337 -16.357 38.856 1.00 49.38 97 GLY D O 1
ATOM 5209 N N . TRP D 1 107 ? 63.722 -14.992 37.120 1.00 51.92 98 TRP D N 1
ATOM 5210 C CA . TRP D 1 107 ? 64.572 -14.123 37.901 1.00 60.60 98 TRP D CA 1
ATOM 5211 C C . TRP D 1 107 ? 64.278 -12.650 37.641 1.00 61.11 98 TRP D C 1
ATOM 5212 O O . TRP D 1 107 ? 63.875 -12.247 36.547 1.00 61.34 98 TRP D O 1
ATOM 5223 N N . VAL D 1 108 ? 64.505 -11.846 38.667 1.00 58.91 99 VAL D N 1
ATOM 5224 C CA . VAL D 1 108 ? 64.268 -10.415 38.573 1.00 63.43 99 VAL D CA 1
ATOM 5225 C C . VAL D 1 108 ? 65.360 -9.797 37.708 1.00 64.24 99 VAL D C 1
ATOM 5226 O O . VAL D 1 108 ? 66.546 -9.965 37.979 1.00 57.35 99 VAL D O 1
ATOM 5230 N N . TYR D 1 109 ? 64.934 -9.067 36.691 1.00 62.61 100 TYR D N 1
ATOM 5231 C CA . TYR D 1 109 ? 65.816 -8.414 35.759 1.00 64.62 100 TYR D CA 1
ATOM 5232 C C . TYR D 1 109 ? 65.677 -6.908 35.936 1.00 61.57 100 TYR D C 1
ATOM 5233 O O . TYR D 1 109 ? 64.598 -6.344 35.728 1.00 61.05 100 TYR D O 1
ATOM 5242 N N . ASP D 1 110 ? 66.748 -6.259 36.369 1.00 59.53 101 ASP D N 1
ATOM 5243 C CA . ASP D 1 110 ? 66.746 -4.808 36.521 1.00 60.35 101 ASP D CA 1
ATOM 5244 C C . ASP D 1 110 ? 67.103 -4.151 35.209 1.00 61.71 101 ASP D C 1
ATOM 5245 O O . ASP D 1 110 ? 68.256 -4.156 34.814 1.00 67.51 101 ASP D O 1
ATOM 5250 N N . LYS D 1 111 ? 66.134 -3.536 34.547 1.00 65.14 102 LYS D N 1
ATOM 5251 C CA . LYS D 1 111 ? 66.411 -3.000 33.227 1.00 68.64 102 LYS D CA 1
ATOM 5252 C C . LYS D 1 111 ? 66.832 -1.516 33.177 1.00 65.74 102 LYS D C 1
ATOM 5253 O O . LYS D 1 111 ? 66.919 -0.949 32.100 1.00 62.02 102 LYS D O 1
ATOM 5259 N N . SER D 1 112 ? 67.141 -0.908 34.318 1.00 63.89 103 SER D N 1
ATOM 5260 C CA . SER D 1 112 ? 67.864 0.372 34.332 1.00 66.03 103 SER D CA 1
ATOM 5261 C C . SER D 1 112 ? 69.321 0.151 33.906 1.00 69.66 103 SER D C 1
ATOM 5262 O O . SER D 1 112 ? 69.974 1.072 33.410 1.00 65.79 103 SER D O 1
ATOM 5265 N N . THR D 1 113 ? 69.811 -1.075 34.129 1.00 72.12 104 THR D N 1
ATOM 5266 C CA . THR D 1 113 ? 71.174 -1.490 33.790 1.00 70.51 104 THR D CA 1
ATOM 5267 C C . THR D 1 113 ? 71.233 -2.768 32.951 1.00 70.83 104 THR D C 1
ATOM 5268 O O . THR D 1 113 ? 72.311 -3.210 32.591 1.00 78.27 104 THR D O 1
ATOM 5272 N N . GLY D 1 114 ? 70.098 -3.391 32.669 1.00 70.43 105 GLY D N 1
ATOM 5273 C CA . GLY D 1 114 ? 70.084 -4.651 31.907 1.00 73.58 105 GLY D CA 1
ATOM 5274 C C . GLY D 1 114 ? 70.634 -5.888 32.616 1.00 75.14 105 GLY D C 1
ATOM 5275 O O . GLY D 1 114 ? 70.800 -6.937 31.987 1.00 72.85 105 GLY D O 1
ATOM 5276 N N . THR D 1 115 ? 70.911 -5.777 33.917 1.00 77.46 106 THR D N 1
ATOM 5277 C CA . THR D 1 115 ? 71.420 -6.911 34.722 1.00 83.26 106 THR D CA 1
ATOM 5278 C C . THR D 1 115 ? 70.306 -7.825 35.245 1.00 82.99 106 THR D C 1
ATOM 5279 O O . THR D 1 115 ? 69.114 -7.548 35.062 1.00 86.42 106 THR D O 1
ATOM 5283 N N . ASP D 1 116 ? 70.709 -8.935 35.860 1.00 75.90 107 ASP D N 1
ATOM 5284 C CA . ASP D 1 116 ? 69.865 -9.605 36.852 1.00 72.17 107 ASP D CA 1
ATOM 5285 C C . ASP D 1 116 ? 70.669 -10.106 38.077 1.00 75.57 107 ASP D C 1
ATOM 5286 O O . ASP D 1 116 ? 70.235 -10.996 38.816 1.00 74.29 107 ASP D O 1
ATOM 5291 N N . THR D 1 117 ? 71.823 -9.476 38.298 1.00 77.57 108 THR D N 1
ATOM 5292 C CA . THR D 1 117 ? 72.625 -9.676 39.490 1.00 79.70 108 THR D CA 1
ATOM 5293 C C . THR D 1 117 ? 72.642 -8.344 40.243 1.00 76.52 108 THR D C 1
ATOM 5294 O O . THR D 1 117 ? 72.655 -7.270 39.619 1.00 72.72 108 THR D O 1
ATOM 5298 N N . PHE D 1 118 ? 72.645 -8.416 41.575 1.00 74.49 109 PHE D N 1
ATOM 5299 C CA . PHE D 1 118 ? 72.377 -7.236 42.413 1.00 79.96 109 PHE D CA 1
ATOM 5300 C C . PHE D 1 118 ? 73.399 -7.009 43.522 1.00 82.70 109 PHE D C 1
ATOM 5301 O O . PHE D 1 118 ? 73.537 -7.823 44.444 1.00 72.47 109 PHE D O 1
ATOM 5309 N N . SER D 1 119 ? 74.108 -5.887 43.388 1.00 95.20 110 SER D N 1
ATOM 5310 C CA . SER D 1 119 ? 75.030 -5.347 44.397 1.00 93.94 110 SER D CA 1
ATOM 5311 C C . SER D 1 119 ? 74.568 -5.554 45.848 1.00 94.66 110 SER D C 1
ATOM 5312 O O . SER D 1 119 ? 75.303 -6.118 46.656 1.00 86.11 110 SER D O 1
ATOM 5315 N N . GLY D 1 120 ? 73.361 -5.085 46.167 1.00 97.51 111 GLY D N 1
ATOM 5316 C CA . GLY D 1 120 ? 72.754 -5.274 47.491 1.00 92.99 111 GLY D CA 1
ATOM 5317 C C . GLY D 1 120 ? 71.388 -5.959 47.414 1.00 96.52 111 GLY D C 1
ATOM 5318 O O . GLY D 1 120 ? 71.190 -6.888 46.613 1.00 91.48 111 GLY D O 1
ATOM 5319 N N . PRO D 1 121 ? 70.443 -5.534 48.276 1.00 92.57 112 PRO D N 1
ATOM 5320 C CA . PRO D 1 121 ? 69.046 -5.929 48.172 1.00 88.52 112 PRO D CA 1
ATOM 5321 C C . PRO D 1 121 ? 68.192 -4.750 47.694 1.00 77.26 112 PRO D C 1
ATOM 5322 O O . PRO D 1 121 ? 68.653 -3.597 47.741 1.00 60.31 112 PRO D O 1
ATOM 5326 N N . ILE D 1 122 ? 66.962 -5.037 47.251 1.00 70.92 113 ILE D N 1
ATOM 5327 C CA . ILE D 1 122 ? 66.058 -3.997 46.705 1.00 59.48 113 ILE D CA 1
ATOM 5328 C C . ILE D 1 122 ? 64.683 -4.003 47.337 1.00 55.12 113 ILE D C 1
ATOM 5329 O O . ILE D 1 122 ? 64.155 -5.048 47.747 1.00 47.01 113 ILE D O 1
ATOM 5334 N N . THR D 1 123 ? 64.129 -2.805 47.405 1.00 54.55 114 THR D N 1
ATOM 5335 C CA . THR D 1 123 ? 62.789 -2.580 47.899 1.00 59.70 114 THR D CA 1
ATOM 5336 C C . THR D 1 123 ? 61.901 -2.211 46.710 1.00 56.18 114 THR D C 1
ATOM 5337 O O . THR D 1 123 ? 62.154 -1.211 46.016 1.00 50.14 114 THR D O 1
ATOM 5341 N N . VAL D 1 124 ? 60.866 -3.020 46.482 1.00 50.02 115 VAL D N 1
ATOM 5342 C CA . VAL D 1 124 ? 59.941 -2.771 45.394 1.00 44.47 115 VAL D CA 1
ATOM 5343 C C . VAL D 1 124 ? 58.473 -2.795 45.818 1.00 45.36 115 VAL D C 1
ATOM 5344 O O . VAL D 1 124 ? 58.140 -3.041 46.993 1.00 40.83 115 VAL D O 1
ATOM 5348 N N . THR D 1 125 ? 57.608 -2.460 44.860 1.00 35.11 116 THR D N 1
ATOM 5349 C CA . THR D 1 125 ? 56.179 -2.632 45.021 1.00 35.41 116 THR D CA 1
ATOM 5350 C C . THR D 1 125 ? 55.822 -3.935 44.328 1.00 29.47 116 THR D C 1
ATOM 5351 O O . THR D 1 125 ? 56.047 -4.053 43.142 1.00 36.67 116 THR D O 1
ATOM 5355 N N . LEU D 1 126 ? 55.243 -4.884 45.050 1.00 27.84 117 LEU D N 1
ATOM 5356 C CA . LEU D 1 126 ? 55.112 -6.243 44.562 1.00 27.01 117 LEU D CA 1
ATOM 5357 C C . LEU D 1 126 ? 53.648 -6.686 44.704 1.00 27.25 117 LEU D C 1
ATOM 5358 O O . LEU D 1 126 ? 53.045 -6.510 45.774 1.00 27.13 117 LEU D O 1
ATOM 5363 N N . ILE D 1 127 ? 53.090 -7.273 43.626 1.00 26.35 118 ILE D N 1
ATOM 5364 C CA . ILE D 1 127 ? 51.751 -7.895 43.646 1.00 23.48 118 ILE D CA 1
ATOM 5365 C C . ILE D 1 127 ? 51.951 -9.368 43.814 1.00 24.33 118 ILE D C 1
ATOM 5366 O O . ILE D 1 127 ? 52.683 -9.967 43.008 1.00 23.49 118 ILE D O 1
ATOM 5371 N N . THR D 1 128 ? 51.316 -9.937 44.841 1.00 23.43 119 THR D N 1
ATOM 5372 C CA . THR D 1 128 ? 51.442 -11.350 45.279 1.00 25.05 119 THR D CA 1
ATOM 5373 C C . THR D 1 128 ? 50.062 -11.970 45.254 1.00 22.73 119 THR D C 1
ATOM 5374 O O . THR D 1 128 ? 49.087 -11.421 45.815 1.00 21.03 119 THR D O 1
ATOM 5378 N N . LEU D 1 129 ? 49.983 -13.133 44.626 1.00 18.83 120 LEU D N 1
ATOM 5379 C CA . LEU D 1 129 ? 48.725 -13.906 44.502 1.00 16.50 120 LEU D CA 1
ATOM 5380 C C . LEU D 1 129 ? 48.185 -14.331 45.851 1.00 15.37 120 LEU D C 1
ATOM 5381 O O . LEU D 1 129 ? 48.862 -14.989 46.654 1.00 18.24 120 LEU D O 1
ATOM 5386 N N . GLN D 1 130 ? 46.930 -13.972 46.132 1.00 14.97 121 GLN D N 1
ATOM 5387 C CA . GLN D 1 130 ? 46.241 -14.383 47.331 1.00 14.92 121 GLN D CA 1
ATOM 5388 C C . GLN D 1 130 ? 45.306 -15.594 47.123 1.00 15.80 121 GLN D C 1
ATOM 5389 O O . GLN D 1 130 ? 44.692 -15.671 46.085 1.00 15.84 121 GLN D O 1
ATOM 5395 N N . ASP D 1 131 ? 45.180 -16.479 48.125 1.00 16.01 122 ASP D N 1
ATOM 5396 C CA . ASP D 1 131 ? 44.161 -17.532 48.126 1.00 18.19 122 ASP D CA 1
ATOM 5397 C C . ASP D 1 131 ? 42.748 -16.971 48.389 1.00 19.14 122 ASP D C 1
ATOM 5398 O O . ASP D 1 131 ? 42.599 -15.778 48.765 1.00 21.17 122 ASP D O 1
ATOM 5403 N N . TYR D 1 132 ? 41.713 -17.779 48.172 1.00 17.21 123 TYR D N 1
ATOM 5404 C CA . TYR D 1 132 ? 40.313 -17.300 48.305 1.00 19.38 123 TYR D CA 1
ATOM 5405 C C . TYR D 1 132 ? 39.859 -16.897 49.732 1.00 23.82 123 TYR D C 1
ATOM 5406 O O . TYR D 1 132 ? 38.904 -16.130 49.889 1.00 26.94 123 TYR D O 1
ATOM 5415 N N . ASP D 1 133 ? 40.549 -17.395 50.752 1.00 22.20 124 ASP D N 1
ATOM 5416 C CA . ASP D 1 133 ? 40.307 -16.957 52.106 1.00 23.23 124 ASP D CA 1
ATOM 5417 C C . ASP D 1 133 ? 41.291 -15.844 52.501 1.00 22.55 124 ASP D C 1
ATOM 5418 O O . ASP D 1 133 ? 41.431 -15.554 53.686 1.00 21.76 124 ASP D O 1
ATOM 5423 N N . GLU D 1 134 ? 41.957 -15.210 51.526 1.00 20.79 125 GLU D N 1
ATOM 5424 C CA . GLU D 1 134 ? 42.951 -14.139 51.791 1.00 20.35 125 GLU D CA 1
ATOM 5425 C C . GLU D 1 134 ? 42.645 -12.857 51.042 1.00 18.33 125 GLU D C 1
ATOM 5426 O O . GLU D 1 134 ? 43.551 -12.012 50.818 1.00 19.76 125 GLU D O 1
ATOM 5432 N N . MET D 1 135 ? 41.401 -12.741 50.575 1.00 15.54 126 MET D N 1
ATOM 5433 C CA . MET D 1 135 ? 40.971 -11.629 49.764 1.00 13.68 126 MET D CA 1
ATOM 5434 C C . MET D 1 135 ? 39.617 -11.238 50.289 1.00 11.26 126 MET D C 1
ATOM 5435 O O . MET D 1 135 ? 38.961 -12.023 50.893 1.00 12.06 126 MET D O 1
ATOM 5440 N N . PRO D 1 136 ? 39.155 -10.021 50.037 1.00 11.65 127 PRO D N 1
ATOM 5441 C CA . PRO D 1 136 ? 37.858 -9.604 50.442 1.00 11.98 127 PRO D CA 1
ATOM 5442 C C . PRO D 1 136 ? 36.779 -10.434 49.758 1.00 16.11 127 PRO D C 1
ATOM 5443 O O . PRO D 1 136 ? 37.034 -10.884 48.599 1.00 15.32 127 PRO D O 1
ATOM 5447 N N . GLU D 1 137 ? 35.652 -10.650 50.426 1.00 14.85 128 GLU D N 1
ATOM 5448 C CA . GLU D 1 137 ? 34.493 -11.332 49.852 1.00 19.80 128 GLU D CA 1
ATOM 5449 C C . GLU D 1 137 ? 34.074 -10.874 48.474 1.00 19.33 128 GLU D C 1
ATOM 5450 O O . GLU D 1 137 ? 33.691 -11.739 47.659 1.00 17.25 128 GLU D O 1
ATOM 5456 N N . CYS D 1 138 ? 34.090 -9.573 48.196 1.00 17.73 129 CYS D N 1
ATOM 5457 C CA . CYS D 1 138 ? 33.689 -9.089 46.884 1.00 16.99 129 CYS D CA 1
ATOM 5458 C C . CYS D 1 138 ? 34.603 -9.644 45.789 1.00 17.09 129 CYS D C 1
ATOM 5459 O O . CYS D 1 138 ? 34.106 -9.966 44.651 1.00 14.36 129 CYS D O 1
ATOM 5462 N N . PHE D 1 139 ? 35.896 -9.717 46.065 1.00 14.22 130 PHE D N 1
ATOM 5463 C CA . PHE D 1 139 ? 36.814 -10.286 45.085 1.00 13.79 130 PHE D CA 1
ATOM 5464 C C . PHE D 1 139 ? 36.666 -11.762 44.878 1.00 14.84 130 PHE D C 1
ATOM 5465 O O . PHE D 1 139 ? 36.695 -12.202 43.731 1.00 14.28 130 PHE D O 1
ATOM 5473 N N . ARG D 1 140 ? 36.543 -12.517 45.938 1.00 14.89 131 ARG D N 1
ATOM 5474 C CA . ARG D 1 140 ? 36.198 -13.913 45.782 1.00 16.26 131 ARG D CA 1
ATOM 5475 C C . ARG D 1 140 ? 34.937 -14.120 44.942 1.00 18.05 131 ARG D C 1
ATOM 5476 O O . ARG D 1 140 ? 34.886 -15.057 44.125 1.00 15.22 131 ARG D O 1
ATOM 5484 N N . GLN D 1 141 ? 33.917 -13.296 45.159 1.00 17.33 132 GLN D N 1
ATOM 5485 C CA . GLN D 1 141 ? 32.671 -13.422 44.445 1.00 17.96 132 GLN D CA 1
ATOM 5486 C C . GLN D 1 141 ? 32.875 -13.150 42.979 1.00 16.58 132 GLN D C 1
ATOM 5487 O O . GLN D 1 141 ? 32.293 -13.843 42.146 1.00 15.97 132 GLN D O 1
ATOM 5493 N N . TRP D 1 142 ? 33.565 -12.087 42.658 1.00 12.80 133 TRP D N 1
ATOM 5494 C CA . TRP D 1 142 ? 33.814 -11.735 41.296 1.00 13.79 133 TRP D CA 1
ATOM 5495 C C . TRP D 1 142 ? 34.576 -12.891 40.610 1.00 14.15 133 TRP D C 1
ATOM 5496 O O . TRP D 1 142 ? 34.146 -13.336 39.533 1.00 13.76 133 TRP D O 1
ATOM 5507 N N . ILE D 1 143 ? 35.647 -13.353 41.238 1.00 11.03 134 ILE D N 1
ATOM 5508 C CA . ILE D 1 143 ? 36.499 -14.342 40.626 1.00 11.71 134 ILE D CA 1
ATOM 5509 C C . ILE D 1 143 ? 35.807 -15.651 40.441 1.00 11.31 134 ILE D C 1
ATOM 5510 O O . ILE D 1 143 ? 35.831 -16.226 39.327 1.00 11.49 134 ILE D O 1
ATOM 5515 N N . VAL D 1 144 ? 35.173 -16.123 41.466 1.00 12.28 135 VAL D N 1
ATOM 5516 C CA . VAL D 1 144 ? 34.564 -17.388 41.428 1.00 13.12 135 VAL D CA 1
ATOM 5517 C C . VAL D 1 144 ? 33.332 -17.382 40.502 1.00 15.74 135 VAL D C 1
ATOM 5518 O O . VAL D 1 144 ? 33.113 -18.416 39.756 1.00 14.52 135 VAL D O 1
ATOM 5522 N N . THR D 1 145 ? 32.577 -16.277 40.473 1.00 14.14 136 THR D N 1
ATOM 5523 C CA . THR D 1 145 ? 31.438 -16.205 39.578 1.00 15.12 136 THR D CA 1
ATOM 5524 C C . THR D 1 145 ? 31.825 -16.086 38.106 1.00 14.06 136 THR D C 1
ATOM 5525 O O . THR D 1 145 ? 31.228 -16.801 37.248 1.00 13.13 136 THR D O 1
ATOM 5529 N N . LYS D 1 146 ? 32.814 -15.270 37.814 1.00 12.52 137 LYS D N 1
ATOM 5530 C CA . LYS D 1 146 ? 33.350 -15.189 36.503 1.00 14.28 137 LYS D CA 1
ATOM 5531 C C . LYS D 1 146 ? 33.862 -16.559 35.972 1.00 16.15 137 LYS D C 1
ATOM 5532 O O . LYS D 1 146 ? 33.606 -16.922 34.768 1.00 13.76 137 LYS D O 1
ATOM 5538 N N . ALA D 1 147 ? 34.551 -17.310 36.820 1.00 14.33 138 ALA D N 1
ATOM 5539 C CA . ALA D 1 147 ? 35.073 -18.646 36.408 1.00 14.00 138 ALA D CA 1
ATOM 5540 C C . ALA D 1 147 ? 33.920 -19.599 36.199 1.00 13.33 138 ALA D C 1
ATOM 5541 O O . ALA D 1 147 ? 33.953 -20.400 35.218 1.00 12.36 138 ALA D O 1
ATOM 5543 N N . SER D 1 148 ? 32.949 -19.588 37.101 1.00 12.42 139 SER D N 1
ATOM 5544 C CA . SER D 1 148 ? 31.767 -20.414 36.988 1.00 13.72 139 SER D CA 1
ATOM 5545 C C . SER D 1 148 ? 31.066 -20.196 35.659 1.00 14.22 139 SER D C 1
ATOM 5546 O O . SER D 1 148 ? 30.598 -21.187 35.005 1.00 13.18 139 SER D O 1
ATOM 5549 N N . ARG D 1 149 ? 31.005 -18.949 35.258 1.00 15.20 140 ARG D N 1
ATOM 5550 C CA . ARG D 1 149 ? 30.295 -18.569 34.039 1.00 18.55 140 ARG D CA 1
ATOM 5551 C C . ARG D 1 149 ? 31.017 -19.017 32.773 1.00 17.01 140 ARG D C 1
ATOM 5552 O O . ARG D 1 149 ? 30.393 -19.451 31.775 1.00 16.15 140 ARG D O 1
ATOM 5560 N N . GLN D 1 150 ? 32.333 -18.894 32.834 1.00 15.92 141 GLN D N 1
ATOM 5561 C CA . GLN D 1 150 ? 33.186 -19.298 31.786 1.00 16.37 141 GLN D CA 1
ATOM 5562 C C . GLN D 1 150 ? 33.152 -20.831 31.636 1.00 14.92 141 GLN D C 1
ATOM 5563 O O . GLN D 1 150 ? 33.076 -21.364 30.482 1.00 13.10 141 GLN D O 1
ATOM 5569 N N . PHE D 1 151 ? 33.130 -21.526 32.748 1.00 12.63 142 PHE D N 1
ATOM 5570 C CA . PHE D 1 151 ? 33.083 -22.960 32.790 1.00 13.90 142 PHE D CA 1
ATOM 5571 C C . PHE D 1 151 ? 31.729 -23.479 32.201 1.00 15.57 142 PHE D C 1
ATOM 5572 O O . PHE D 1 151 ? 31.741 -24.354 31.315 1.00 13.47 142 PHE D O 1
ATOM 5580 N N . ASN D 1 152 ? 30.626 -22.893 32.667 1.00 13.96 143 ASN D N 1
ATOM 5581 C CA . ASN D 1 152 ? 29.321 -23.103 32.043 1.00 13.84 143 ASN D CA 1
ATOM 5582 C C . ASN D 1 152 ? 29.324 -22.847 30.525 1.00 14.24 143 ASN D C 1
ATOM 5583 O O . ASN D 1 152 ? 28.947 -23.776 29.767 1.00 13.13 143 ASN D O 1
ATOM 5588 N N . SER D 1 153 ? 29.705 -21.664 30.091 1.00 13.36 144 SER D N 1
ATOM 5589 C CA . SER D 1 153 ? 29.671 -21.300 28.666 1.00 15.26 144 SER D CA 1
ATOM 5590 C C . SER D 1 153 ? 30.569 -22.172 27.779 1.00 14.68 144 SER D C 1
ATOM 5591 O O . SER D 1 153 ? 30.128 -22.607 26.690 1.00 13.03 144 SER D O 1
ATOM 5594 N N . ARG D 1 154 ? 31.736 -22.545 28.277 1.00 12.34 145 ARG D N 1
ATOM 5595 C CA . ARG D 1 154 ? 32.651 -23.277 27.469 1.00 13.77 145 ARG D CA 1
ATOM 5596 C C . ARG D 1 154 ? 32.179 -24.725 27.208 1.00 11.87 145 ARG D C 1
ATOM 5597 O O . ARG D 1 154 ? 32.454 -25.275 26.120 1.00 12.58 145 ARG D O 1
ATOM 5605 N N . PHE D 1 155 ? 31.613 -25.353 28.190 1.00 11.83 146 PHE D N 1
ATOM 5606 C CA . PHE D 1 155 ? 31.382 -26.766 28.181 1.00 12.66 146 PHE D CA 1
ATOM 5607 C C . PHE D 1 155 ? 29.969 -27.237 28.259 1.00 14.42 146 PHE D C 1
ATOM 5608 O O . PHE D 1 155 ? 29.732 -28.367 27.857 1.00 16.31 146 PHE D O 1
ATOM 5616 N N . PHE D 1 156 ? 29.022 -26.414 28.729 1.00 13.70 147 PHE D N 1
ATOM 5617 C CA . PHE D 1 156 ? 27.672 -26.861 29.065 1.00 14.88 147 PHE D CA 1
ATOM 5618 C C . PHE D 1 156 ? 26.587 -26.040 28.367 1.00 17.31 147 PHE D C 1
ATOM 5619 O O . PHE D 1 156 ? 25.689 -26.587 27.694 1.00 16.71 147 PHE D O 1
ATOM 5627 N N . GLY D 1 157 ? 26.685 -24.717 28.494 1.00 17.46 148 GLY D N 1
ATOM 5628 C CA . GLY D 1 157 ? 25.788 -23.777 27.917 1.00 18.10 148 GLY D CA 1
ATOM 5629 C C . GLY D 1 157 ? 24.389 -23.741 28.543 1.00 22.33 148 GLY D C 1
ATOM 5630 O O . GLY D 1 157 ? 23.435 -23.529 27.821 1.00 24.72 148 GLY D O 1
ATOM 5631 N N . ALA D 1 158 ? 24.217 -24.000 29.825 1.00 22.30 149 ALA D N 1
ATOM 5632 C CA . ALA D 1 158 ? 22.855 -23.888 30.386 1.00 25.83 149 ALA D CA 1
ATOM 5633 C C . ALA D 1 158 ? 22.432 -22.442 30.491 1.00 26.88 149 ALA D C 1
ATOM 5634 O O . ALA D 1 158 ? 23.175 -21.570 30.953 1.00 22.70 149 ALA D O 1
ATOM 5636 N N . GLU D 1 159 ? 21.240 -22.141 29.984 1.00 25.15 150 GLU D N 1
ATOM 5637 C CA . GLU D 1 159 ? 20.832 -20.726 29.881 1.00 28.52 150 GLU D CA 1
ATOM 5638 C C . GLU D 1 159 ? 20.476 -20.023 31.235 1.00 23.79 150 GLU D C 1
ATOM 5639 O O . GLU D 1 159 ? 20.758 -18.829 31.432 1.00 22.56 150 GLU D O 1
ATOM 5645 N N . ASP D 1 160 ? 19.842 -20.749 32.105 1.00 24.29 151 ASP D N 1
ATOM 5646 C CA . ASP D 1 160 ? 19.385 -20.154 33.374 1.00 28.07 151 ASP D CA 1
ATOM 5647 C C . ASP D 1 160 ? 20.623 -19.932 34.257 1.00 27.34 151 ASP D C 1
ATOM 5648 O O . ASP D 1 160 ? 20.725 -18.926 34.947 1.00 24.94 151 ASP D O 1
ATOM 5653 N N . VAL D 1 161 ? 21.582 -20.854 34.172 1.00 22.86 152 VAL D N 1
ATOM 5654 C CA . VAL D 1 161 ? 22.876 -20.641 34.829 1.00 22.97 152 VAL D CA 1
ATOM 5655 C C . VAL D 1 161 ? 23.548 -19.378 34.327 1.00 22.03 152 VAL D C 1
ATOM 5656 O O . VAL D 1 161 ? 23.981 -18.533 35.113 1.00 24.42 152 VAL D O 1
ATOM 5660 N N . GLU D 1 162 ? 23.702 -19.254 33.023 1.00 20.03 153 GLU D N 1
ATOM 5661 C CA . GLU D 1 162 ? 24.302 -18.099 32.454 1.00 23.70 153 GLU D CA 1
ATOM 5662 C C . GLU D 1 162 ? 23.631 -16.778 32.949 1.00 27.79 153 GLU D C 1
ATOM 5663 O O . GLU D 1 162 ? 24.343 -15.832 33.324 1.00 24.36 153 GLU D O 1
ATOM 5669 N N . ASN D 1 163 ? 22.299 -16.702 32.883 1.00 25.70 154 ASN D N 1
ATOM 5670 C CA . ASN D 1 163 ? 21.599 -15.425 33.254 1.00 30.30 154 ASN D CA 1
ATOM 5671 C C . ASN D 1 163 ? 21.778 -15.002 34.707 1.00 26.57 154 ASN D C 1
ATOM 5672 O O . ASN D 1 163 ? 22.065 -13.863 35.021 1.00 30.81 154 ASN D O 1
ATOM 5677 N N . SER D 1 164 ? 21.672 -15.991 35.550 1.00 24.60 155 SER D N 1
ATOM 5678 C CA . SER D 1 164 ? 21.891 -15.909 36.969 1.00 27.28 155 SER D CA 1
ATOM 5679 C C . SER D 1 164 ? 23.367 -15.499 37.333 1.00 25.96 155 SER D C 1
ATOM 5680 O O . SER D 1 164 ? 23.591 -14.507 38.040 1.00 23.19 155 SER D O 1
ATOM 5683 N N . LEU D 1 165 ? 24.363 -16.236 36.825 1.00 22.43 156 LEU D N 1
ATOM 5684 C CA . LEU D 1 165 ? 25.760 -15.908 37.059 1.00 20.78 156 LEU D CA 1
ATOM 5685 C C . LEU D 1 165 ? 26.098 -14.571 36.505 1.00 23.64 156 LEU D C 1
ATOM 5686 O O . LEU D 1 165 ? 26.916 -13.850 37.100 1.00 21.38 156 LEU D O 1
ATOM 5691 N N . ALA D 1 166 ? 25.481 -14.187 35.393 1.00 23.46 157 ALA D N 1
ATOM 5692 C CA . ALA D 1 166 ? 25.852 -12.921 34.791 1.00 24.94 157 ALA D CA 1
ATOM 5693 C C . ALA D 1 166 ? 25.463 -11.756 35.734 1.00 25.51 157 ALA D C 1
ATOM 5694 O O . ALA D 1 166 ? 26.173 -10.773 35.851 1.00 26.17 157 ALA D O 1
ATOM 5696 N N . GLN D 1 167 ? 24.362 -11.935 36.422 1.00 29.82 158 GLN D N 1
ATOM 5697 C CA . GLN D 1 167 ? 23.823 -10.946 37.365 1.00 30.63 158 GLN D CA 1
ATOM 5698 C C . GLN D 1 167 ? 24.730 -10.811 38.572 1.00 25.71 158 GLN D C 1
ATOM 5699 O O . GLN D 1 167 ? 25.166 -9.712 38.926 1.00 26.12 158 GLN D O 1
ATOM 5705 N N . GLU D 1 168 ? 25.091 -11.948 39.141 1.00 23.27 159 GLU D N 1
ATOM 5706 C CA . GLU D 1 168 ? 26.039 -12.017 40.230 1.00 23.43 159 GLU D CA 1
ATOM 5707 C C . GLU D 1 168 ? 27.414 -11.482 39.869 1.00 22.79 159 GLU D C 1
ATOM 5708 O O . GLU D 1 168 ? 28.045 -10.754 40.679 1.00 22.60 159 GLU D O 1
ATOM 5714 N N . GLU D 1 169 ? 27.907 -11.780 38.673 1.00 19.78 160 GLU D N 1
ATOM 5715 C CA . GLU D 1 169 ? 29.237 -11.270 38.310 1.00 22.05 160 GLU D CA 1
ATOM 5716 C C . GLU D 1 169 ? 29.172 -9.744 38.242 1.00 22.58 160 GLU D C 1
ATOM 5717 O O . GLU D 1 169 ? 30.084 -9.057 38.653 1.00 21.03 160 GLU D O 1
ATOM 5723 N N . MET D 1 170 ? 28.086 -9.209 37.702 1.00 23.48 161 MET D N 1
ATOM 5724 C CA . MET D 1 170 ? 28.008 -7.764 37.524 1.00 26.26 161 MET D CA 1
ATOM 5725 C C . MET D 1 170 ? 27.977 -7.053 38.900 1.00 20.61 161 MET D C 1
ATOM 5726 O O . MET D 1 170 ? 28.672 -6.069 39.118 1.00 20.61 161 MET D O 1
ATOM 5731 N N . GLU D 1 171 ? 27.189 -7.588 39.792 1.00 21.27 162 GLU D N 1
ATOM 5732 C CA . GLU D 1 171 ? 27.089 -7.104 41.180 1.00 24.73 162 GLU D CA 1
ATOM 5733 C C . GLU D 1 171 ? 28.437 -7.136 41.925 1.00 22.44 162 GLU D C 1
ATOM 5734 O O . GLU D 1 171 ? 28.869 -6.122 42.497 1.00 18.00 162 GLU D O 1
ATOM 5740 N N . ALA D 1 172 ? 29.169 -8.248 41.794 1.00 17.25 163 ALA D N 1
ATOM 5741 C CA . ALA D 1 172 ? 30.533 -8.374 42.356 1.00 18.59 163 ALA D CA 1
ATOM 5742 C C . ALA D 1 172 ? 31.495 -7.396 41.740 1.00 17.26 163 ALA D C 1
ATOM 5743 O O . ALA D 1 172 ? 32.274 -6.737 42.429 1.00 18.04 163 ALA D O 1
ATOM 5745 N N . ARG D 1 173 ? 31.422 -7.232 40.439 1.00 19.59 164 ARG D N 1
ATOM 5746 C CA . ARG D 1 173 ? 32.326 -6.349 39.763 1.00 19.36 164 ARG D CA 1
ATOM 5747 C C . ARG D 1 173 ? 32.109 -4.854 40.167 1.00 21.39 164 ARG D C 1
ATOM 5748 O O . ARG D 1 173 ? 33.078 -4.072 40.290 1.00 17.50 164 ARG D O 1
ATOM 5756 N N . MET D 1 174 ? 30.858 -4.474 40.386 1.00 20.47 165 MET D N 1
ATOM 5757 C CA . MET D 1 174 ? 30.589 -3.114 40.889 1.00 24.34 165 MET D CA 1
ATOM 5758 C C . MET D 1 174 ? 31.185 -2.923 42.303 1.00 19.18 165 MET D C 1
ATOM 5759 O O . MET D 1 174 ? 31.892 -1.930 42.557 1.00 22.26 165 MET D O 1
ATOM 5764 N N . ALA D 1 175 ? 30.947 -3.895 43.171 1.00 18.84 166 ALA D N 1
ATOM 5765 C CA . ALA D 1 175 ? 31.486 -3.866 44.517 1.00 18.87 166 ALA D CA 1
ATOM 5766 C C . ALA D 1 175 ? 33.025 -3.778 44.530 1.00 21.08 166 ALA D C 1
ATOM 5767 O O . ALA D 1 175 ? 33.581 -3.014 45.355 1.00 21.19 166 ALA D O 1
ATOM 5769 N N . CYS D 1 176 ? 33.725 -4.491 43.613 1.00 14.65 167 CYS D N 1
ATOM 5770 C CA . CYS D 1 176 ? 35.163 -4.387 43.488 1.00 14.70 167 CYS D CA 1
ATOM 5771 C C . CYS D 1 176 ? 35.635 -3.023 42.969 1.00 15.53 167 CYS D C 1
ATOM 5772 O O . CYS D 1 176 ? 36.701 -2.498 43.390 1.00 16.25 167 CYS D O 1
ATOM 5775 N N . ASN D 1 177 ? 34.861 -2.411 42.085 1.00 17.41 168 ASN D N 1
ATOM 5776 C CA . ASN D 1 177 ? 35.200 -1.057 41.621 1.00 19.22 168 ASN D CA 1
ATOM 5777 C C . ASN D 1 177 ? 34.962 0.046 42.724 1.00 19.15 168 ASN D C 1
ATOM 5778 O O . ASN D 1 177 ? 35.775 0.962 42.885 1.00 19.47 168 ASN D O 1
ATOM 5783 N N . GLU D 1 178 ? 33.932 -0.151 43.497 1.00 20.25 169 GLU D N 1
ATOM 5784 C CA . GLU D 1 178 ? 33.703 0.638 44.727 1.00 22.22 169 GLU D CA 1
ATOM 5785 C C . GLU D 1 178 ? 34.812 0.508 45.750 1.00 21.30 169 GLU D C 1
ATOM 5786 O O . GLU D 1 178 ? 35.253 1.517 46.314 1.00 21.22 169 GLU D O 1
ATOM 5792 N N . TYR D 1 179 ? 35.288 -0.726 45.946 1.00 17.30 170 TYR D N 1
ATOM 5793 C CA . TYR D 1 179 ? 36.453 -1.014 46.736 1.00 16.95 170 TYR D CA 1
ATOM 5794 C C . TYR D 1 179 ? 37.625 -0.216 46.296 1.00 19.83 170 TYR D C 1
ATOM 5795 O O . TYR D 1 179 ? 38.289 0.436 47.127 1.00 17.03 170 TYR D O 1
ATOM 5804 N N . GLU D 1 180 ? 37.939 -0.219 45.005 1.00 17.83 171 GLU D N 1
ATOM 5805 C CA . GLU D 1 180 ? 39.126 0.484 44.559 1.00 18.70 171 GLU D CA 1
ATOM 5806 C C . GLU D 1 180 ? 38.967 2.019 44.697 1.00 18.05 171 GLU D C 1
ATOM 5807 O O . GLU D 1 180 ? 39.943 2.740 44.804 1.00 17.00 171 GLU D O 1
ATOM 5813 N N . MET D 1 181 ? 37.751 2.502 44.567 1.00 19.21 172 MET D N 1
ATOM 5814 C CA . MET D 1 181 ? 37.534 3.926 44.778 1.00 22.16 172 MET D CA 1
ATOM 5815 C C . MET D 1 181 ? 37.798 4.296 46.226 1.00 24.87 172 MET D C 1
ATOM 5816 O O . MET D 1 181 ? 38.289 5.402 46.483 1.00 27.48 172 MET D O 1
ATOM 5821 N N . ASP D 1 182 ? 37.416 3.402 47.153 1.00 24.52 173 ASP D N 1
ATOM 5822 C CA . ASP D 1 182 ? 37.682 3.584 48.590 1.00 25.90 173 ASP D CA 1
ATOM 5823 C C . ASP D 1 182 ? 39.152 3.507 48.916 1.00 26.26 173 ASP D C 1
ATOM 5824 O O . ASP D 1 182 ? 39.651 4.389 49.585 1.00 27.11 173 ASP D O 1
ATOM 5829 N N . PHE D 1 183 ? 39.852 2.482 48.423 1.00 20.30 174 PHE D N 1
ATOM 5830 C CA . PHE D 1 183 ? 41.234 2.282 48.728 1.00 23.36 174 PHE D CA 1
ATOM 5831 C C . PHE D 1 183 ? 42.237 2.835 47.741 1.00 28.05 174 PHE D C 1
ATOM 5832 O O . PHE D 1 183 ? 43.378 3.034 48.115 1.00 35.60 174 PHE D O 1
ATOM 5840 N N . GLY D 1 184 ? 41.811 3.192 46.532 1.00 30.49 175 GLY D N 1
ATOM 5841 C CA . GLY D 1 184 ? 42.682 3.798 45.528 1.00 34.41 175 GLY D CA 1
ATOM 5842 C C . GLY D 1 184 ? 43.472 2.787 44.711 1.00 34.48 175 GLY D C 1
ATOM 5843 O O . GLY D 1 184 ? 43.731 1.696 45.224 1.00 35.48 175 GLY D O 1
ATOM 5844 N N . GLN D 1 185 ? 43.803 3.148 43.448 1.00 34.64 176 GLN D N 1
ATOM 5845 C CA . GLN D 1 185 ? 44.832 2.448 42.623 1.00 35.93 176 GLN D CA 1
ATOM 5846 C C . GLN D 1 185 ? 46.192 3.028 42.975 1.00 38.11 176 GLN D C 1
ATOM 5847 O O . GLN D 1 185 ? 46.355 4.259 42.960 1.00 35.28 176 GLN D O 1
ATOM 5853 N N . TYR D 1 186 ? 47.163 2.164 43.230 1.00 40.25 177 TYR D N 1
ATOM 5854 C CA . TYR D 1 186 ? 48.573 2.580 43.356 1.00 54.28 177 TYR D CA 1
ATOM 5855 C C . TYR D 1 186 ? 49.162 3.190 42.065 1.00 51.65 177 TYR D C 1
ATOM 5856 O O . TYR D 1 186 ? 48.917 2.706 40.964 1.00 50.87 177 TYR D O 1
ATOM 5865 N N . ASN D 1 187 ? 49.942 4.254 42.199 1.00 55.45 178 ASN D N 1
ATOM 5866 C CA . ASN D 1 187 ? 50.702 4.746 41.061 1.00 60.10 178 ASN D CA 1
ATOM 5867 C C . ASN D 1 187 ? 52.180 5.181 41.334 1.00 64.37 178 ASN D C 1
ATOM 5868 O O . ASN D 1 187 ? 52.430 6.278 41.842 1.00 62.34 178 ASN D O 1
ATOM 5873 N N . MET D 1 188 ? 53.115 4.289 40.973 1.00 66.49 179 MET D N 1
ATOM 5874 C CA . MET D 1 188 ? 54.569 4.539 40.760 1.00 70.82 179 MET D CA 1
ATOM 5875 C C . MET D 1 188 ? 55.421 3.586 41.577 1.00 73.99 179 MET D C 1
ATOM 5876 O O . MET D 1 188 ? 55.675 2.453 41.140 1.00 73.88 179 MET D O 1
#

Secondary structure (P-SEA, 3-state):
cccccccccccccccccccaaaaaaaaaaaaaabbbbbccccccccaaaaaaaaaaaaaaaaaaaaccccccccbbbbbcccccccccccccccccccccccccccbbbbcccccccccbbbbbbbbbbbccccccaaaaaaaaaaaaaaaaaaccccaaaaaaaaaaaaaaaaaaaaaaaaaccccccccccccc/cccccccccccccccccccaaaaaaaaaaaaaabbbbbccccccccaaaaaaaaaaaaaaaaaaccccccccccbbbbbcccccccccccccccccccccccccccccccccccccccccccccbbbbbbccccccaaaaaaaaaaaaaaaaacccccaaaaaaaaaaaaaaaaaaaaaaaaac/cccccccccccccccccccaaaaaaaaaaaaaabbbbbccccccccaaaaaaaaaaaaaaaaaaccccccccccbbbbbccccccccccccccccccccccccccccccccccccccccbbbbbbbbbbbccccccaaaaaaaaaaaaaaaaaaccccaaaaaaaaaaaaaaaaaaaaaaaaacc/cccccccccccccccccccaaaaaaaaaaaaaabbbbbccccccccaaaaaaaaaaaaaaaaaaccccccccccbbbbccccccccccccccccccccccccccbbbbccccccccccccccbbbbbbccccccaaaaaaaaaaaaaaaaaaccccaaaaaaaaaaaaaaaaaaaaaaaacccccc

InterPro domains:
  IPR033767 Tail tubular protein Gp11 [PF17212] (14-177)

Solvent-accessible surface area: 34912 Å² total

B-factor: mean 29.66, std 19.08, range [8.72, 112.67]

Radius of gyration: 29.82 Å; Cα contacts (8 Å, |Δi|>4): 1305; chains: 4; bounding box: 68×95×65 Å

Organism: Klebsiella phage KP32 (NCBI:txid674082)